Protein AF-0000000079074125 (afdb_homodimer)

Solvent-accessible surface area (backbone atoms only — not comparable to full-atom values): 29923 Å² total; per-residue (Å²): 111,72,29,44,55,48,45,53,51,34,54,36,55,72,48,50,62,62,60,33,20,60,100,73,51,50,55,67,55,48,52,34,23,36,64,72,72,50,84,55,41,43,71,54,48,54,53,36,32,51,52,62,57,39,48,68,46,57,49,39,56,76,64,57,66,71,73,75,65,59,64,63,52,50,41,48,51,26,52,76,65,66,34,60,67,59,25,49,50,52,21,50,54,34,40,54,51,17,72,72,64,70,38,70,68,38,45,51,56,20,41,33,26,32,25,50,37,22,73,76,69,73,48,74,83,67,51,69,67,55,41,51,48,51,47,53,54,58,72,62,53,69,55,80,38,72,53,53,38,51,49,47,41,42,24,45,83,63,42,53,68,69,55,49,54,51,50,42,52,53,52,52,54,53,54,71,73,44,75,84,81,46,56,47,62,51,51,48,49,52,49,23,41,52,44,38,41,54,48,24,46,74,77,37,51,68,60,25,50,57,50,49,60,57,55,71,70,55,86,69,58,68,73,39,37,40,59,49,36,49,51,51,51,49,52,52,48,42,50,23,71,75,67,74,49,70,60,63,59,53,52,48,42,40,51,30,31,44,70,47,71,34,55,67,59,23,49,53,52,51,53,52,50,52,54,52,70,74,98,112,74,28,44,54,49,44,51,52,34,54,36,55,70,49,51,61,62,60,33,20,59,97,75,51,50,56,65,56,49,53,34,24,35,65,73,70,49,84,56,40,43,71,54,48,54,54,36,31,53,52,64,58,37,48,66,46,57,49,37,57,75,65,57,64,72,71,75,64,61,64,63,50,51,42,49,51,26,51,77,64,65,33,60,67,58,25,50,51,52,20,50,53,33,41,53,50,16,72,71,65,70,37,70,67,38,45,51,55,20,42,32,26,33,25,50,39,22,72,76,68,74,48,76,82,66,51,69,67,55,42,52,47,51,47,52,55,58,71,61,52,68,54,81,38,73,55,54,37,51,48,47,42,43,25,46,84,63,42,54,68,70,57,48,54,51,49,41,51,52,51,52,53,53,54,72,71,42,76,85,80,44,56,48,62,49,54,48,49,52,49,24,42,50,46,38,40,52,47,22,47,74,77,37,48,69,61,23,51,58,51,48,61,57,55,71,69,54,84,70,56,70,75,39,37,40,59,48,38,50,52,52,50,50,51,52,48,45,51,22,71,76,65,73,49,68,59,63,60,53,51,48,41,38,51,30,31,44,69,49,70,34,55,68,60,23,49,53,51,51,52,52,49,52,55,52,68,74,98

Radius of gyration: 25.31 Å; Cα contacts (8 Å, |Δi|>4): 660; chains: 2; bounding box: 69×66×55 Å

InterPro domains:
  IPR001387 Cro/C1-type, helix-turn-helix domain [PF01381] (7-45)
  IPR001387 Cro/C1-type, helix-turn-helix domain [PS50943] (6-59)
  IPR001387 Cro/C1-type, helix-turn-helix domain [SM00530] (5-59)
  IPR001387 Cro/C1-type, helix-turn-helix domain [cd00093] (3-59)
  IPR010057 HTH-type transcriptional regulator Rgg, C-terminal domain [PF21259] (93-270)
  IPR010057 HTH-type transcriptional regulator Rgg, C-terminal domain [TIGR01716] (67-277)
  IPR010982 Lambda repressor-like, DNA-binding domain superfamily [G3DSA:1.10.260.40] (2-72)
  IPR010982 Lambda repressor-like, DNA-binding domain superfamily [SSF47413] (2-60)
  IPR053163 HTH-type transcriptional regulator Rgg-like [PTHR37038] (2-275)

Nearest PDB structures (foldseek):
  4yv9-assembly2_D  TM=8.152E-01  e=1.049E-08  Streptococcus dysgalactiae
  7zcv-assembly1_A  TM=7.639E-01  e=1.301E-08  Streptococcus pneumoniae
  5w4m-assembly1_A  TM=7.635E-01  e=4.171E-08  Streptococcus dysgalactiae
  6w1f-assembly1_B  TM=7.906E-01  e=1.337E-07  Streptococcus thermophilus LMG 18311
  2awi-assembly1_F  TM=7.418E-01  e=2.369E-05  Enterococcus faecalis

pLDDT: mean 92.46, std 6.69, range [59.12, 98.5]

Sequence (558 aa):
MYGKKFKEIRIKQNISLEQAAKDVVSISTLSRWENDKLDINFSQLNHLLANIHLTLREFARYCEINPSDTFSIKAAKAYNSDDINQLHALAQQQLDKYYSSRDRYDLFLTAIANNYYFDLTQKNIFSQEDINRLNYLFSHVEYWSEFYITVFANTVFLIKPEVQYQICNKILSQLYLQDFSSWDIFIDSIGSILNSLTSLIISNPSLAQKLLEKINKLPIPIQCSYMKIRRNFLDKLLHYRLNKDNENEILNIISSLKTLGLPQIAHNFSTLFTRIKDLMYGKKFKEIRIKQNISLEQAAKDVVSISTLSRWENDKLDINFSQLNHLLANIHLTLREFARYCEINPSDTFSIKAAKAYNSDDINQLHALAQQQLDKYYSSRDRYDLFLTAIANNYYFDLTQKNIFSQEDINRLNYLFSHVEYWSEFYITVFANTVFLIKPEVQYQICNKILSQLYLQDFSSWDIFIDSIGSILNSLTSLIISNPSLAQKLLEKINKLPIPIQCSYMKIRRNFLDKLLHYRLNKDNENEILNIISSLKTLGLPQIAHNFSTLFTRIKDL

Structure (mmCIF, N/CA/C/O backbone):
data_AF-0000000079074125-model_v1
#
loop_
_entity.id
_entity.type
_entity.pdbx_description
1 polymer 'Helix-turn-helix domain-containing protein'
#
loop_
_atom_site.group_PDB
_atom_site.id
_atom_site.type_symbol
_atom_site.label_atom_id
_atom_site.label_alt_id
_atom_site.label_comp_id
_atom_site.label_asym_id
_atom_site.label_entity_id
_atom_site.label_seq_id
_atom_site.pdbx_PDB_ins_code
_atom_site.Cartn_x
_atom_site.Cartn_y
_atom_site.Cartn_z
_atom_site.occupancy
_atom_site.B_iso_or_equiv
_atom_site.auth_seq_id
_atom_site.auth_comp_id
_atom_site.auth_asym_id
_atom_site.auth_atom_id
_atom_site.pdbx_PDB_model_num
ATOM 1 N N . MET A 1 1 ? 21.328 10.445 -12.875 1 79.06 1 MET A N 1
ATOM 2 C CA . MET A 1 1 ? 21.938 9.891 -11.672 1 79.06 1 MET A CA 1
ATOM 3 C C . MET A 1 1 ? 21.141 10.266 -10.43 1 79.06 1 MET A C 1
ATOM 5 O O . MET A 1 1 ? 20.328 11.195 -10.469 1 79.06 1 MET A O 1
ATOM 9 N N . TYR A 1 2 ? 21.172 9.578 -9.305 1 88.19 2 TYR A N 1
ATOM 10 C CA . TYR A 1 2 ? 20.391 9.703 -8.086 1 88.19 2 TYR A CA 1
ATOM 11 C C . TYR A 1 2 ? 20.562 11.086 -7.457 1 88.19 2 TYR A C 1
ATOM 13 O O . TYR A 1 2 ? 19.641 11.633 -6.867 1 88.19 2 TYR A O 1
ATOM 21 N N . GLY A 1 3 ? 21.734 11.648 -7.77 1 93.5 3 GLY A N 1
ATOM 22 C CA . GLY A 1 3 ? 21.984 12.977 -7.242 1 93.5 3 GLY A CA 1
ATOM 23 C C . GLY A 1 3 ? 21.125 14.055 -7.883 1 93.5 3 GLY A C 1
ATOM 24 O O . GLY A 1 3 ? 20.641 14.953 -7.195 1 93.5 3 GLY A O 1
ATOM 25 N N . LYS A 1 4 ? 20.984 13.953 -9.133 1 94.44 4 LYS A N 1
ATOM 26 C CA . LYS A 1 4 ? 20.141 14.906 -9.859 1 94.44 4 LYS A CA 1
ATOM 27 C C . LYS A 1 4 ? 18.688 14.828 -9.383 1 94.44 4 LYS A C 1
ATOM 29 O O . LYS A 1 4 ? 18.016 15.859 -9.266 1 94.44 4 LYS A O 1
ATOM 34 N N . LYS A 1 5 ? 18.266 13.641 -9.117 1 93.62 5 LYS A N 1
ATOM 35 C CA . LYS A 1 5 ? 16.906 13.438 -8.633 1 93.62 5 LYS A CA 1
ATOM 36 C C . LYS A 1 5 ? 16.734 14.016 -7.234 1 93.62 5 LYS A C 1
ATOM 38 O O . LYS A 1 5 ? 15.695 14.617 -6.938 1 93.62 5 LYS A O 1
ATOM 43 N N . PHE A 1 6 ? 17.719 13.844 -6.453 1 95.19 6 PHE A N 1
ATOM 44 C CA . PHE A 1 6 ? 17.719 14.43 -5.117 1 95.19 6 PHE A CA 1
ATOM 45 C C . PHE A 1 6 ? 17.609 15.945 -5.195 1 95.19 6 PHE A C 1
ATOM 47 O O . PHE A 1 6 ? 16.781 16.547 -4.5 1 95.19 6 PHE A O 1
ATOM 54 N N . LYS A 1 7 ? 18.406 16.5 -6.094 1 96.12 7 LYS A N 1
ATOM 55 C CA . LYS A 1 7 ? 18.422 17.938 -6.289 1 96.12 7 LYS A CA 1
ATOM 56 C C . LYS A 1 7 ? 17.031 18.438 -6.699 1 96.12 7 LYS A C 1
ATOM 58 O O . LYS A 1 7 ? 16.547 19.438 -6.164 1 96.12 7 LYS A O 1
ATOM 63 N N . GLU A 1 8 ? 16.453 17.734 -7.574 1 95 8 GLU A N 1
ATOM 64 C CA . GLU A 1 8 ? 15.125 18.109 -8.078 1 95 8 GLU A CA 1
ATOM 65 C C . GLU A 1 8 ? 14.109 18.188 -6.941 1 95 8 GLU A C 1
ATOM 67 O O . GLU A 1 8 ? 13.383 19.188 -6.824 1 95 8 GLU A O 1
ATOM 72 N N . ILE A 1 9 ? 14.07 17.203 -6.09 1 92.94 9 ILE A N 1
ATOM 73 C CA . ILE A 1 9 ? 13.102 17.141 -4.996 1 92.94 9 ILE A CA 1
ATOM 74 C C . ILE A 1 9 ? 13.422 18.234 -3.971 1 92.94 9 ILE A C 1
ATOM 76 O O . ILE A 1 9 ? 12.516 18.922 -3.482 1 92.94 9 ILE A O 1
ATOM 80 N N . ARG A 1 10 ? 14.727 18.312 -3.678 1 94.19 10 ARG A N 1
ATOM 81 C CA . ARG A 1 10 ? 15.148 19.328 -2.715 1 94.19 10 ARG A CA 1
ATOM 82 C C . ARG A 1 10 ? 14.664 20.719 -3.127 1 94.19 10 ARG A C 1
ATOM 84 O O . ARG A 1 10 ? 14.094 21.453 -2.316 1 94.19 10 ARG A O 1
ATOM 91 N N . ILE A 1 11 ? 14.836 21.016 -4.387 1 94.25 11 ILE A N 1
ATOM 92 C CA . ILE A 1 11 ? 14.477 22.328 -4.922 1 94.25 11 ILE A CA 1
ATOM 93 C C . ILE A 1 11 ? 12.961 22.484 -4.922 1 94.25 11 ILE A C 1
ATOM 95 O O . ILE A 1 11 ? 12.438 23.531 -4.547 1 94.25 11 ILE A O 1
ATOM 99 N N . LYS A 1 12 ? 12.266 21.469 -5.258 1 91.88 12 LYS A N 1
ATOM 100 C CA . LYS A 1 12 ? 10.805 21.5 -5.316 1 91.88 12 LYS A CA 1
ATOM 101 C C . LYS A 1 12 ? 10.203 21.656 -3.924 1 91.88 12 LYS A C 1
ATOM 103 O O . LYS A 1 12 ? 9.031 22.031 -3.787 1 91.88 12 LYS A O 1
ATOM 108 N N . GLN A 1 13 ? 10.992 21.375 -2.936 1 88.69 13 GLN A N 1
ATOM 109 C CA . GLN A 1 13 ? 10.531 21.516 -1.557 1 88.69 13 GLN A CA 1
ATOM 110 C C . GLN A 1 13 ? 11.102 22.781 -0.916 1 88.69 13 GLN A C 1
ATOM 112 O O . GLN A 1 13 ? 10.961 22.984 0.292 1 88.69 13 GLN A O 1
ATOM 117 N N . ASN A 1 14 ? 11.773 23.5 -1.655 1 88.5 14 ASN A N 1
ATOM 118 C CA . ASN A 1 14 ? 12.359 24.766 -1.234 1 88.5 14 ASN A CA 1
ATOM 119 C C . ASN A 1 14 ? 13.352 24.578 -0.086 1 88.5 14 ASN A C 1
ATOM 121 O O . ASN A 1 14 ? 13.344 25.344 0.878 1 88.5 14 ASN A O 1
ATOM 125 N N . ILE A 1 15 ? 14.117 23.641 -0.145 1 91.5 15 ILE A N 1
ATOM 126 C CA . ILE A 1 15 ? 15.148 23.344 0.849 1 91.5 15 ILE A CA 1
ATOM 127 C C . ILE A 1 15 ? 16.516 23.703 0.287 1 91.5 15 ILE A C 1
ATOM 129 O O . ILE A 1 15 ? 16.844 23.344 -0.846 1 91.5 15 ILE A O 1
ATOM 133 N N . SER A 1 16 ? 17.312 24.406 1.053 1 93.56 16 SER A N 1
ATOM 134 C CA . SER A 1 16 ? 18.625 24.828 0.598 1 93.56 16 SER A CA 1
ATOM 135 C C . SER A 1 16 ? 19.656 23.703 0.72 1 93.56 16 SER A C 1
ATOM 137 O O . SER A 1 16 ? 19.391 22.688 1.361 1 93.56 16 SER A O 1
ATOM 139 N N . LEU A 1 17 ? 20.766 23.953 0.06 1 96.5 17 LEU A N 1
ATOM 140 C CA . LEU A 1 17 ? 21.859 23 0.187 1 96.5 17 LEU A CA 1
ATOM 141 C C . LEU A 1 17 ? 22.328 22.891 1.636 1 96.5 17 LEU A C 1
ATOM 143 O O . LEU A 1 17 ? 22.656 21.797 2.109 1 96.5 17 LEU A O 1
ATOM 147 N N . GLU A 1 18 ? 22.312 24 2.273 1 95.75 18 GLU A N 1
ATOM 148 C CA . GLU A 1 18 ? 22.781 24.062 3.658 1 95.75 18 GLU A CA 1
ATOM 149 C C . GLU A 1 18 ? 21.875 23.234 4.574 1 95.75 18 GLU A C 1
ATOM 151 O O . GLU A 1 18 ? 22.375 22.438 5.375 1 95.75 18 GLU A O 1
ATOM 156 N N . GLN A 1 19 ? 20.641 23.406 4.383 1 92.69 19 GLN A N 1
ATOM 157 C CA . GLN A 1 19 ? 19.672 22.656 5.184 1 92.69 19 GLN A CA 1
ATOM 158 C C . GLN A 1 19 ? 19.766 21.172 4.906 1 92.69 19 GLN A C 1
ATOM 160 O O . GLN A 1 19 ? 19.719 20.359 5.832 1 92.69 19 GLN A O 1
ATOM 165 N N . ALA A 1 20 ? 19.906 20.812 3.676 1 95.38 20 ALA A N 1
ATOM 166 C CA . ALA A 1 20 ? 19.938 19.422 3.252 1 95.38 20 ALA A CA 1
ATOM 167 C C . ALA A 1 20 ? 21.203 18.719 3.734 1 95.38 20 ALA A C 1
ATOM 169 O O . ALA A 1 20 ? 21.156 17.547 4.105 1 95.38 20 ALA A O 1
ATOM 170 N N . ALA A 1 21 ? 22.281 19.422 3.771 1 96.94 21 ALA A N 1
ATOM 171 C CA . ALA A 1 21 ? 23.578 18.828 4.074 1 96.94 21 ALA A CA 1
ATOM 172 C C . ALA A 1 21 ? 23.844 18.812 5.578 1 96.94 21 ALA A C 1
ATOM 174 O O . ALA A 1 21 ? 24.766 18.156 6.043 1 96.94 21 ALA A O 1
ATOM 175 N N . LYS A 1 22 ? 23.062 19.422 6.332 1 94.75 22 LYS A N 1
ATOM 176 C CA . LYS A 1 22 ? 23.312 19.703 7.746 1 94.75 22 LYS A CA 1
ATOM 177 C C . LYS A 1 22 ? 23.641 18.422 8.508 1 94.75 22 LYS A C 1
ATOM 179 O O . LYS A 1 22 ? 22.875 17.453 8.477 1 94.75 22 LYS A O 1
ATOM 184 N N . ASP A 1 23 ? 24.812 18.406 9.18 1 95 23 ASP A N 1
ATOM 185 C CA . ASP A 1 23 ? 25.281 17.375 10.102 1 95 23 ASP A CA 1
ATOM 186 C C . ASP A 1 23 ? 25.5 16.047 9.375 1 95 23 ASP A C 1
ATOM 188 O O . ASP A 1 23 ? 25.5 14.977 10 1 95 23 ASP A O 1
ATOM 192 N N . VAL A 1 24 ? 25.625 16.016 8.023 1 95.62 24 VAL A N 1
ATOM 193 C CA . VAL A 1 24 ? 25.797 14.781 7.27 1 95.62 24 VAL A CA 1
ATOM 194 C C . VAL A 1 24 ? 27.016 14.898 6.371 1 95.62 24 VAL A C 1
ATOM 196 O O . VAL A 1 24 ? 27.953 14.094 6.477 1 95.62 24 VAL A O 1
ATOM 199 N N . VAL A 1 25 ? 27.062 15.789 5.527 1 96.38 25 VAL A N 1
ATOM 200 C CA . VAL A 1 25 ? 28.188 16.047 4.629 1 96.38 25 VAL A CA 1
ATOM 201 C C . VAL A 1 25 ? 28.391 17.562 4.492 1 96.38 25 VAL A C 1
ATOM 203 O O . VAL A 1 25 ? 27.594 18.344 4.98 1 96.38 25 VAL A O 1
ATOM 206 N N . SER A 1 26 ? 29.5 17.906 3.871 1 96.38 26 SER A N 1
ATOM 207 C CA . SER A 1 26 ? 29.719 19.312 3.566 1 96.38 26 SER A CA 1
ATOM 208 C C . SER A 1 26 ? 28.812 19.766 2.428 1 96.38 26 SER A C 1
ATOM 210 O O . SER A 1 26 ? 28.375 18.969 1.608 1 96.38 26 SER A O 1
ATOM 212 N N . ILE A 1 27 ? 28.547 21.094 2.445 1 97 27 ILE A N 1
ATOM 213 C CA . ILE A 1 27 ? 27.766 21.703 1.374 1 97 27 ILE A CA 1
ATOM 214 C C . ILE A 1 27 ? 28.406 21.391 0.025 1 97 27 ILE A C 1
ATOM 216 O O . ILE A 1 27 ? 27.719 21.062 -0.939 1 97 27 ILE A O 1
ATOM 220 N N . SER A 1 28 ? 29.688 21.406 -0.028 1 96.25 28 SER A N 1
ATOM 221 C CA . SER A 1 28 ? 30.438 21.125 -1.252 1 96.25 28 SER A CA 1
ATOM 222 C C . SER A 1 28 ? 30.219 19.688 -1.706 1 96.25 28 SER A C 1
ATOM 224 O O . SER A 1 28 ? 30 19.438 -2.893 1 96.25 28 SER A O 1
ATOM 226 N N . THR A 1 29 ? 30.297 18.812 -0.796 1 96.06 29 THR A N 1
ATOM 227 C CA . THR A 1 29 ? 30.109 17.391 -1.104 1 96.06 29 THR A CA 1
ATOM 228 C C . THR A 1 29 ? 28.719 17.141 -1.678 1 96.06 29 THR A C 1
ATOM 230 O O . THR A 1 29 ? 28.562 16.438 -2.68 1 96.06 29 THR A O 1
ATOM 233 N N . LEU A 1 30 ? 27.734 17.688 -1.031 1 97.12 30 LEU A N 1
ATOM 234 C CA . LEU A 1 30 ? 26.375 17.516 -1.51 1 97.12 30 LEU A CA 1
ATOM 235 C C . LEU A 1 30 ? 26.203 18.094 -2.91 1 97.12 30 LEU A C 1
ATOM 237 O O . LEU A 1 30 ? 25.594 17.469 -3.779 1 97.12 30 LEU A O 1
ATOM 241 N N . SER A 1 31 ? 26.75 19.297 -3.104 1 96.56 31 SER A N 1
ATOM 242 C CA . SER A 1 31 ? 26.672 19.938 -4.406 1 96.56 31 SER A CA 1
ATOM 243 C C . SER A 1 31 ? 27.297 19.078 -5.496 1 96.56 31 SER A C 1
ATOM 245 O O . SER A 1 31 ? 26.75 18.953 -6.59 1 96.56 31 SER A O 1
ATOM 247 N N . ARG A 1 32 ? 28.391 18.484 -5.18 1 95.75 32 ARG A N 1
ATOM 248 C CA . ARG A 1 32 ? 29.094 17.641 -6.137 1 95.75 32 ARG A CA 1
ATOM 249 C C . ARG A 1 32 ? 28.281 16.391 -6.461 1 95.75 32 ARG A C 1
ATOM 251 O O . ARG A 1 32 ? 28.234 15.945 -7.609 1 95.75 32 ARG A O 1
ATOM 258 N N . TRP A 1 33 ? 27.672 15.844 -5.488 1 95.69 33 TRP A N 1
ATOM 259 C CA . TRP A 1 33 ? 26.828 14.68 -5.723 1 95.69 33 TRP A CA 1
ATOM 260 C C . TRP A 1 33 ? 25.609 15.047 -6.578 1 95.69 33 TRP A C 1
ATOM 262 O O . TRP A 1 33 ? 25.297 14.352 -7.547 1 95.69 33 TRP A O 1
ATOM 272 N N . GLU A 1 34 ? 24.984 16.141 -6.25 1 96.31 34 GLU A N 1
ATOM 273 C CA . GLU A 1 34 ? 23.812 16.594 -6.984 1 96.31 34 GLU A CA 1
ATOM 274 C C . GLU A 1 34 ? 24.141 16.844 -8.453 1 96.31 34 GLU A C 1
ATOM 276 O O . GLU A 1 34 ? 23.25 16.859 -9.305 1 96.31 34 GLU A O 1
ATOM 281 N N . ASN A 1 35 ? 25.469 17.078 -8.688 1 94.94 35 ASN A N 1
ATOM 282 C CA . ASN A 1 35 ? 25.906 17.375 -10.047 1 94.94 35 ASN A CA 1
ATOM 283 C C . ASN A 1 35 ? 26.688 16.219 -10.664 1 94.94 35 ASN A C 1
ATOM 285 O O . ASN A 1 35 ? 27.469 16.422 -11.586 1 94.94 35 ASN A O 1
ATOM 289 N N . ASP A 1 36 ? 26.578 15.117 -10.148 1 89.69 36 ASP A N 1
ATOM 290 C CA . ASP A 1 36 ? 27.078 13.859 -10.688 1 89.69 36 ASP A CA 1
ATOM 291 C C . ASP A 1 36 ? 28.609 13.852 -10.734 1 89.69 36 ASP A C 1
ATOM 293 O O . ASP A 1 36 ? 29.203 13.289 -11.656 1 89.69 36 ASP A O 1
ATOM 297 N N . LYS A 1 37 ? 29.234 14.484 -9.75 1 93.12 37 LYS A N 1
ATOM 298 C CA . LYS A 1 37 ? 30.703 14.539 -9.742 1 93.12 37 LYS A CA 1
ATOM 299 C C . LYS A 1 37 ? 31.281 13.531 -8.758 1 93.12 37 LYS A C 1
ATOM 301 O O . LYS A 1 37 ? 32.469 13.188 -8.844 1 93.12 37 LYS A O 1
ATOM 306 N N . LEU A 1 38 ? 30.531 13.062 -7.844 1 89.88 38 LEU A N 1
ATOM 307 C CA . LEU A 1 38 ? 30.922 12.016 -6.91 1 89.88 38 LEU A CA 1
ATOM 308 C C . LEU A 1 38 ? 29.719 11.188 -6.477 1 89.88 38 LEU A C 1
ATOM 310 O O . LEU A 1 38 ? 28.578 11.555 -6.762 1 89.88 38 LEU A O 1
ATOM 314 N N . ASP A 1 39 ? 29.969 10.031 -5.875 1 89.44 39 ASP A N 1
ATOM 315 C CA . ASP A 1 39 ? 28.906 9.234 -5.277 1 89.44 39 ASP A CA 1
ATOM 316 C C . ASP A 1 39 ? 28.984 9.266 -3.752 1 89.44 39 ASP A C 1
ATOM 318 O O . ASP A 1 39 ? 30.047 9.547 -3.188 1 89.44 39 ASP A O 1
ATOM 322 N N . ILE A 1 40 ? 27.875 9.164 -3.184 1 90.94 40 ILE A N 1
ATOM 323 C CA . ILE A 1 40 ? 27.859 9.156 -1.725 1 90.94 40 ILE A CA 1
ATOM 324 C C . ILE A 1 40 ? 27.547 7.75 -1.216 1 90.94 40 ILE A C 1
ATOM 326 O O . ILE A 1 40 ? 27.031 6.91 -1.962 1 90.94 40 ILE A O 1
ATOM 330 N N . ASN A 1 41 ? 27.953 7.531 0.032 1 90.06 41 ASN A N 1
ATOM 331 C CA . ASN A 1 41 ? 27.656 6.219 0.606 1 90.06 41 ASN A CA 1
ATOM 332 C C . ASN A 1 41 ? 26.203 6.113 1.055 1 90.06 41 ASN A C 1
ATOM 334 O O . ASN A 1 41 ? 25.5 7.117 1.136 1 90.06 41 ASN A O 1
ATOM 338 N N . PHE A 1 42 ? 25.781 4.934 1.246 1 87.5 42 PHE A N 1
ATOM 339 C CA . PHE A 1 42 ? 24.391 4.645 1.542 1 87.5 42 PHE A CA 1
ATOM 340 C C . PHE A 1 42 ? 23.969 5.293 2.857 1 87.5 42 PHE A C 1
ATOM 342 O O . PHE A 1 42 ? 22.875 5.855 2.957 1 87.5 42 PHE A O 1
ATOM 349 N N . SER A 1 43 ? 24.766 5.238 3.822 1 87 43 SER A N 1
ATOM 350 C CA . SER A 1 43 ? 24.453 5.836 5.117 1 87 43 SER A CA 1
ATOM 351 C C . SER A 1 43 ? 24.25 7.344 5 1 87 43 SER A C 1
ATOM 353 O O . SER A 1 43 ? 23.328 7.902 5.59 1 87 43 SER A O 1
ATOM 355 N N . GLN A 1 44 ? 25.062 7.938 4.25 1 92.06 44 GLN A N 1
ATOM 356 C CA . GLN A 1 44 ? 24.953 9.375 4.012 1 92.06 44 GLN A CA 1
ATOM 357 C C . GLN A 1 44 ? 23.641 9.711 3.303 1 92.06 44 GLN A C 1
ATOM 359 O O . GLN A 1 44 ? 22.953 10.664 3.68 1 92.06 44 GLN A O 1
ATOM 364 N N . LEU A 1 45 ? 23.328 8.906 2.369 1 91.94 45 LEU A N 1
ATOM 365 C CA . LEU A 1 45 ? 22.109 9.148 1.604 1 91.94 45 LEU A CA 1
ATOM 366 C C . LEU A 1 45 ? 20.891 9.133 2.514 1 91.94 45 LEU A C 1
ATOM 368 O O . LEU A 1 45 ? 20.031 10.023 2.426 1 91.94 45 LEU A O 1
ATOM 372 N N . ASN A 1 46 ? 20.844 8.203 3.346 1 89.06 46 ASN A N 1
ATOM 373 C CA . ASN A 1 46 ? 19.703 8.062 4.25 1 89.06 46 ASN A CA 1
ATOM 374 C C . ASN A 1 46 ? 19.516 9.312 5.109 1 89.06 46 ASN A C 1
ATOM 376 O O . ASN A 1 46 ? 18.406 9.797 5.27 1 89.06 46 ASN A O 1
ATOM 380 N N . HIS A 1 47 ? 20.547 9.844 5.562 1 91.19 47 HIS A N 1
ATOM 381 C CA . HIS A 1 47 ? 20.484 11.031 6.418 1 91.19 47 HIS A CA 1
ATOM 382 C C . HIS A 1 47 ? 20.141 12.273 5.605 1 91.19 47 HIS A C 1
ATOM 384 O O . HIS A 1 47 ? 19.422 13.156 6.082 1 91.19 47 HIS A O 1
ATOM 390 N N . LEU A 1 48 ? 20.703 12.312 4.438 1 94.5 48 LEU A N 1
ATOM 391 C CA . LEU A 1 48 ? 20.375 13.438 3.562 1 94.5 48 LEU A CA 1
ATOM 392 C C . LEU A 1 48 ? 18.891 13.453 3.225 1 94.5 48 LEU A C 1
ATOM 394 O O . LEU A 1 48 ? 18.266 14.516 3.217 1 94.5 48 LEU A O 1
ATOM 398 N N . LEU A 1 49 ? 18.375 12.312 2.939 1 93.06 49 LEU A N 1
ATOM 399 C CA . LEU A 1 49 ? 16.953 12.195 2.627 1 93.06 49 LEU A CA 1
ATOM 400 C C . LEU A 1 49 ? 16.094 12.641 3.807 1 93.06 49 LEU A C 1
ATOM 402 O O . LEU A 1 49 ? 15.086 13.32 3.623 1 93.06 49 LEU A O 1
ATOM 406 N N . ALA A 1 50 ? 16.516 12.289 4.973 1 88.62 50 ALA A N 1
ATOM 407 C CA . ALA A 1 50 ? 15.797 12.711 6.18 1 88.62 50 ALA A CA 1
ATOM 408 C C . ALA A 1 50 ? 15.766 14.227 6.301 1 88.62 50 ALA A C 1
ATOM 410 O O . ALA A 1 50 ? 14.742 14.805 6.676 1 88.62 50 ALA A O 1
ATOM 411 N N . ASN A 1 51 ? 16.828 14.828 5.918 1 91.31 51 ASN A N 1
ATOM 412 C CA . ASN A 1 51 ? 16.938 16.281 6.031 1 91.31 51 ASN A CA 1
ATOM 413 C C . ASN A 1 51 ? 15.992 17 5.074 1 91.31 51 ASN A C 1
ATOM 415 O O . ASN A 1 51 ? 15.695 18.172 5.254 1 91.31 51 ASN A O 1
ATOM 419 N N . ILE A 1 52 ? 15.547 16.234 4.086 1 91.06 52 ILE A N 1
ATOM 420 C CA . ILE A 1 52 ? 14.641 16.891 3.146 1 91.06 52 ILE A CA 1
ATOM 421 C C . ILE A 1 52 ? 13.266 16.234 3.217 1 91.06 52 ILE A C 1
ATOM 423 O O . ILE A 1 52 ? 12.5 16.281 2.252 1 91.06 52 ILE A O 1
ATOM 427 N N . HIS A 1 53 ? 13 15.516 4.199 1 86.75 53 HIS A N 1
ATOM 428 C CA . HIS A 1 53 ? 11.695 14.938 4.512 1 86.75 53 HIS A CA 1
ATOM 429 C C . HIS A 1 53 ? 11.297 13.898 3.475 1 86.75 53 HIS A C 1
ATOM 431 O O . HIS A 1 53 ? 10.148 13.875 3.025 1 86.75 53 HIS A O 1
ATOM 437 N N . LEU A 1 54 ? 12.281 13.188 3.115 1 90 54 LEU A N 1
ATOM 438 C CA . LEU A 1 54 ? 12.062 12.094 2.18 1 90 54 LEU A CA 1
ATOM 439 C C . LEU A 1 54 ? 12.531 10.766 2.777 1 90 54 LEU A C 1
ATOM 441 O O . LEU A 1 54 ? 13.555 10.719 3.457 1 90 54 LEU A O 1
ATOM 445 N N . THR A 1 55 ? 11.773 9.742 2.533 1 85.31 55 THR A N 1
ATOM 446 C CA . THR A 1 55 ? 12.211 8.414 2.938 1 85.31 55 THR A CA 1
ATOM 447 C C . THR A 1 55 ? 12.969 7.727 1.807 1 85.31 55 THR A C 1
ATOM 449 O O . THR A 1 55 ? 12.828 8.094 0.64 1 85.31 55 THR A O 1
ATOM 452 N N . LEU A 1 56 ? 13.758 6.77 2.201 1 86.75 56 LEU A N 1
ATOM 453 C CA . LEU A 1 56 ? 14.461 5.977 1.198 1 86.75 56 LEU A CA 1
ATOM 454 C C . LEU A 1 56 ? 13.469 5.305 0.248 1 86.75 56 LEU A C 1
ATOM 456 O O . LEU A 1 56 ? 13.734 5.203 -0.953 1 86.75 56 LEU A O 1
ATOM 460 N N . ARG A 1 57 ? 12.359 4.934 0.729 1 82.94 57 ARG A N 1
ATOM 461 C CA . ARG A 1 57 ? 11.336 4.297 -0.09 1 82.94 57 ARG A CA 1
ATOM 462 C C . ARG A 1 57 ? 10.797 5.266 -1.136 1 82.94 57 ARG A C 1
ATOM 464 O O . ARG A 1 57 ? 10.656 4.91 -2.309 1 82.94 57 ARG A O 1
ATOM 471 N N . GLU A 1 58 ? 10.5 6.379 -0.717 1 85.56 58 GLU A N 1
ATOM 472 C CA . GLU A 1 58 ? 9.977 7.41 -1.609 1 85.56 58 GLU A CA 1
ATOM 473 C C . GLU A 1 58 ? 11 7.801 -2.666 1 85.56 58 GLU A C 1
ATOM 475 O O . GLU A 1 58 ? 10.656 8.008 -3.83 1 85.56 58 GLU A O 1
ATOM 480 N N . PHE A 1 59 ? 12.211 7.855 -2.213 1 88.94 59 PHE A N 1
ATOM 481 C CA . PHE A 1 59 ? 13.281 8.234 -3.133 1 88.94 59 PHE A CA 1
ATOM 482 C C . PHE A 1 59 ? 13.484 7.152 -4.191 1 88.94 59 PHE A C 1
ATOM 484 O O . PHE A 1 59 ? 13.672 7.461 -5.371 1 88.94 59 PHE A O 1
ATOM 491 N N . ALA A 1 60 ? 13.461 5.922 -3.766 1 85.31 60 ALA A N 1
ATOM 492 C CA . ALA A 1 60 ? 13.594 4.805 -4.699 1 85.31 60 ALA A CA 1
ATOM 493 C C . ALA A 1 60 ? 12.5 4.836 -5.762 1 85.31 60 ALA A C 1
ATOM 495 O O . ALA A 1 60 ? 12.758 4.559 -6.934 1 85.31 60 ALA A O 1
ATOM 496 N N . ARG A 1 61 ? 11.391 5.168 -5.387 1 82.38 61 ARG A N 1
ATOM 497 C CA . ARG A 1 61 ? 10.273 5.27 -6.316 1 82.38 61 ARG A CA 1
ATOM 498 C C . ARG A 1 61 ? 10.477 6.414 -7.301 1 82.38 61 ARG A C 1
ATOM 500 O O . ARG A 1 61 ? 10.25 6.254 -8.5 1 82.38 61 ARG A O 1
ATOM 507 N N . TYR A 1 62 ? 10.828 7.535 -6.711 1 84.19 62 TYR A N 1
ATOM 508 C CA . TYR A 1 62 ? 11.039 8.711 -7.543 1 84.19 62 TYR A CA 1
ATOM 509 C C . TYR A 1 62 ? 12.109 8.445 -8.602 1 84.19 62 TYR A C 1
ATOM 511 O O . TYR A 1 62 ? 12.008 8.93 -9.727 1 84.19 62 TYR A O 1
ATOM 519 N N . CYS A 1 63 ? 13.062 7.578 -8.234 1 85.44 63 CYS A N 1
ATOM 520 C CA . CYS A 1 63 ? 14.172 7.258 -9.125 1 85.44 63 CYS A CA 1
ATOM 521 C C . CYS A 1 63 ? 13.805 6.098 -10.047 1 85.44 63 CYS A C 1
ATOM 523 O O . CYS A 1 63 ? 14.602 5.711 -10.906 1 85.44 63 CYS A O 1
ATOM 525 N N . GLU A 1 64 ? 12.648 5.535 -9.898 1 78.12 64 GLU A N 1
ATOM 526 C CA . GLU A 1 64 ? 12.195 4.41 -10.711 1 78.12 64 GLU A CA 1
ATOM 527 C C . GLU A 1 64 ? 13.211 3.27 -10.688 1 78.12 64 GLU A C 1
ATOM 529 O O . GLU A 1 64 ? 13.555 2.723 -11.742 1 78.12 64 GLU A O 1
ATOM 534 N N . ILE A 1 65 ? 13.867 3.031 -9.594 1 72.44 65 ILE A N 1
ATOM 535 C CA . ILE A 1 65 ? 14.93 2.037 -9.484 1 72.44 65 ILE A CA 1
ATOM 536 C C . ILE A 1 65 ? 14.352 0.64 -9.695 1 72.44 65 ILE A C 1
ATOM 538 O O . ILE A 1 65 ? 15.023 -0.238 -10.25 1 72.44 65 ILE A O 1
ATOM 542 N N . ASN A 1 66 ? 13.117 0.257 -9.219 1 65.69 66 ASN A N 1
ATOM 543 C CA . ASN A 1 66 ? 12.664 -1.121 -9.391 1 65.69 66 ASN A CA 1
ATOM 544 C C . ASN A 1 66 ? 11.938 -1.312 -10.719 1 65.69 66 ASN A C 1
ATOM 546 O O . ASN A 1 66 ? 11.016 -0.56 -11.039 1 65.69 66 ASN A O 1
ATOM 550 N N . PRO A 1 67 ? 12.695 -2.135 -11.578 1 59.28 67 PRO A N 1
ATOM 551 C CA . PRO A 1 67 ? 12.148 -2.377 -12.914 1 59.28 67 PRO A CA 1
ATOM 552 C C . PRO A 1 67 ? 10.734 -2.953 -12.875 1 59.28 67 PRO A C 1
ATOM 554 O O . PRO A 1 67 ? 10.359 -3.617 -11.906 1 59.28 67 PRO A O 1
ATOM 557 N N . SER A 1 68 ? 9.984 -2.375 -13.758 1 60.12 68 SER A N 1
ATOM 558 C CA . SER A 1 68 ? 8.664 -2.924 -14.023 1 60.12 68 SER A CA 1
ATOM 559 C C . SER A 1 68 ? 8.742 -4.391 -14.43 1 60.12 68 SER A C 1
ATOM 561 O O . SER A 1 68 ? 9.688 -4.801 -15.109 1 60.12 68 SER A O 1
ATOM 563 N N . ASP A 1 69 ? 8.18 -5.262 -13.602 1 72.75 69 ASP A N 1
ATOM 564 C CA . ASP A 1 69 ? 8.023 -6.645 -14.031 1 72.75 69 ASP A CA 1
ATOM 565 C C . ASP A 1 69 ? 7.125 -6.738 -15.266 1 72.75 69 ASP A C 1
ATOM 567 O O . ASP A 1 69 ? 5.957 -7.113 -15.164 1 72.75 69 ASP A O 1
ATOM 571 N N . THR A 1 70 ? 7.773 -6.453 -16.5 1 77 70 THR A N 1
ATOM 572 C CA . THR A 1 70 ? 7.023 -6.316 -17.75 1 77 70 THR A CA 1
ATOM 573 C C . THR A 1 70 ? 6.379 -7.641 -18.125 1 77 70 THR A C 1
ATOM 575 O O . THR A 1 70 ? 5.246 -7.668 -18.625 1 77 70 THR A O 1
ATOM 578 N N . PHE A 1 71 ? 7.016 -8.711 -17.875 1 86.81 71 PHE A N 1
ATOM 579 C CA . PHE A 1 71 ? 6.488 -10 -18.297 1 86.81 71 PHE A CA 1
ATOM 580 C C . PHE A 1 71 ? 5.23 -10.359 -17.5 1 86.81 71 PHE A C 1
ATOM 582 O O . PHE A 1 71 ? 4.211 -10.727 -18.078 1 86.81 71 PHE A O 1
ATOM 589 N N . SER A 1 72 ? 5.328 -10.219 -16.188 1 86.94 72 SER A N 1
ATOM 590 C CA . SER A 1 72 ? 4.184 -10.578 -15.359 1 86.94 72 SER A CA 1
ATOM 591 C C . SER A 1 72 ? 2.971 -9.719 -15.68 1 86.94 72 SER A C 1
ATOM 593 O O . SER A 1 72 ? 1.836 -10.195 -15.656 1 86.94 72 SER A O 1
ATOM 595 N N . ILE A 1 73 ? 3.322 -8.562 -16.016 1 85 73 ILE A N 1
ATOM 596 C CA . ILE A 1 73 ? 2.254 -7.633 -16.375 1 85 73 ILE A CA 1
ATOM 597 C C . ILE A 1 73 ? 1.594 -8.086 -17.672 1 85 73 ILE A C 1
ATOM 599 O O . ILE A 1 73 ? 0.365 -8.109 -17.781 1 85 73 ILE A O 1
ATOM 603 N N . LYS A 1 74 ? 2.35 -8.516 -18.641 1 89.81 74 LYS A N 1
ATOM 604 C CA . LYS A 1 74 ? 1.842 -9 -19.922 1 89.81 74 LYS A CA 1
ATOM 605 C C . LYS A 1 74 ? 1.027 -10.281 -19.734 1 89.81 74 LYS A C 1
ATOM 607 O O . LYS A 1 74 ? -0.042 -10.43 -20.344 1 89.81 74 LYS A O 1
ATOM 612 N N . ALA A 1 75 ? 1.538 -11.094 -18.969 1 93.06 75 ALA A N 1
ATOM 613 C CA . ALA A 1 75 ? 0.848 -12.352 -18.719 1 93.06 75 ALA A CA 1
ATOM 614 C C . ALA A 1 75 ? -0.497 -12.117 -18.031 1 93.06 75 ALA A C 1
ATOM 616 O O . ALA A 1 75 ? -1.507 -12.711 -18.422 1 93.06 75 ALA A O 1
ATOM 617 N N . ALA A 1 76 ? -0.519 -11.227 -17.094 1 89.5 76 ALA A N 1
ATOM 618 C CA . ALA A 1 76 ? -1.752 -10.898 -16.391 1 89.5 76 ALA A CA 1
ATOM 619 C C . ALA A 1 76 ? -2.779 -10.273 -17.328 1 89.5 76 ALA A C 1
ATOM 621 O O . ALA A 1 76 ? -3.971 -10.594 -17.25 1 89.5 76 ALA A O 1
ATOM 622 N N . LYS A 1 77 ? -2.293 -9.422 -18.188 1 90 77 LYS A N 1
ATOM 623 C CA . LYS A 1 77 ? -3.176 -8.789 -19.156 1 90 77 LYS A CA 1
ATOM 624 C C . LYS A 1 77 ? -3.814 -9.82 -20.078 1 90 77 LYS A C 1
ATOM 626 O O . LYS A 1 77 ? -5.016 -9.766 -20.359 1 90 77 LYS A O 1
ATOM 631 N N . ALA A 1 78 ? -3.049 -10.68 -20.562 1 94.06 78 ALA A N 1
ATOM 632 C CA . ALA A 1 78 ? -3.557 -11.75 -21.422 1 94.06 78 ALA A CA 1
ATOM 633 C C . ALA A 1 78 ? -4.582 -12.609 -20.688 1 94.06 78 ALA A C 1
ATOM 635 O O . ALA A 1 78 ? -5.609 -12.984 -21.25 1 94.06 78 ALA A O 1
ATOM 636 N N . TYR A 1 79 ? -4.301 -12.883 -19.422 1 92 79 TYR A N 1
ATOM 637 C CA . TYR A 1 79 ? -5.199 -13.672 -18.594 1 92 79 TYR A CA 1
ATOM 638 C C . TYR A 1 79 ? -6.535 -12.961 -18.406 1 92 79 TYR A C 1
ATOM 640 O O . TYR A 1 79 ? -7.598 -13.562 -18.594 1 92 79 TYR A O 1
ATOM 648 N N . ASN A 1 80 ? -6.449 -11.688 -18.078 1 86.88 80 ASN A N 1
ATOM 649 C CA . ASN A 1 80 ? -7.645 -10.898 -17.781 1 86.88 80 ASN A CA 1
ATOM 650 C C . ASN A 1 80 ? -8.508 -10.711 -19.031 1 86.88 80 ASN A C 1
ATOM 652 O O . ASN A 1 80 ? -9.719 -10.5 -18.922 1 86.88 80 ASN A O 1
ATOM 656 N N . SER A 1 81 ? -7.91 -10.859 -20.188 1 91.62 81 SER A N 1
ATOM 657 C CA . SER A 1 81 ? -8.648 -10.703 -21.438 1 91.62 81 SER A CA 1
ATOM 658 C C . SER A 1 81 ? -9.047 -12.055 -22.016 1 91.62 81 SER A C 1
ATOM 660 O O . SER A 1 81 ? -9.523 -12.133 -23.156 1 91.62 81 SER A O 1
ATOM 662 N N . ASP A 1 82 ? -8.719 -13.055 -21.328 1 91.88 82 ASP A N 1
ATOM 663 C CA . ASP A 1 82 ? -9 -14.422 -21.75 1 91.88 82 ASP A CA 1
ATOM 664 C C . ASP A 1 82 ? -8.32 -14.734 -23.078 1 91.88 82 ASP A C 1
ATOM 666 O O . ASP A 1 82 ? -8.898 -15.398 -23.938 1 91.88 82 ASP A O 1
ATOM 670 N N . ASP A 1 83 ? -7.242 -14.141 -23.266 1 95.25 83 ASP A N 1
ATOM 671 C CA . ASP A 1 83 ? -6.473 -14.375 -24.484 1 95.25 83 ASP A CA 1
ATOM 672 C C . ASP A 1 83 ? -5.586 -15.609 -24.344 1 95.25 83 ASP A C 1
ATOM 674 O O . ASP A 1 83 ? -4.367 -15.492 -24.203 1 95.25 83 ASP A O 1
ATOM 678 N N . ILE A 1 84 ? -6.148 -16.734 -24.562 1 95.5 84 ILE A N 1
ATOM 679 C CA . ILE A 1 84 ? -5.516 -18.031 -24.344 1 95.5 84 ILE A CA 1
ATOM 680 C C . ILE A 1 84 ? -4.316 -18.188 -25.266 1 95.5 84 ILE A C 1
ATOM 682 O O . ILE A 1 84 ? -3.27 -18.703 -24.875 1 95.5 84 ILE A O 1
ATOM 686 N N . ASN A 1 85 ? -4.48 -17.766 -26.5 1 96.12 85 ASN A N 1
ATOM 687 C CA . ASN A 1 85 ? -3.406 -17.891 -27.484 1 96.12 85 ASN A CA 1
ATOM 688 C C . ASN A 1 85 ? -2.172 -17.094 -27.078 1 96.12 85 ASN A C 1
ATOM 690 O O . ASN A 1 85 ? -1.053 -17.609 -27.109 1 96.12 85 ASN A O 1
ATOM 694 N N . GLN A 1 86 ? -2.432 -15.922 -26.688 1 96.5 86 GLN A N 1
ATOM 695 C CA . GLN A 1 86 ? -1.313 -15.102 -26.234 1 96.5 86 GLN A CA 1
ATOM 696 C C . GLN A 1 86 ? -0.668 -15.688 -24.984 1 96.5 86 GLN A C 1
ATOM 698 O O . GLN A 1 86 ? 0.557 -15.68 -24.844 1 96.5 86 GLN A O 1
ATOM 703 N N . LEU A 1 87 ? -1.451 -16.094 -24.109 1 95.31 87 LEU A N 1
ATOM 704 C CA . LEU A 1 87 ? -0.948 -16.688 -22.875 1 95.31 87 LEU A CA 1
ATOM 705 C C . LEU A 1 87 ? -0.108 -17.922 -23.156 1 95.31 87 LEU A C 1
ATOM 707 O O . LEU A 1 87 ? 0.956 -18.109 -22.562 1 95.31 87 LEU A O 1
ATOM 711 N N . HIS A 1 88 ? -0.565 -18.75 -24.094 1 96.19 88 HIS A N 1
ATOM 712 C CA . HIS A 1 88 ? 0.183 -19.938 -24.5 1 96.19 88 HIS A CA 1
ATOM 713 C C . HIS A 1 88 ? 1.53 -19.547 -25.094 1 96.19 88 HIS A C 1
ATOM 715 O O . HIS A 1 88 ? 2.553 -20.172 -24.781 1 96.19 88 HIS A O 1
ATOM 721 N N . ALA A 1 89 ? 1.491 -18.562 -25.938 1 96.62 89 ALA A N 1
ATOM 722 C CA . ALA A 1 89 ? 2.713 -18.094 -26.594 1 96.62 89 ALA A CA 1
ATOM 723 C C . ALA A 1 89 ? 3.719 -17.594 -25.562 1 96.62 89 ALA A C 1
ATOM 725 O O . ALA A 1 89 ? 4.91 -17.906 -25.641 1 96.62 89 ALA A O 1
ATOM 726 N N . LEU A 1 90 ? 3.246 -16.797 -24.594 1 95.94 90 LEU A N 1
ATOM 727 C CA . LEU A 1 90 ? 4.102 -16.281 -23.531 1 95.94 90 LEU A CA 1
ATOM 728 C C . LEU A 1 90 ? 4.695 -17.406 -22.703 1 95.94 90 LEU A C 1
ATOM 730 O O . LEU A 1 90 ? 5.895 -17.406 -22.406 1 95.94 90 LEU A O 1
ATOM 734 N N . ALA A 1 91 ? 3.895 -18.344 -22.375 1 95.44 91 ALA A N 1
ATOM 735 C CA . ALA A 1 91 ? 4.336 -19.484 -21.562 1 95.44 91 ALA A CA 1
ATOM 736 C C . ALA A 1 91 ? 5.406 -20.297 -22.281 1 95.44 91 ALA A C 1
ATOM 738 O O . ALA A 1 91 ? 6.43 -20.641 -21.688 1 95.44 91 ALA A O 1
ATOM 739 N N . GLN A 1 92 ? 5.199 -20.531 -23.531 1 95.94 92 GLN A N 1
ATOM 740 C CA . GLN A 1 92 ? 6.137 -21.312 -24.328 1 95.94 92 GLN A CA 1
ATOM 741 C C . GLN A 1 92 ? 7.457 -20.578 -24.516 1 95.94 92 GLN A C 1
ATOM 743 O O . GLN A 1 92 ? 8.531 -21.172 -24.406 1 95.94 92 GLN A O 1
ATOM 748 N N . GLN A 1 93 ? 7.336 -19.344 -24.828 1 96.06 93 GLN A N 1
ATOM 749 C CA . GLN A 1 93 ? 8.531 -18.531 -25 1 96.06 93 GLN A CA 1
ATOM 750 C C . GLN A 1 93 ? 9.383 -18.516 -23.734 1 96.06 93 GLN A C 1
ATOM 752 O O . GLN A 1 93 ? 10.602 -18.688 -23.797 1 96.06 93 GLN A O 1
ATOM 757 N N . GLN A 1 94 ? 8.719 -18.312 -22.641 1 95.12 94 GLN A N 1
ATOM 758 C CA . GLN A 1 94 ? 9.445 -18.266 -21.375 1 95.12 94 GLN A CA 1
ATOM 759 C C . GLN A 1 94 ? 9.992 -19.641 -21 1 95.12 94 GLN A C 1
ATOM 761 O O . GLN A 1 94 ? 11.07 -19.734 -20.406 1 95.12 94 GLN A O 1
ATOM 766 N N . LEU A 1 95 ? 9.297 -20.641 -21.328 1 95.62 95 LEU A N 1
ATOM 767 C CA . LEU A 1 95 ? 9.766 -22 -21.078 1 95.62 95 LEU A CA 1
ATOM 768 C C . LEU A 1 95 ? 11.047 -22.281 -21.859 1 95.62 95 LEU A C 1
ATOM 770 O O . LEU A 1 95 ? 11.992 -22.859 -21.312 1 95.62 95 LEU A O 1
ATOM 774 N N . ASP A 1 96 ? 11.055 -21.891 -23.094 1 96.56 96 ASP A N 1
ATOM 775 C CA . ASP A 1 96 ? 12.258 -22.047 -23.906 1 96.56 96 ASP A CA 1
ATOM 776 C C . ASP A 1 96 ? 13.438 -21.297 -23.297 1 96.56 96 ASP A C 1
ATOM 778 O O . ASP A 1 96 ? 14.562 -21.828 -23.281 1 96.56 96 ASP A O 1
ATOM 782 N N . LYS A 1 97 ? 13.164 -20.141 -22.875 1 95.81 97 LYS A N 1
ATOM 783 C CA . LYS A 1 97 ? 14.203 -19.359 -22.219 1 95.81 97 LYS A CA 1
ATOM 784 C C . LYS A 1 97 ? 14.727 -20.062 -20.969 1 95.81 97 LYS A C 1
ATOM 786 O O . LYS A 1 97 ? 15.938 -20.125 -20.734 1 95.81 97 LYS A O 1
ATOM 791 N N . TYR A 1 98 ? 13.852 -20.625 -20.188 1 95.38 98 TYR A N 1
ATOM 792 C CA . TYR A 1 98 ? 14.219 -21.344 -18.969 1 95.38 98 TYR A CA 1
ATOM 793 C C . TYR A 1 98 ? 15.062 -22.578 -19.312 1 95.38 98 TYR A C 1
ATOM 795 O O . TYR A 1 98 ? 16.078 -22.828 -18.656 1 95.38 98 TYR A O 1
ATOM 803 N N . TYR A 1 99 ? 14.703 -23.297 -20.281 1 95.75 99 TYR A N 1
ATOM 804 C CA . TYR A 1 99 ? 15.422 -24.516 -20.641 1 95.75 99 TYR A CA 1
ATOM 805 C C . TYR A 1 99 ? 16.812 -24.188 -21.172 1 95.75 99 TYR A C 1
ATOM 807 O O . TYR A 1 99 ? 17.75 -24.984 -21.031 1 95.75 99 TYR A O 1
ATOM 815 N N . SER A 1 100 ? 16.922 -23.031 -21.75 1 95.88 100 SER A N 1
ATOM 816 C CA . SER A 1 100 ? 18.219 -22.594 -22.234 1 95.88 100 SER A CA 1
ATOM 817 C C . SER A 1 100 ? 19.094 -22.078 -21.094 1 95.88 100 SER A C 1
ATOM 819 O O . SER A 1 100 ? 20.266 -22.422 -20.984 1 95.88 100 SER A O 1
ATOM 821 N N . SER A 1 101 ? 18.5 -21.328 -20.141 1 92.94 101 SER A N 1
ATOM 822 C CA . SER A 1 101 ? 19.266 -20.656 -19.109 1 92.94 101 SER A CA 1
ATOM 823 C C . SER A 1 101 ? 19.438 -21.531 -17.875 1 92.94 101 SER A C 1
ATOM 825 O O . SER A 1 101 ? 20.406 -21.391 -17.141 1 92.94 101 SER A O 1
ATOM 827 N N . ARG A 1 102 ? 18.422 -22.328 -17.672 1 90.69 102 ARG A N 1
ATOM 828 C CA . ARG A 1 102 ? 18.297 -23.125 -16.469 1 90.69 102 ARG A CA 1
ATOM 829 C C . ARG A 1 102 ? 18.391 -22.266 -15.211 1 90.69 102 ARG A C 1
ATOM 831 O O . ARG A 1 102 ? 18.891 -22.719 -14.18 1 90.69 102 ARG A O 1
ATOM 838 N N . ASP A 1 103 ? 17.906 -21 -15.328 1 89.75 103 ASP A N 1
ATOM 839 C CA . ASP A 1 103 ? 17.953 -20.016 -14.25 1 89.75 103 ASP A CA 1
ATOM 840 C C . ASP A 1 103 ? 16.641 -20.031 -13.453 1 89.75 103 ASP A C 1
ATOM 842 O O . ASP A 1 103 ? 15.562 -20.219 -14.016 1 89.75 103 ASP A O 1
ATOM 846 N N . ARG A 1 104 ? 16.812 -19.859 -12.141 1 89.5 104 ARG A N 1
ATOM 847 C CA . ARG A 1 104 ? 15.672 -19.906 -11.242 1 89.5 104 ARG A CA 1
ATOM 848 C C . ARG A 1 104 ? 14.664 -18.812 -11.578 1 89.5 104 ARG A C 1
ATOM 850 O O . ARG A 1 104 ? 13.453 -19 -11.461 1 89.5 104 ARG A O 1
ATOM 857 N N . TYR A 1 105 ? 15.172 -17.625 -11.938 1 88 105 TYR A N 1
ATOM 858 C CA . TYR A 1 105 ? 14.32 -16.5 -12.281 1 88 105 TYR A CA 1
ATOM 859 C C . TYR A 1 105 ? 13.453 -16.828 -13.492 1 88 105 TYR A C 1
ATOM 861 O O . TYR A 1 105 ? 12.242 -16.578 -13.484 1 88 105 TYR A O 1
ATOM 869 N N . ASP A 1 106 ? 14.031 -17.438 -14.422 1 91.56 106 ASP A N 1
ATOM 870 C CA . ASP A 1 106 ? 13.289 -17.828 -15.625 1 91.56 106 ASP A CA 1
ATOM 871 C C . ASP A 1 106 ? 12.266 -18.906 -15.32 1 91.56 106 ASP A C 1
ATOM 873 O O . ASP A 1 106 ? 11.188 -18.938 -15.922 1 91.56 106 ASP A O 1
ATOM 877 N N . LEU A 1 107 ? 12.625 -19.766 -14.422 1 94.5 107 LEU A N 1
ATOM 878 C CA . LEU A 1 107 ? 11.664 -20.766 -13.977 1 94.5 107 LEU A CA 1
ATOM 879 C C . LEU A 1 107 ? 10.43 -20.109 -13.367 1 94.5 107 LEU A C 1
ATOM 881 O O . LEU A 1 107 ? 9.297 -20.484 -13.695 1 94.5 107 LEU A O 1
ATOM 885 N N . PHE A 1 108 ? 10.602 -19.156 -12.516 1 93.81 108 PHE A N 1
ATOM 886 C CA . PHE A 1 108 ? 9.5 -18.484 -11.852 1 93.81 108 PHE A CA 1
ATOM 887 C C . PHE A 1 108 ? 8.609 -17.766 -12.859 1 93.81 108 PHE A C 1
ATOM 889 O O . PHE A 1 108 ? 7.383 -17.844 -12.781 1 93.81 108 PHE A O 1
ATOM 896 N N . LEU A 1 109 ? 9.242 -17.094 -13.781 1 92.88 109 LEU A N 1
ATOM 897 C CA . LEU A 1 109 ? 8.469 -16.406 -14.805 1 92.88 109 LEU A CA 1
ATOM 898 C C . LEU A 1 109 ? 7.668 -17.391 -15.641 1 92.88 109 LEU A C 1
ATOM 900 O O . LEU A 1 109 ? 6.516 -17.125 -16 1 92.88 109 LEU A O 1
ATOM 904 N N . THR A 1 110 ? 8.258 -18.469 -15.93 1 94.56 110 THR A N 1
ATOM 905 C CA . THR A 1 110 ? 7.574 -19.531 -16.672 1 94.56 110 THR A CA 1
ATOM 906 C C . THR A 1 110 ? 6.371 -20.047 -15.883 1 94.56 110 THR A C 1
ATOM 908 O O . THR A 1 110 ? 5.293 -20.25 -16.453 1 94.56 110 THR A O 1
ATOM 911 N N . ALA A 1 111 ? 6.594 -20.234 -14.641 1 96.19 111 ALA A N 1
ATOM 912 C CA . ALA A 1 111 ? 5.531 -20.734 -13.773 1 96.19 111 ALA A CA 1
ATOM 913 C C . ALA A 1 111 ? 4.34 -19.781 -13.75 1 96.19 111 ALA A C 1
ATOM 915 O O . ALA A 1 111 ? 3.186 -20.219 -13.734 1 96.19 111 ALA A O 1
ATOM 916 N N . ILE A 1 112 ? 4.59 -18.5 -13.766 1 95.31 112 ILE A N 1
ATOM 917 C CA . ILE A 1 112 ? 3.527 -17.5 -13.742 1 95.31 112 ILE A CA 1
ATOM 918 C C . ILE A 1 112 ? 2.662 -17.641 -14.992 1 95.31 112 ILE A C 1
ATOM 920 O O . ILE A 1 112 ? 1.439 -17.781 -14.891 1 95.31 112 ILE A O 1
ATOM 924 N N . ALA A 1 113 ? 3.309 -17.641 -16.125 1 94.69 113 ALA A N 1
ATOM 925 C CA . ALA A 1 113 ? 2.561 -17.75 -17.375 1 94.69 113 ALA A CA 1
ATOM 926 C C . ALA A 1 113 ? 1.809 -19.078 -17.453 1 94.69 113 ALA A C 1
ATOM 928 O O . ALA A 1 113 ? 0.659 -19.109 -17.891 1 94.69 113 ALA A O 1
ATOM 929 N N . ASN A 1 114 ? 2.418 -20.109 -17.016 1 95.06 114 ASN A N 1
ATOM 930 C CA . ASN A 1 114 ? 1.796 -21.438 -17.062 1 95.06 114 ASN A CA 1
ATOM 931 C C . ASN A 1 114 ? 0.621 -21.531 -16.094 1 95.06 114 ASN A C 1
ATOM 933 O O . ASN A 1 114 ? -0.368 -22.203 -16.359 1 95.06 114 ASN A O 1
ATOM 937 N N . ASN A 1 115 ? 0.81 -20.891 -14.945 1 95.56 115 ASN A N 1
ATOM 938 C CA . ASN A 1 115 ? -0.287 -20.891 -13.984 1 95.56 115 ASN A CA 1
ATOM 939 C C . ASN A 1 115 ? -1.545 -20.25 -14.57 1 95.56 115 ASN A C 1
ATOM 941 O O . ASN A 1 115 ? -2.641 -20.797 -14.445 1 95.56 115 ASN A O 1
ATOM 945 N N . TYR A 1 116 ? -1.368 -19.094 -15.188 1 93.88 116 TYR A N 1
ATOM 946 C CA . TYR A 1 116 ? -2.496 -18.422 -15.82 1 93.88 116 TYR A CA 1
ATOM 947 C C . TYR A 1 116 ? -3.107 -19.297 -16.906 1 93.88 116 TYR A C 1
ATOM 949 O O . TYR A 1 116 ? -4.332 -19.438 -16.984 1 93.88 116 TYR A O 1
ATOM 957 N N . TYR A 1 117 ? -2.275 -19.906 -17.719 1 94.62 117 TYR A N 1
ATOM 958 C CA . TYR A 1 117 ? -2.721 -20.797 -18.797 1 94.62 117 TYR A CA 1
ATOM 959 C C . TYR A 1 117 ? -3.471 -22 -18.234 1 94.62 117 TYR A C 1
ATOM 961 O O . TYR A 1 117 ? -4.539 -22.359 -18.734 1 94.62 117 TYR A O 1
ATOM 969 N N . PHE A 1 118 ? -2.963 -22.562 -17.203 1 93 118 PHE A N 1
ATOM 970 C CA . PHE A 1 118 ? -3.564 -23.719 -16.562 1 93 118 PHE A CA 1
ATOM 971 C C . PHE A 1 118 ? -4.922 -23.359 -15.969 1 93 118 PHE A C 1
ATOM 973 O O . PHE A 1 118 ? -5.871 -24.141 -16.078 1 93 118 PHE A O 1
ATOM 980 N N . ASP A 1 119 ? -4.949 -22.219 -15.352 1 88.62 119 ASP A N 1
ATOM 981 C CA . ASP A 1 119 ? -6.195 -21.797 -14.711 1 88.62 119 ASP A CA 1
ATOM 982 C C . ASP A 1 119 ? -7.32 -21.672 -15.734 1 88.62 119 ASP A C 1
ATOM 984 O O . ASP A 1 119 ? -8.461 -22.047 -15.469 1 88.62 119 ASP A O 1
ATOM 988 N N . LEU A 1 120 ? -6.973 -21.203 -16.938 1 89.62 120 LEU A N 1
ATOM 989 C CA . LEU A 1 120 ? -7.977 -20.953 -17.969 1 89.62 120 LEU A CA 1
ATOM 990 C C . LEU A 1 120 ? -8.305 -22.234 -18.734 1 89.62 120 LEU A C 1
ATOM 992 O O . LEU A 1 120 ? -9.445 -22.422 -19.156 1 89.62 120 LEU A O 1
ATOM 996 N N . THR A 1 121 ? -7.293 -23.172 -18.891 1 93.31 121 THR A N 1
ATOM 997 C CA . THR A 1 121 ? -7.469 -24.234 -19.875 1 93.31 121 THR A CA 1
ATOM 998 C C . THR A 1 121 ? -7.453 -25.609 -19.188 1 93.31 121 THR A C 1
ATOM 1000 O O . THR A 1 121 ? -7.848 -26.609 -19.797 1 93.31 121 THR A O 1
ATOM 1003 N N . GLN A 1 122 ? -6.855 -25.656 -17.969 1 89.69 122 GLN A N 1
ATOM 1004 C CA . GLN A 1 122 ? -6.637 -26.875 -17.219 1 89.69 122 GLN A CA 1
ATOM 1005 C C . GLN A 1 122 ? -5.582 -27.75 -17.891 1 89.69 122 GLN A C 1
ATOM 1007 O O . GLN A 1 122 ? -5.531 -28.969 -17.656 1 89.69 122 GLN A O 1
ATOM 1012 N N . LYS A 1 123 ? -4.824 -27.078 -18.766 1 92.5 123 LYS A N 1
ATOM 1013 C CA . LYS A 1 123 ? -3.691 -27.75 -19.391 1 92.5 123 LYS A CA 1
ATOM 1014 C C . LYS A 1 123 ? -2.367 -27.219 -18.859 1 92.5 123 LYS A C 1
ATOM 1016 O O . LYS A 1 123 ? -2.189 -26 -18.734 1 92.5 123 LYS A O 1
ATOM 1021 N N . ASN A 1 124 ? -1.538 -28.141 -18.547 1 89.31 124 ASN A N 1
ATOM 1022 C CA . ASN A 1 124 ? -0.236 -27.766 -18 1 89.31 124 ASN A CA 1
ATOM 1023 C C . ASN A 1 124 ? 0.869 -27.922 -19.047 1 89.31 124 ASN A C 1
ATOM 1025 O O . ASN A 1 124 ? 1.05 -29 -19.625 1 89.31 124 ASN A O 1
ATOM 1029 N N . ILE A 1 125 ? 1.53 -26.891 -19.281 1 90.94 125 ILE A N 1
ATOM 1030 C CA . ILE A 1 125 ? 2.648 -26.938 -20.219 1 90.94 125 ILE A CA 1
ATOM 1031 C C . ILE A 1 125 ? 3.947 -27.203 -19.453 1 90.94 125 ILE A C 1
ATOM 1033 O O . ILE A 1 125 ? 4.961 -27.578 -20.047 1 90.94 125 ILE A O 1
ATOM 1037 N N . PHE A 1 126 ? 3.957 -26.953 -18.172 1 90.12 126 PHE A N 1
ATOM 1038 C CA . PHE A 1 126 ? 5.09 -27.203 -17.297 1 90.12 126 PHE A CA 1
ATOM 1039 C C . PHE A 1 126 ? 5.246 -28.688 -17.016 1 90.12 126 PHE A C 1
ATOM 1041 O O . PHE A 1 126 ? 4.266 -29.375 -16.719 1 90.12 126 PHE A O 1
ATOM 1048 N N . SER A 1 127 ? 6.484 -29.297 -17.188 1 91.44 127 SER A N 1
ATOM 1049 C CA . SER A 1 127 ? 6.703 -30.703 -16.859 1 91.44 127 SER A CA 1
ATOM 1050 C C . SER A 1 127 ? 6.535 -30.953 -15.367 1 91.44 127 SER A C 1
ATOM 1052 O O . SER A 1 127 ? 6.641 -30.031 -14.555 1 91.44 127 SER A O 1
ATOM 1054 N N . GLN A 1 128 ? 6.289 -32.188 -15.031 1 94.12 128 GLN A N 1
ATOM 1055 C CA . GLN A 1 128 ? 6.164 -32.531 -13.625 1 94.12 128 GLN A CA 1
ATOM 1056 C C . GLN A 1 128 ? 7.477 -32.312 -12.875 1 94.12 128 GLN A C 1
ATOM 1058 O O . GLN A 1 128 ? 7.473 -31.922 -11.711 1 94.12 128 GLN A O 1
ATOM 1063 N N . GLU A 1 129 ? 8.484 -32.5 -13.555 1 94.94 129 GLU A N 1
ATOM 1064 C CA . GLU A 1 129 ? 9.797 -32.281 -12.969 1 94.94 129 GLU A CA 1
ATOM 1065 C C . GLU A 1 129 ? 9.984 -30.797 -12.625 1 94.94 129 GLU A C 1
ATOM 1067 O O . GLU A 1 129 ? 10.5 -30.453 -11.555 1 94.94 129 GLU A O 1
ATOM 1072 N N . ASP A 1 130 ? 9.555 -29.984 -13.492 1 94.62 130 ASP A N 1
ATOM 1073 C CA . ASP A 1 130 ? 9.68 -28.547 -13.281 1 94.62 130 ASP A CA 1
ATOM 1074 C C . ASP A 1 130 ? 8.758 -28.078 -12.148 1 94.62 130 ASP A C 1
ATOM 1076 O O . ASP A 1 130 ? 9.133 -27.219 -11.352 1 94.62 130 ASP A O 1
ATOM 1080 N N . ILE A 1 131 ? 7.602 -28.672 -12.078 1 94.94 131 ILE A N 1
ATOM 1081 C CA . ILE A 1 131 ? 6.664 -28.359 -11 1 94.94 131 ILE A CA 1
ATOM 1082 C C . ILE A 1 131 ? 7.262 -28.781 -9.656 1 94.94 131 ILE A C 1
ATOM 1084 O O . ILE A 1 131 ? 7.195 -28.047 -8.68 1 94.94 131 ILE A O 1
ATOM 1088 N N . ASN A 1 132 ? 7.824 -29.953 -9.664 1 96 132 ASN A N 1
ATOM 1089 C CA . ASN A 1 132 ? 8.484 -30.422 -8.445 1 96 132 ASN A CA 1
ATOM 1090 C C . ASN A 1 132 ? 9.617 -29.484 -8.031 1 96 132 ASN A C 1
ATOM 1092 O O . ASN A 1 132 ? 9.805 -29.234 -6.84 1 96 132 ASN A O 1
ATOM 1096 N N . ARG A 1 133 ? 10.289 -29.047 -9 1 95.5 133 ARG A N 1
ATOM 1097 C CA . ARG A 1 133 ? 11.375 -28.109 -8.734 1 95.5 133 ARG A CA 1
ATOM 1098 C C . ARG A 1 133 ? 10.844 -26.797 -8.148 1 95.5 133 ARG A C 1
ATOM 1100 O O . ARG A 1 133 ? 11.414 -26.266 -7.195 1 95.5 133 ARG A O 1
ATOM 1107 N N . LEU A 1 134 ? 9.82 -26.312 -8.727 1 95.56 134 LEU A N 1
ATOM 1108 C CA . LEU A 1 134 ? 9.172 -25.109 -8.227 1 95.56 134 LEU A CA 1
ATOM 1109 C C . LEU A 1 134 ? 8.758 -25.281 -6.766 1 95.56 134 LEU A C 1
ATOM 1111 O O . LEU A 1 134 ? 9.07 -24.438 -5.926 1 95.56 134 LEU A O 1
ATOM 1115 N N . ASN A 1 135 ? 8.117 -26.406 -6.457 1 96.38 135 ASN A N 1
ATOM 1116 C CA . ASN A 1 135 ? 7.684 -26.688 -5.098 1 96.38 135 ASN A CA 1
ATOM 1117 C C . ASN A 1 135 ? 8.867 -26.781 -4.137 1 96.38 135 ASN A C 1
ATOM 1119 O O . ASN A 1 135 ? 8.797 -26.266 -3.016 1 96.38 135 ASN A O 1
ATOM 1123 N N . TYR A 1 136 ? 9.844 -27.375 -4.637 1 95.19 136 TYR A N 1
ATOM 1124 C CA . TYR A 1 136 ? 11.055 -27.516 -3.838 1 95.19 136 TYR A CA 1
ATOM 1125 C C . TYR A 1 136 ? 11.641 -26.141 -3.514 1 95.19 136 TYR A C 1
ATOM 1127 O O . TYR A 1 136 ? 11.977 -25.859 -2.361 1 95.19 136 TYR A O 1
ATOM 1135 N N . LEU A 1 137 ? 11.758 -25.312 -4.531 1 92.62 137 LEU A N 1
ATOM 1136 C CA . LEU A 1 137 ? 12.336 -23.984 -4.359 1 92.62 137 LEU A CA 1
ATOM 1137 C C . LEU A 1 137 ? 11.523 -23.156 -3.363 1 92.62 137 LEU A C 1
ATOM 1139 O O . LEU A 1 137 ? 12.086 -22.547 -2.459 1 92.62 137 LEU A O 1
ATOM 1143 N N . PHE A 1 138 ? 10.258 -23.156 -3.48 1 94.06 138 PHE A N 1
ATOM 1144 C CA . PHE A 1 138 ? 9.391 -22.406 -2.58 1 94.06 138 PHE A CA 1
ATOM 1145 C C . PHE A 1 138 ? 9.531 -22.906 -1.147 1 94.06 138 PHE A C 1
ATOM 1147 O O . PHE A 1 138 ? 9.57 -22.109 -0.208 1 94.06 138 PHE A O 1
ATOM 1154 N N . SER A 1 139 ? 9.641 -24.219 -0.961 1 93.19 139 SER A N 1
ATOM 1155 C CA . SER A 1 139 ? 9.711 -24.812 0.369 1 93.19 139 SER A CA 1
ATOM 1156 C C . SER A 1 139 ? 10.977 -24.375 1.102 1 93.19 139 SER A C 1
ATOM 1158 O O . SER A 1 139 ? 11.047 -24.453 2.33 1 93.19 139 SER A O 1
ATOM 1160 N N . HIS A 1 140 ? 11.93 -23.844 0.368 1 91.56 140 HIS A N 1
ATOM 1161 C CA . HIS A 1 140 ? 13.211 -23.516 0.986 1 91.56 140 HIS A CA 1
ATOM 1162 C C . HIS A 1 140 ? 13.406 -22.016 1.09 1 91.56 140 HIS A C 1
ATOM 1164 O O . HIS A 1 140 ? 14.477 -21.547 1.491 1 91.56 140 HIS A O 1
ATOM 1170 N N . VAL A 1 141 ? 12.406 -21.312 0.708 1 90.94 141 VAL A N 1
ATOM 1171 C CA . VAL A 1 141 ? 12.445 -19.875 0.934 1 90.94 141 VAL A CA 1
ATOM 1172 C C . VAL A 1 141 ? 12.148 -19.578 2.4 1 90.94 141 VAL A C 1
ATOM 1174 O O . VAL A 1 141 ? 11.133 -20.016 2.941 1 90.94 141 VAL A O 1
ATOM 1177 N N . GLU A 1 142 ? 13.016 -18.797 2.965 1 91.12 142 GLU A N 1
ATOM 1178 C CA . GLU A 1 142 ? 12.828 -18.5 4.383 1 91.12 142 GLU A CA 1
ATOM 1179 C C . GLU A 1 142 ? 12.453 -17.031 4.594 1 91.12 142 GLU A C 1
ATOM 1181 O O . GLU A 1 142 ? 11.93 -16.672 5.648 1 91.12 142 GLU A O 1
ATOM 1186 N N . TYR A 1 143 ? 12.828 -16.266 3.654 1 90.81 143 TYR A N 1
ATOM 1187 C CA . TYR A 1 143 ? 12.398 -14.867 3.656 1 90.81 143 TYR A CA 1
ATOM 1188 C C . TYR A 1 143 ? 11.555 -14.555 2.424 1 90.81 143 TYR A C 1
ATOM 1190 O O . TYR A 1 143 ? 12.055 -14.594 1.297 1 90.81 143 TYR A O 1
ATOM 1198 N N . TRP A 1 144 ? 10.375 -14.25 2.748 1 91.69 144 TRP A N 1
ATOM 1199 C CA . TRP A 1 144 ? 9.438 -14.023 1.653 1 91.69 144 TRP A CA 1
ATOM 1200 C C . TRP A 1 144 ? 9.406 -12.547 1.261 1 91.69 144 TRP A C 1
ATOM 1202 O O . TRP A 1 144 ? 8.57 -11.789 1.752 1 91.69 144 TRP A O 1
ATOM 1212 N N . SER A 1 145 ? 10.305 -12.281 0.342 1 89.31 145 SER A N 1
ATOM 1213 C CA . SER A 1 145 ? 10.398 -10.93 -0.21 1 89.31 145 SER A CA 1
ATOM 1214 C C . SER A 1 145 ? 9.227 -10.625 -1.136 1 89.31 145 SER A C 1
ATOM 1216 O O . SER A 1 145 ? 8.422 -11.516 -1.443 1 89.31 145 SER A O 1
ATOM 1218 N N . GLU A 1 146 ? 9.141 -9.406 -1.559 1 88.62 146 GLU A N 1
ATOM 1219 C CA . GLU A 1 146 ? 8.102 -9.008 -2.504 1 88.62 146 GLU A CA 1
ATOM 1220 C C . GLU A 1 146 ? 8.148 -9.867 -3.764 1 88.62 146 GLU A C 1
ATOM 1222 O O . GLU A 1 146 ? 7.102 -10.211 -4.32 1 88.62 146 GLU A O 1
ATOM 1227 N N . PHE A 1 147 ? 9.297 -10.211 -4.176 1 89.5 147 PHE A N 1
ATOM 1228 C CA . PHE A 1 147 ? 9.453 -11.055 -5.355 1 89.5 147 PHE A CA 1
ATOM 1229 C C . PHE A 1 147 ? 8.805 -12.414 -5.148 1 89.5 147 PHE A C 1
ATOM 1231 O O . PHE A 1 147 ? 7.949 -12.828 -5.934 1 89.5 147 PHE A O 1
ATOM 1238 N N . TYR A 1 148 ? 9.141 -13.062 -4.137 1 92.62 148 TYR A N 1
ATOM 1239 C CA . TYR A 1 148 ? 8.641 -14.414 -3.893 1 92.62 148 TYR A CA 1
ATOM 1240 C C . TYR A 1 148 ? 7.141 -14.398 -3.619 1 92.62 148 TYR A C 1
ATOM 1242 O O . TYR A 1 148 ? 6.418 -15.297 -4.047 1 92.62 148 TYR A O 1
ATOM 1250 N N . ILE A 1 149 ? 6.719 -13.398 -2.93 1 93.56 149 ILE A N 1
ATOM 1251 C CA . ILE A 1 149 ? 5.293 -13.273 -2.641 1 93.56 149 ILE A CA 1
ATOM 1252 C C . ILE A 1 149 ? 4.516 -13.125 -3.945 1 93.56 149 ILE A C 1
ATOM 1254 O O . ILE A 1 149 ? 3.484 -13.773 -4.141 1 93.56 149 ILE A O 1
ATOM 1258 N N . THR A 1 150 ? 5.047 -12.289 -4.801 1 91.75 150 THR A N 1
ATOM 1259 C CA . THR A 1 150 ? 4.395 -12.055 -6.082 1 91.75 150 THR A CA 1
ATOM 1260 C C . THR A 1 150 ? 4.379 -13.32 -6.926 1 91.75 150 THR A C 1
ATOM 1262 O O . THR A 1 150 ? 3.354 -13.672 -7.512 1 91.75 150 THR A O 1
ATOM 1265 N N . VAL A 1 151 ? 5.488 -13.953 -6.992 1 93.81 151 VAL A N 1
ATOM 1266 C CA . VAL A 1 151 ? 5.551 -15.195 -7.758 1 93.81 151 VAL A CA 1
ATOM 1267 C C . VAL A 1 151 ? 4.562 -16.203 -7.176 1 93.81 151 VAL A C 1
ATOM 1269 O O . VAL A 1 151 ? 3.795 -16.828 -7.914 1 93.81 151 VAL A O 1
ATOM 1272 N N . PHE A 1 152 ? 4.598 -16.359 -5.914 1 96.56 152 PHE A N 1
ATOM 1273 C CA . PHE A 1 152 ? 3.701 -17.297 -5.246 1 96.56 152 PHE A CA 1
ATOM 1274 C C . PHE A 1 152 ? 2.246 -16.969 -5.551 1 96.56 152 PHE A C 1
ATOM 1276 O O . PHE A 1 152 ? 1.474 -17.859 -5.938 1 96.56 152 PHE A O 1
ATOM 1283 N N . ALA A 1 153 ? 1.923 -15.734 -5.434 1 94.75 153 ALA A N 1
ATOM 1284 C CA . ALA A 1 153 ? 0.552 -15.289 -5.664 1 94.75 153 ALA A CA 1
ATOM 1285 C C . ALA A 1 153 ? 0.076 -15.672 -7.062 1 94.75 153 ALA A C 1
ATOM 1287 O O . ALA A 1 153 ? -1.113 -15.922 -7.273 1 94.75 153 ALA A O 1
ATOM 1288 N N . ASN A 1 154 ? 1.034 -15.75 -7.918 1 93.94 154 ASN A N 1
ATOM 1289 C CA . ASN A 1 154 ? 0.672 -15.93 -9.32 1 93.94 154 ASN A CA 1
ATOM 1290 C C . ASN A 1 154 ? 0.972 -17.344 -9.797 1 93.94 154 ASN A C 1
ATOM 1292 O O . ASN A 1 154 ? 1 -17.609 -11 1 93.94 154 ASN A O 1
ATOM 1296 N N . THR A 1 155 ? 1.219 -18.25 -8.867 1 96.19 155 THR A N 1
ATOM 1297 C CA . THR A 1 155 ? 1.512 -19.625 -9.289 1 96.19 155 THR A CA 1
ATOM 1298 C C . THR A 1 155 ? 0.753 -20.625 -8.43 1 96.19 155 THR A C 1
ATOM 1300 O O . THR A 1 155 ? 1.075 -21.812 -8.422 1 96.19 155 THR A O 1
ATOM 1303 N N . VAL A 1 156 ? -0.162 -20.234 -7.695 1 95.94 156 VAL A N 1
ATOM 1304 C CA . VAL A 1 156 ? -0.792 -21 -6.633 1 95.94 156 VAL A CA 1
ATOM 1305 C C . VAL A 1 156 ? -1.389 -22.281 -7.215 1 95.94 156 VAL A C 1
ATOM 1307 O O . VAL A 1 156 ? -1.399 -23.328 -6.555 1 95.94 156 VAL A O 1
ATOM 1310 N N . PHE A 1 157 ? -1.846 -22.328 -8.445 1 93.25 157 PHE A N 1
ATOM 1311 C CA . PHE A 1 157 ? -2.541 -23.484 -9 1 93.25 157 PHE A CA 1
ATOM 1312 C C . PHE A 1 157 ? -1.548 -24.562 -9.43 1 93.25 157 PHE A C 1
ATOM 1314 O O . PHE A 1 157 ? -1.937 -25.688 -9.703 1 93.25 157 PHE A O 1
ATOM 1321 N N . LEU A 1 158 ? -0.299 -24.219 -9.445 1 94.38 158 LEU A N 1
ATOM 1322 C CA . LEU A 1 158 ? 0.735 -25.172 -9.82 1 94.38 158 LEU A CA 1
ATOM 1323 C C . LEU A 1 158 ? 1.388 -25.781 -8.586 1 94.38 158 LEU A C 1
ATOM 1325 O O . LEU A 1 158 ? 2.146 -26.75 -8.695 1 94.38 158 LEU A O 1
ATOM 1329 N N . ILE A 1 159 ? 1.136 -25.219 -7.504 1 96.31 159 ILE A N 1
ATOM 1330 C CA . ILE A 1 159 ? 1.798 -25.625 -6.266 1 96.31 159 ILE A CA 1
ATOM 1331 C C . ILE A 1 159 ? 0.94 -26.641 -5.535 1 96.31 159 ILE A C 1
ATOM 1333 O O . ILE A 1 159 ? -0.283 -26.516 -5.461 1 96.31 159 ILE A O 1
ATOM 1337 N N . LYS A 1 160 ? 1.589 -27.703 -4.949 1 95.81 160 LYS A N 1
ATOM 1338 C CA . LYS A 1 160 ? 0.881 -28.734 -4.199 1 95.81 160 LYS A CA 1
ATOM 1339 C C . LYS A 1 160 ? 0.172 -28.141 -2.984 1 95.81 160 LYS A C 1
ATOM 1341 O O . LYS A 1 160 ? 0.706 -27.25 -2.318 1 95.81 160 LYS A O 1
ATOM 1346 N N . PRO A 1 161 ? -1.021 -28.656 -2.662 1 97.06 161 PRO A N 1
ATOM 1347 C CA . PRO A 1 161 ? -1.815 -28.094 -1.563 1 97.06 161 PRO A CA 1
ATOM 1348 C C . PRO A 1 161 ? -1.035 -28.016 -0.253 1 97.06 161 PRO A C 1
ATOM 1350 O O . PRO A 1 161 ? -1.081 -27 0.436 1 97.06 161 PRO A O 1
ATOM 1353 N N . GLU A 1 162 ? -0.281 -29.016 0.078 1 96.88 162 GLU A N 1
ATOM 1354 C CA . GLU A 1 162 ? 0.467 -29.031 1.332 1 96.88 162 GLU A CA 1
ATOM 1355 C C . GLU A 1 162 ? 1.557 -27.953 1.337 1 96.88 162 GLU A C 1
ATOM 1357 O O . GLU A 1 162 ? 1.824 -27.344 2.371 1 96.88 162 GLU A O 1
ATOM 1362 N N . VAL A 1 163 ? 2.123 -27.844 0.173 1 97.38 163 VAL A N 1
ATOM 1363 C CA . VAL A 1 163 ? 3.168 -26.828 0.039 1 97.38 163 VAL A CA 1
ATOM 1364 C C . VAL A 1 163 ? 2.553 -25.438 0.125 1 97.38 163 VAL A C 1
ATOM 1366 O O . VAL A 1 163 ? 3.111 -24.547 0.768 1 97.38 163 VAL A O 1
ATOM 1369 N N . GLN A 1 164 ? 1.38 -25.219 -0.487 1 97.56 164 GLN A N 1
ATOM 1370 C CA . GLN A 1 164 ? 0.66 -23.953 -0.376 1 97.56 164 GLN A CA 1
ATOM 1371 C C . GLN A 1 164 ? 0.426 -23.578 1.085 1 97.56 164 GLN A C 1
ATOM 1373 O O . GLN A 1 164 ? 0.714 -22.453 1.497 1 97.56 164 GLN A O 1
ATOM 1378 N N . TYR A 1 165 ? -0.068 -24.578 1.789 1 97.94 165 TYR A N 1
ATOM 1379 C CA . TYR A 1 165 ? -0.378 -24.344 3.197 1 97.94 165 TYR A CA 1
ATOM 1380 C C . TYR A 1 165 ? 0.872 -23.953 3.977 1 97.94 165 TYR A C 1
ATOM 1382 O O . TYR A 1 165 ? 0.841 -23.016 4.781 1 97.94 165 TYR A O 1
ATOM 1390 N N . GLN A 1 166 ? 1.934 -24.625 3.689 1 97.12 166 GLN A N 1
ATOM 1391 C CA . GLN A 1 166 ? 3.195 -24.344 4.367 1 97.12 166 GLN A CA 1
ATOM 1392 C C . GLN A 1 166 ? 3.691 -22.938 4.051 1 97.12 166 GLN A C 1
ATOM 1394 O O . GLN A 1 166 ? 4.125 -22.203 4.945 1 97.12 166 GLN A O 1
ATOM 1399 N N . ILE A 1 167 ? 3.621 -22.609 2.842 1 97.31 167 ILE A N 1
ATOM 1400 C CA . ILE A 1 167 ? 4.082 -21.297 2.393 1 97.31 167 ILE A CA 1
ATOM 1401 C C . ILE A 1 167 ? 3.24 -20.203 3.039 1 97.31 167 ILE A C 1
ATOM 1403 O O . ILE A 1 167 ? 3.777 -19.219 3.566 1 97.31 167 ILE A O 1
ATOM 1407 N N . CYS A 1 168 ? 1.932 -20.391 3.045 1 97.94 168 CYS A N 1
ATOM 1408 C CA . CYS A 1 168 ? 1.038 -19.406 3.658 1 97.94 168 CYS A CA 1
ATOM 1409 C C . CYS A 1 168 ? 1.378 -19.203 5.129 1 97.94 168 CYS A C 1
ATOM 1411 O O . CYS A 1 168 ? 1.38 -18.078 5.621 1 97.94 168 CYS A O 1
ATOM 1413 N N . ASN A 1 169 ? 1.731 -20.281 5.793 1 96.69 169 ASN A N 1
ATOM 1414 C CA . ASN A 1 169 ? 2.105 -20.188 7.199 1 96.69 169 ASN A CA 1
ATOM 1415 C C . ASN A 1 169 ? 3.383 -19.359 7.383 1 96.69 169 ASN A C 1
ATOM 1417 O O . ASN A 1 169 ? 3.492 -18.578 8.32 1 96.69 169 ASN A O 1
ATOM 1421 N N . LYS A 1 170 ? 4.301 -19.578 6.492 1 95.31 170 LYS A N 1
ATOM 1422 C CA . LYS A 1 170 ? 5.547 -18.812 6.555 1 95.31 170 LYS A CA 1
ATOM 1423 C C . LYS A 1 170 ? 5.305 -17.328 6.316 1 95.31 170 LYS A C 1
ATOM 1425 O O . LYS A 1 170 ? 5.832 -16.484 7.039 1 95.31 170 LYS A O 1
ATOM 1430 N N . ILE A 1 171 ? 4.488 -17.031 5.352 1 95.19 171 ILE A N 1
ATOM 1431 C CA . ILE A 1 171 ? 4.176 -15.641 5.02 1 95.19 171 ILE A CA 1
ATOM 1432 C C . ILE A 1 171 ? 3.428 -14.984 6.184 1 95.19 171 ILE A C 1
ATOM 1434 O O . ILE A 1 171 ? 3.729 -13.852 6.566 1 95.19 171 ILE A O 1
ATOM 1438 N N . LEU A 1 172 ? 2.453 -15.727 6.75 1 94.75 172 LEU A N 1
ATOM 1439 C CA . LEU A 1 172 ? 1.686 -15.227 7.883 1 94.75 172 LEU A CA 1
ATOM 1440 C C . LEU A 1 172 ? 2.6 -14.922 9.07 1 94.75 172 LEU A C 1
ATOM 1442 O O . LEU A 1 172 ? 2.465 -13.883 9.711 1 94.75 172 LEU A O 1
ATOM 1446 N N . SER A 1 173 ? 3.527 -15.789 9.328 1 92.75 173 SER A N 1
ATOM 1447 C CA . SER A 1 173 ? 4.469 -15.602 10.422 1 92.75 173 SER A CA 1
ATOM 1448 C C . SER A 1 173 ? 5.324 -14.359 10.219 1 92.75 173 SER A C 1
ATOM 1450 O O . SER A 1 173 ? 5.578 -13.609 11.164 1 92.75 173 SER A O 1
ATOM 1452 N N . GLN A 1 174 ? 5.719 -14.211 9.016 1 89.5 174 GLN A N 1
ATOM 1453 C CA . GLN A 1 174 ? 6.516 -13.031 8.68 1 89.5 174 GLN A CA 1
ATOM 1454 C C . GLN A 1 174 ? 5.703 -11.758 8.844 1 89.5 174 GLN A C 1
ATOM 1456 O O . GLN A 1 174 ? 6.227 -10.734 9.289 1 89.5 174 GLN A O 1
ATOM 1461 N N . LEU A 1 175 ? 4.438 -11.805 8.492 1 87.31 175 LEU A N 1
ATOM 1462 C CA . LEU A 1 175 ? 3.541 -10.664 8.594 1 87.31 175 LEU A CA 1
ATOM 1463 C C . LEU A 1 175 ? 3.318 -10.273 10.047 1 87.31 175 LEU A C 1
ATOM 1465 O O . LEU A 1 175 ? 3.232 -9.086 10.375 1 87.31 175 LEU A O 1
ATOM 1469 N N . TYR A 1 176 ? 3.215 -11.188 10.922 1 83.06 176 TYR A N 1
ATOM 1470 C CA . TYR A 1 176 ? 2.971 -10.938 12.336 1 83.06 176 TYR A CA 1
ATOM 1471 C C . TYR A 1 176 ? 4.176 -10.273 12.992 1 83.06 176 TYR A C 1
ATOM 1473 O O . TYR A 1 176 ? 4.031 -9.555 13.984 1 83.06 176 TYR A O 1
ATOM 1481 N N . LEU A 1 177 ? 5.352 -10.453 12.383 1 74.81 177 LEU A N 1
ATOM 1482 C CA . LEU A 1 177 ? 6.582 -9.938 12.969 1 74.81 177 LEU A CA 1
ATOM 1483 C C . LEU A 1 177 ? 6.848 -8.508 12.484 1 74.81 177 LEU A C 1
ATOM 1485 O O . LEU A 1 177 ? 7.695 -7.809 13.047 1 74.81 177 LEU A O 1
ATOM 1489 N N . GLN A 1 178 ? 6.141 -8.211 11.516 1 69.94 178 GLN A N 1
ATOM 1490 C CA . GLN A 1 178 ? 6.43 -6.914 10.922 1 69.94 178 GLN A CA 1
ATOM 1491 C C . GLN A 1 178 ? 5.418 -5.863 11.367 1 69.94 178 GLN A C 1
ATOM 1493 O O . GLN A 1 178 ? 4.293 -6.195 11.734 1 69.94 178 GLN A O 1
ATOM 1498 N N . ASP A 1 179 ? 5.953 -4.688 11.531 1 61.25 179 ASP A N 1
ATOM 1499 C CA . ASP A 1 179 ? 5.047 -3.566 11.75 1 61.25 179 ASP A CA 1
ATOM 1500 C C . ASP A 1 179 ? 4.305 -3.197 10.461 1 61.25 179 ASP A C 1
ATOM 1502 O O . ASP A 1 179 ? 4.867 -3.291 9.367 1 61.25 179 ASP A O 1
ATOM 1506 N N . PHE A 1 180 ? 3.088 -3.299 10.461 1 60.25 180 PHE A N 1
ATOM 1507 C CA . PHE A 1 180 ? 2.219 -2.996 9.328 1 60.25 180 PHE A CA 1
ATOM 1508 C C . PHE A 1 180 ? 2.432 -1.566 8.852 1 60.25 180 PHE A C 1
ATOM 1510 O O . PHE A 1 180 ? 1.468 -0.84 8.602 1 60.25 180 PHE A O 1
ATOM 1517 N N . SER A 1 181 ? 3.701 -1.286 8.688 1 60.59 181 SER A N 1
ATOM 1518 C CA . SER A 1 181 ? 3.947 0.113 8.352 1 60.59 181 SER A CA 1
ATOM 1519 C C . SER A 1 181 ? 3.85 0.345 6.852 1 60.59 181 SER A C 1
ATOM 1521 O O . SER A 1 181 ? 3.895 1.488 6.391 1 60.59 181 SER A O 1
ATOM 1523 N N . SER A 1 182 ? 3.701 -0.721 6.078 1 72.94 182 SER A N 1
ATOM 1524 C CA . SER A 1 182 ? 3.562 -0.546 4.633 1 72.94 182 SER A CA 1
ATOM 1525 C C . SER A 1 182 ? 2.354 -1.307 4.102 1 72.94 182 SER A C 1
ATOM 1527 O O . SER A 1 182 ? 2.248 -2.521 4.277 1 72.94 182 SER A O 1
ATOM 1529 N N . TRP A 1 183 ? 1.557 -0.623 3.432 1 79.75 183 TRP A N 1
ATOM 1530 C CA . TRP A 1 183 ? 0.362 -1.23 2.855 1 79.75 183 TRP A CA 1
ATOM 1531 C C . TRP A 1 183 ? 0.729 -2.184 1.722 1 79.75 183 TRP A C 1
ATOM 1533 O O . TRP A 1 183 ? 0.058 -3.197 1.513 1 79.75 183 TRP A O 1
ATOM 1543 N N . ASP A 1 184 ? 1.823 -1.957 1.12 1 82.44 184 ASP A N 1
ATOM 1544 C CA . ASP A 1 184 ? 2.197 -2.75 -0.047 1 82.44 184 ASP A CA 1
ATOM 1545 C C . ASP A 1 184 ? 2.441 -4.207 0.335 1 82.44 184 ASP A C 1
ATOM 1547 O O . ASP A 1 184 ? 1.84 -5.117 -0.244 1 82.44 184 ASP A O 1
ATOM 1551 N N . ILE A 1 185 ? 3.279 -4.344 1.275 1 83.12 185 ILE A N 1
ATOM 1552 C CA . ILE A 1 185 ? 3.648 -5.707 1.645 1 83.12 185 ILE A CA 1
ATOM 1553 C C . ILE A 1 185 ? 2.451 -6.41 2.279 1 83.12 185 ILE A C 1
ATOM 1555 O O . ILE A 1 185 ? 2.248 -7.609 2.074 1 83.12 185 ILE A O 1
ATOM 1559 N N . PHE A 1 186 ? 1.737 -5.672 3.002 1 89.19 186 PHE A N 1
ATOM 1560 C CA . PHE A 1 186 ? 0.571 -6.258 3.65 1 89.19 186 PHE A CA 1
ATOM 1561 C C . PHE A 1 186 ? -0.434 -6.75 2.615 1 89.19 186 PHE A C 1
ATOM 1563 O O . PHE A 1 186 ? -0.852 -7.91 2.648 1 89.19 186 PHE A O 1
ATOM 1570 N N . ILE A 1 187 ? -0.74 -5.902 1.687 1 91.25 187 ILE A N 1
ATOM 1571 C CA . ILE A 1 187 ? -1.739 -6.199 0.666 1 91.25 187 ILE A CA 1
ATOM 1572 C C . ILE A 1 187 ? -1.257 -7.359 -0.207 1 91.25 187 ILE A C 1
ATOM 1574 O O . ILE A 1 187 ? -2.016 -8.289 -0.487 1 91.25 187 ILE A O 1
ATOM 1578 N N . ASP A 1 188 ? -0.036 -7.355 -0.547 1 90.5 188 ASP A N 1
ATOM 1579 C CA . ASP A 1 188 ? 0.498 -8.414 -1.4 1 90.5 188 ASP A CA 1
ATOM 1580 C C . ASP A 1 188 ? 0.543 -9.75 -0.659 1 90.5 188 ASP A C 1
ATOM 1582 O O . ASP A 1 188 ? 0.222 -10.797 -1.229 1 90.5 188 ASP A O 1
ATOM 1586 N N . SER A 1 189 ? 0.959 -9.688 0.611 1 93.56 189 SER A N 1
ATOM 1587 C CA . SER A 1 189 ? 1.053 -10.906 1.408 1 93.56 189 SER A CA 1
ATOM 1588 C C . SER A 1 189 ? -0.323 -11.523 1.639 1 93.56 189 SER A C 1
ATOM 1590 O O . SER A 1 189 ? -0.543 -12.695 1.328 1 93.56 189 SER A O 1
ATOM 1592 N N . ILE A 1 190 ? -1.212 -10.734 2.115 1 95.25 190 ILE A N 1
ATOM 1593 C CA . ILE A 1 190 ? -2.545 -11.258 2.389 1 95.25 190 ILE A CA 1
ATOM 1594 C C . ILE A 1 190 ? -3.227 -11.648 1.079 1 95.25 190 ILE A C 1
ATOM 1596 O O . ILE A 1 190 ? -3.947 -12.641 1.02 1 95.25 190 ILE A O 1
ATOM 1600 N N . GLY A 1 191 ? -2.988 -10.812 0.031 1 95.44 191 GLY A N 1
ATOM 1601 C CA . GLY A 1 191 ? -3.51 -11.172 -1.279 1 95.44 191 GLY A CA 1
ATOM 1602 C C . GLY A 1 191 ? -3.045 -12.531 -1.756 1 95.44 191 GLY A C 1
ATOM 1603 O O . GLY A 1 191 ? -3.842 -13.32 -2.268 1 95.44 191 GLY A O 1
ATOM 1604 N N . SER A 1 192 ? -1.788 -12.836 -1.585 1 96.56 192 SER A N 1
ATOM 1605 C CA . SER A 1 192 ? -1.249 -14.125 -2.008 1 96.56 192 SER A CA 1
ATOM 1606 C C . SER A 1 192 ? -1.835 -15.266 -1.185 1 96.56 192 SER A C 1
ATOM 1608 O O . SER A 1 192 ? -2.125 -16.344 -1.719 1 96.56 192 SER A O 1
ATOM 1610 N N . ILE A 1 193 ? -2.018 -15.039 0.071 1 97.94 193 ILE A N 1
ATOM 1611 C CA . ILE A 1 193 ? -2.596 -16.047 0.96 1 97.94 193 ILE A CA 1
ATOM 1612 C C . ILE A 1 193 ? -4.043 -16.328 0.555 1 97.94 193 ILE A C 1
ATOM 1614 O O . ILE A 1 193 ? -4.469 -17.484 0.502 1 97.94 193 ILE A O 1
ATOM 1618 N N . LEU A 1 194 ? -4.727 -15.289 0.253 1 97.88 194 LEU A N 1
ATOM 1619 C CA . LEU A 1 194 ? -6.125 -15.453 -0.133 1 97.88 194 LEU A CA 1
ATOM 1620 C C . LEU A 1 194 ? -6.238 -16.125 -1.493 1 97.88 194 LEU A C 1
ATOM 1622 O O . LEU A 1 194 ? -7.18 -16.891 -1.737 1 97.88 194 LEU A O 1
ATOM 1626 N N . ASN A 1 195 ? -5.297 -15.867 -2.395 1 96.44 195 ASN A N 1
ATOM 1627 C CA . ASN A 1 195 ? -5.238 -16.625 -3.637 1 96.44 195 ASN A CA 1
ATOM 1628 C C . ASN A 1 195 ? -5.059 -18.125 -3.373 1 96.44 195 ASN A C 1
ATOM 1630 O O . ASN A 1 195 ? -5.734 -18.953 -3.984 1 96.44 195 ASN A O 1
ATOM 1634 N N . SER A 1 196 ? -4.156 -18.359 -2.48 1 97.94 196 SER A N 1
ATOM 1635 C CA . SER A 1 196 ? -3.934 -19.766 -2.115 1 97.94 196 SER A CA 1
ATOM 1636 C C . SER A 1 196 ? -5.184 -20.375 -1.492 1 97.94 196 SER A C 1
ATOM 1638 O O . SER A 1 196 ? -5.543 -21.516 -1.802 1 97.94 196 SER A O 1
ATOM 1640 N N . LEU A 1 197 ? -5.82 -19.656 -0.613 1 98.44 197 LEU A N 1
ATOM 1641 C CA . LEU A 1 197 ? -7.059 -20.141 -0 1 98.44 197 LEU A CA 1
ATOM 1642 C C . LEU A 1 197 ? -8.094 -20.484 -1.063 1 98.44 197 LEU A C 1
ATOM 1644 O O . LEU A 1 197 ? -8.766 -21.516 -0.97 1 98.44 197 LEU A O 1
ATOM 1648 N N . THR A 1 198 ? -8.18 -19.641 -2.061 1 97.38 198 THR A N 1
ATOM 1649 C CA . THR A 1 198 ? -9.102 -19.891 -3.166 1 97.38 198 THR A CA 1
ATOM 1650 C C . THR A 1 198 ? -8.766 -21.203 -3.857 1 97.38 198 THR A C 1
ATOM 1652 O O . THR A 1 198 ? -9.648 -22.031 -4.09 1 97.38 198 THR A O 1
ATOM 1655 N N . SER A 1 199 ? -7.531 -21.359 -4.152 1 96.31 199 SER A N 1
ATOM 1656 C CA . SER A 1 199 ? -7.074 -22.594 -4.77 1 96.31 199 SER A CA 1
ATOM 1657 C C . SER A 1 199 ? -7.383 -23.797 -3.883 1 96.31 199 SER A C 1
ATOM 1659 O O . SER A 1 199 ? -7.855 -24.828 -4.367 1 96.31 199 SER A O 1
ATOM 1661 N N . LEU A 1 200 ? -7.191 -23.672 -2.582 1 97.94 200 LEU A N 1
ATOM 1662 C CA . LEU A 1 200 ? -7.375 -24.766 -1.639 1 97.94 200 LEU A CA 1
ATOM 1663 C C . LEU A 1 200 ? -8.852 -25.094 -1.464 1 97.94 200 LEU A C 1
ATOM 1665 O O . LEU A 1 200 ? -9.219 -26.25 -1.266 1 97.94 200 LEU A O 1
ATOM 1669 N N . ILE A 1 201 ? -9.703 -24.062 -1.485 1 97.94 201 ILE A N 1
ATOM 1670 C CA . ILE A 1 201 ? -11.141 -24.297 -1.399 1 97.94 201 ILE A CA 1
ATOM 1671 C C . ILE A 1 201 ? -11.57 -25.234 -2.525 1 97.94 201 ILE A C 1
ATOM 1673 O O . ILE A 1 201 ? -12.422 -26.109 -2.322 1 97.94 201 ILE A O 1
ATOM 1677 N N . ILE A 1 202 ? -10.938 -25.094 -3.666 1 94.62 202 ILE A N 1
ATOM 1678 C CA . ILE A 1 202 ? -11.273 -25.891 -4.84 1 94.62 202 ILE A CA 1
ATOM 1679 C C . ILE A 1 202 ? -10.648 -27.281 -4.723 1 94.62 202 ILE A C 1
ATOM 1681 O O . ILE A 1 202 ? -11.328 -28.297 -4.895 1 94.62 202 ILE A O 1
ATOM 1685 N N . SER A 1 203 ? -9.383 -27.406 -4.289 1 94.5 203 SER A N 1
ATOM 1686 C CA . SER A 1 203 ? -8.609 -28.625 -4.449 1 94.5 203 SER A CA 1
ATOM 1687 C C . SER A 1 203 ? -8.562 -29.422 -3.15 1 94.5 203 SER A C 1
ATOM 1689 O O . SER A 1 203 ? -8.438 -30.656 -3.17 1 94.5 203 SER A O 1
ATOM 1691 N N . ASN A 1 204 ? -8.602 -28.766 -2.02 1 97 204 ASN A N 1
ATOM 1692 C CA . ASN A 1 204 ? -8.453 -29.391 -0.713 1 97 204 ASN A CA 1
ATOM 1693 C C . ASN A 1 204 ? -9.164 -28.594 0.38 1 97 204 ASN A C 1
ATOM 1695 O O . ASN A 1 204 ? -8.516 -27.953 1.206 1 97 204 ASN A O 1
ATOM 1699 N N . PRO A 1 205 ? -10.492 -28.734 0.516 1 97 205 PRO A N 1
ATOM 1700 C CA . PRO A 1 205 ? -11.281 -27.906 1.433 1 97 205 PRO A CA 1
ATOM 1701 C C . PRO A 1 205 ? -10.875 -28.094 2.893 1 97 205 PRO A C 1
ATOM 1703 O O . PRO A 1 205 ? -11.016 -27.172 3.695 1 97 205 PRO A O 1
ATOM 1706 N N . SER A 1 206 ? -10.367 -29.219 3.256 1 96.94 206 SER A N 1
ATOM 1707 C CA . 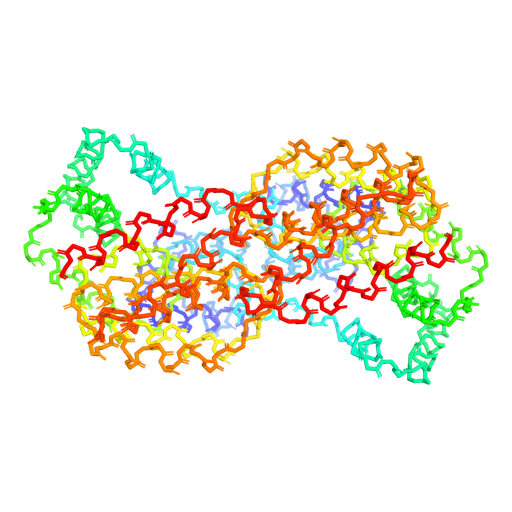SER A 1 206 ? -9.914 -29.453 4.625 1 96.94 206 SER A CA 1
ATOM 1708 C C . SER A 1 206 ? -8.727 -28.562 4.977 1 96.94 206 SER A C 1
ATOM 1710 O O . SER A 1 206 ? -8.711 -27.938 6.035 1 96.94 206 SER A O 1
ATOM 1712 N N . LEU A 1 207 ? -7.758 -28.531 4.09 1 97.81 207 LEU A N 1
ATOM 1713 C CA . LEU A 1 207 ? -6.605 -27.656 4.289 1 97.81 207 LEU A CA 1
ATOM 1714 C C . LEU A 1 207 ? -7.02 -26.188 4.234 1 97.81 207 LEU A C 1
ATOM 1716 O O . LEU A 1 207 ? -6.469 -25.359 4.957 1 97.81 207 LEU A O 1
ATOM 1720 N N . ALA A 1 208 ? -8.008 -25.938 3.375 1 98.5 208 ALA A N 1
ATOM 1721 C CA . ALA A 1 208 ? -8.555 -24.578 3.299 1 98.5 208 ALA A CA 1
ATOM 1722 C C . ALA A 1 208 ? -9.125 -24.141 4.645 1 98.5 208 ALA A C 1
ATOM 1724 O O . ALA A 1 208 ? -8.922 -23 5.07 1 98.5 208 ALA A O 1
ATOM 1725 N N . GLN A 1 209 ? -9.805 -25.031 5.289 1 98.38 209 GLN A N 1
ATOM 1726 C CA . GLN A 1 209 ? -10.406 -24.734 6.586 1 98.38 209 GLN A CA 1
ATOM 1727 C C . GLN A 1 209 ? -9.344 -24.406 7.621 1 98.38 209 GLN A C 1
ATOM 1729 O O . GLN A 1 209 ? -9.492 -23.438 8.391 1 98.38 209 GLN A O 1
ATOM 1734 N N . LYS A 1 210 ? -8.305 -25.172 7.613 1 98.31 210 LYS A N 1
ATOM 1735 C CA . LYS A 1 210 ? -7.203 -24.938 8.539 1 98.31 210 LYS A CA 1
ATOM 1736 C C . LYS A 1 210 ? -6.559 -23.578 8.289 1 98.31 210 LYS A C 1
ATOM 1738 O O . LYS A 1 210 ? -6.27 -22.828 9.234 1 98.31 210 LYS A O 1
ATOM 1743 N N . LEU A 1 211 ? -6.328 -23.281 7.031 1 98.38 211 LEU A N 1
ATOM 1744 C CA . LEU A 1 211 ? -5.723 -22 6.664 1 98.38 211 LEU A CA 1
ATOM 1745 C C . LEU A 1 211 ? -6.633 -20.844 7.043 1 98.38 211 LEU A C 1
ATOM 1747 O O . LEU A 1 211 ? -6.164 -19.828 7.578 1 98.38 211 LEU A O 1
ATOM 1751 N N . LEU A 1 212 ? -7.922 -20.984 6.758 1 98.19 212 LEU A N 1
ATOM 1752 C CA . LEU A 1 212 ? -8.898 -19.938 7.047 1 98.19 212 LEU A CA 1
ATOM 1753 C C . LEU A 1 212 ? -8.93 -19.625 8.539 1 98.19 212 LEU A C 1
ATOM 1755 O O . LEU A 1 212 ? -9.055 -18.469 8.93 1 98.19 212 LEU A O 1
ATOM 1759 N N . GLU A 1 213 ? -8.812 -20.594 9.375 1 97.62 213 GLU A N 1
ATOM 1760 C CA . GLU A 1 213 ? -8.789 -20.406 10.82 1 97.62 213 GLU A CA 1
ATOM 1761 C C . GLU A 1 213 ? -7.629 -19.5 11.242 1 97.62 213 GLU A C 1
ATOM 1763 O O . GLU A 1 213 ? -7.777 -18.672 12.133 1 97.62 213 GLU A O 1
ATOM 1768 N N . LYS A 1 214 ? -6.555 -19.656 10.594 1 96.94 214 LYS A N 1
ATOM 1769 C CA . LYS A 1 214 ? -5.375 -18.859 10.906 1 96.94 214 LYS A CA 1
ATOM 1770 C C . LYS A 1 214 ? -5.531 -17.422 10.398 1 96.94 214 LYS A C 1
ATOM 1772 O O . LYS A 1 214 ? -5.234 -16.469 11.117 1 96.94 214 LYS A O 1
ATOM 1777 N N . ILE A 1 215 ? -6.043 -17.344 9.211 1 96.44 215 ILE A N 1
ATOM 1778 C CA . ILE A 1 215 ? -6.125 -16.016 8.594 1 96.44 215 ILE A CA 1
ATOM 1779 C C . ILE A 1 215 ? -7.211 -15.195 9.281 1 96.44 215 ILE A C 1
ATOM 1781 O O . ILE A 1 215 ? -7.133 -13.961 9.328 1 96.44 215 ILE A O 1
ATOM 1785 N N . ASN A 1 216 ? -8.195 -15.797 9.859 1 95.56 216 ASN A N 1
ATOM 1786 C CA . ASN A 1 216 ? -9.281 -15.102 10.539 1 95.56 216 ASN A CA 1
ATOM 1787 C C . ASN A 1 216 ? -8.797 -14.406 11.812 1 95.56 216 ASN A C 1
ATOM 1789 O O . ASN A 1 216 ? -9.445 -13.484 12.297 1 95.56 216 ASN A O 1
ATOM 1793 N N . LYS A 1 217 ? -7.648 -14.75 12.297 1 93.31 217 LYS A N 1
ATOM 1794 C CA . LYS A 1 217 ? -7.09 -14.141 13.5 1 93.31 217 LYS A CA 1
ATOM 1795 C C . LYS A 1 217 ? -6.293 -12.883 13.164 1 93.31 217 LYS A C 1
ATOM 1797 O O . LYS A 1 217 ? -5.949 -12.109 14.055 1 93.31 217 LYS A O 1
ATOM 1802 N N . LEU A 1 218 ? -6.047 -12.758 11.938 1 91.88 218 LEU A N 1
ATOM 1803 C CA . LEU A 1 218 ? -5.242 -11.617 11.516 1 91.88 218 LEU A CA 1
ATOM 1804 C C . LEU A 1 218 ? -6.094 -10.352 11.414 1 91.88 218 LEU A C 1
ATOM 1806 O O . LEU A 1 218 ? -7.055 -10.312 10.648 1 91.88 218 LEU A O 1
ATOM 1810 N N . PRO A 1 219 ? -5.766 -9.305 12.172 1 89.44 219 PRO A N 1
ATOM 1811 C CA . PRO A 1 219 ? -6.469 -8.031 11.977 1 89.44 219 PRO A CA 1
ATOM 1812 C C . PRO A 1 219 ? -6.145 -7.379 10.633 1 89.44 219 PRO A C 1
ATOM 1814 O O . PRO A 1 219 ? -4.98 -7.352 10.227 1 89.44 219 PRO A O 1
ATOM 1817 N N . ILE A 1 220 ? -7.16 -6.93 9.922 1 90.5 220 ILE A N 1
ATOM 1818 C CA . ILE A 1 220 ? -6.98 -6.254 8.641 1 90.5 220 ILE A CA 1
ATOM 1819 C C . ILE A 1 220 ? -7.352 -4.781 8.781 1 90.5 220 ILE A C 1
ATOM 1821 O O . ILE A 1 220 ? -8.484 -4.449 9.133 1 90.5 220 ILE A O 1
ATOM 1825 N N . PRO A 1 221 ? -6.418 -3.895 8.469 1 86.81 221 PRO A N 1
ATOM 1826 C CA . PRO A 1 221 ? -6.695 -2.461 8.586 1 86.81 221 PRO A CA 1
ATOM 1827 C C . PRO A 1 221 ? -7.781 -1.99 7.617 1 86.81 221 PRO A C 1
ATOM 1829 O O . PRO A 1 221 ? -8 -2.621 6.582 1 86.81 221 PRO A O 1
ATOM 1832 N N . ILE A 1 222 ? -8.359 -0.873 7.906 1 89.69 222 ILE A N 1
ATOM 1833 C CA . ILE A 1 222 ? -9.469 -0.317 7.145 1 89.69 222 ILE A CA 1
ATOM 1834 C C . ILE A 1 222 ? -9.023 -0.002 5.723 1 89.69 222 ILE A C 1
ATOM 1836 O O . ILE A 1 222 ? -9.789 -0.166 4.77 1 89.69 222 ILE A O 1
ATOM 1840 N N . GLN A 1 223 ? -7.805 0.398 5.57 1 87.81 223 GLN A N 1
ATOM 1841 C CA . GLN A 1 223 ? -7.258 0.756 4.266 1 87.81 223 GLN A CA 1
ATOM 1842 C C . GLN A 1 223 ? -7.191 -0.459 3.346 1 87.81 223 GLN A C 1
ATOM 1844 O O . GLN A 1 223 ? -7.125 -0.315 2.123 1 87.81 223 GLN A O 1
ATOM 1849 N N . CYS A 1 224 ? -7.289 -1.666 3.996 1 91.06 224 CYS A N 1
ATOM 1850 C CA . CYS A 1 224 ? -7.207 -2.916 3.25 1 91.06 224 CYS A CA 1
ATOM 1851 C C . CYS A 1 224 ? -8.547 -3.645 3.258 1 91.06 224 CYS A C 1
ATOM 1853 O O . CYS A 1 224 ? -8.586 -4.875 3.309 1 91.06 224 CYS A O 1
ATOM 1855 N N . SER A 1 225 ? -9.602 -2.941 3.197 1 93.38 225 SER A N 1
ATOM 1856 C CA . SER A 1 225 ? -10.938 -3.49 3.361 1 93.38 225 SER A CA 1
ATOM 1857 C C . SER A 1 225 ? -11.25 -4.523 2.283 1 93.38 225 SER A C 1
ATOM 1859 O O . SER A 1 225 ? -12.016 -5.461 2.516 1 93.38 225 SER A O 1
ATOM 1861 N N . TYR A 1 226 ? -10.688 -4.387 1.09 1 95.38 226 TYR A N 1
ATOM 1862 C CA . TYR A 1 226 ? -10.914 -5.387 0.054 1 95.38 226 TYR A CA 1
ATOM 1863 C C . TYR A 1 226 ? -10.484 -6.77 0.532 1 95.38 226 TYR A C 1
ATOM 1865 O O . TYR A 1 226 ? -11.164 -7.762 0.27 1 95.38 226 TYR A O 1
ATOM 1873 N N . MET A 1 227 ? -9.367 -6.773 1.192 1 95.19 227 MET A N 1
ATOM 1874 C CA . MET A 1 227 ? -8.867 -8.055 1.688 1 95.19 227 MET A CA 1
ATOM 1875 C C . MET A 1 227 ? -9.82 -8.641 2.725 1 95.19 227 MET A C 1
ATOM 1877 O O . MET A 1 227 ? -10.023 -9.859 2.766 1 95.19 227 MET A O 1
ATOM 1881 N N . LYS A 1 228 ? -10.352 -7.785 3.555 1 95.81 228 LYS A N 1
ATOM 1882 C CA . LYS A 1 228 ? -11.32 -8.242 4.551 1 95.81 228 LYS A CA 1
ATOM 1883 C C . LYS A 1 228 ? -12.586 -8.781 3.881 1 95.81 228 LYS A C 1
ATOM 1885 O O . LYS A 1 228 ? -13.086 -9.844 4.258 1 95.81 228 LYS A O 1
ATOM 1890 N N . ILE A 1 229 ? -13.07 -8.062 2.898 1 97.44 229 ILE A N 1
ATOM 1891 C CA . ILE A 1 229 ? -14.25 -8.477 2.146 1 97.44 229 ILE A CA 1
ATOM 1892 C C . ILE A 1 229 ? -13.992 -9.828 1.493 1 97.44 229 ILE A C 1
ATOM 1894 O O . ILE A 1 229 ? -14.828 -10.734 1.575 1 97.44 229 ILE A O 1
ATOM 1898 N N . ARG A 1 230 ? -12.836 -9.977 0.867 1 97.75 230 ARG A N 1
ATOM 1899 C CA . ARG A 1 230 ? -12.477 -11.219 0.193 1 97.75 230 ARG A CA 1
ATOM 1900 C C . ARG A 1 230 ? -12.391 -12.375 1.185 1 97.75 230 ARG A C 1
ATOM 1902 O O . ARG A 1 230 ? -12.883 -13.477 0.915 1 97.75 230 ARG A O 1
ATOM 1909 N N . ARG A 1 231 ? -11.742 -12.078 2.324 1 97.81 231 ARG A N 1
ATOM 1910 C CA . ARG A 1 231 ? -11.641 -13.102 3.363 1 97.81 231 ARG A CA 1
ATOM 1911 C C . ARG A 1 231 ? -13.023 -13.57 3.801 1 97.81 231 ARG A C 1
ATOM 1913 O O . ARG A 1 231 ? -13.266 -14.773 3.906 1 97.81 231 ARG A O 1
ATOM 1920 N N . ASN A 1 232 ? -13.93 -12.633 4.031 1 97.06 232 ASN A N 1
ATOM 1921 C CA . ASN A 1 232 ? -15.289 -12.953 4.445 1 97.06 232 ASN A CA 1
ATOM 1922 C C . ASN A 1 232 ? -16.031 -13.75 3.375 1 97.06 232 ASN A C 1
ATOM 1924 O O . ASN A 1 232 ? -16.75 -14.695 3.686 1 97.06 232 ASN A O 1
ATOM 1928 N N . PHE A 1 233 ? -15.898 -13.352 2.137 1 98.12 233 PHE A N 1
ATOM 1929 C CA . PHE A 1 233 ? -16.531 -14.047 1.02 1 98.12 233 PHE A CA 1
ATOM 1930 C C . PHE A 1 233 ? -16.016 -15.484 0.922 1 98.12 233 PHE A C 1
ATOM 1932 O O . PHE A 1 233 ? -16.812 -16.422 0.785 1 98.12 233 PHE A O 1
ATOM 1939 N N . LEU A 1 234 ? -14.703 -15.633 1.04 1 98.38 234 LEU A N 1
ATOM 1940 C CA . LEU A 1 234 ? -14.102 -16.953 0.917 1 98.38 234 LEU A CA 1
ATOM 1941 C C . LEU A 1 234 ? -14.531 -17.859 2.074 1 98.38 234 LEU A C 1
ATOM 1943 O O . LEU A 1 234 ? -14.688 -19.062 1.898 1 98.38 234 LEU A O 1
ATOM 1947 N N . ASP A 1 235 ? -14.711 -17.219 3.225 1 98.06 235 ASP A N 1
ATOM 1948 C CA . ASP A 1 235 ? -15.25 -17.953 4.367 1 98.06 235 ASP A CA 1
ATOM 1949 C C . ASP A 1 235 ? -16.625 -18.531 4.043 1 98.06 235 ASP A C 1
ATOM 1951 O O . ASP A 1 235 ? -16.859 -19.719 4.266 1 98.06 235 ASP A O 1
ATOM 1955 N N . LYS A 1 236 ? -17.516 -17.75 3.479 1 97.94 236 LYS A N 1
ATOM 1956 C CA . LYS A 1 236 ? -18.844 -18.219 3.092 1 97.94 236 LYS A CA 1
ATOM 1957 C C . LYS A 1 236 ? -18.766 -19.25 1.971 1 97.94 236 LYS A C 1
ATOM 1959 O O . LYS A 1 236 ? -19.531 -20.219 1.956 1 97.94 236 LYS A O 1
ATOM 1964 N N . LEU A 1 237 ? -17.844 -19.047 1.083 1 98.06 237 LEU A N 1
ATOM 1965 C CA . LEU A 1 237 ? -17.672 -19.953 -0.039 1 98.06 237 LEU A CA 1
ATOM 1966 C C . LEU A 1 237 ? -17.234 -21.328 0.445 1 98.06 237 LEU A C 1
ATOM 1968 O O . LEU A 1 237 ? -17.734 -22.359 -0.035 1 98.06 237 LEU A O 1
ATOM 1972 N N . LEU A 1 238 ? -16.25 -21.344 1.342 1 98.31 238 LEU A N 1
ATOM 1973 C CA . LEU A 1 238 ? -15.773 -22.609 1.895 1 98.31 238 LEU A CA 1
ATOM 1974 C C . LEU A 1 238 ? -16.891 -23.328 2.623 1 98.31 238 LEU A C 1
ATOM 1976 O O . LEU A 1 238 ? -17.047 -24.547 2.479 1 98.31 238 LEU A O 1
ATOM 1980 N N . HIS A 1 239 ? -17.656 -22.594 3.426 1 97.69 239 HIS A N 1
ATOM 1981 C CA . HIS A 1 239 ? -18.812 -23.188 4.102 1 97.69 239 HIS A CA 1
ATOM 1982 C C . HIS A 1 239 ? -19.766 -23.828 3.105 1 97.69 239 HIS A C 1
ATOM 1984 O O . HIS A 1 239 ? -20.25 -24.938 3.316 1 97.69 239 HIS A O 1
ATOM 1990 N N . TYR A 1 240 ? -20.031 -23.109 2.064 1 97.81 240 TYR A N 1
ATOM 1991 C CA . TYR A 1 240 ? -20.922 -23.656 1.034 1 97.81 240 TYR A CA 1
ATOM 1992 C C . TYR A 1 240 ? -20.328 -24.906 0.407 1 97.81 240 TYR A C 1
ATOM 1994 O O . TYR A 1 240 ? -21.047 -25.875 0.169 1 97.81 240 TYR A O 1
ATOM 2002 N N . ARG A 1 241 ? -19.047 -24.844 0.093 1 97.25 241 ARG A N 1
ATOM 2003 C CA . ARG A 1 241 ? -18.375 -25.984 -0.511 1 97.25 241 ARG A CA 1
ATOM 2004 C C . ARG A 1 241 ? -18.5 -27.234 0.365 1 97.25 241 ARG A C 1
ATOM 2006 O O . ARG A 1 241 ? -18.688 -28.344 -0.144 1 97.25 241 ARG A O 1
ATOM 2013 N N . LEU A 1 242 ? -18.453 -27.031 1.628 1 96.44 242 LEU A N 1
ATOM 2014 C CA . LEU A 1 242 ? -18.438 -28.141 2.576 1 96.44 242 LEU A CA 1
ATOM 2015 C C . LEU A 1 242 ? -19.859 -28.594 2.889 1 96.44 242 LEU A C 1
ATOM 2017 O O . LEU A 1 242 ? -20.109 -29.781 3.094 1 96.44 242 LEU A O 1
ATOM 2021 N N . ASN A 1 243 ? -20.891 -27.672 2.904 1 95.94 243 ASN A N 1
ATOM 2022 C CA . ASN A 1 243 ? -22.203 -27.984 3.443 1 95.94 243 ASN A CA 1
ATOM 2023 C C . ASN A 1 243 ? -23.297 -27.844 2.387 1 95.94 243 ASN A C 1
ATOM 2025 O O . ASN A 1 243 ? -24.422 -28.328 2.57 1 95.94 243 ASN A O 1
ATOM 2029 N N . LYS A 1 244 ? -23.078 -27.188 1.309 1 95.62 244 LYS A N 1
ATOM 2030 C CA . LYS A 1 244 ? -24.016 -26.922 0.214 1 95.62 244 LYS A CA 1
ATOM 2031 C C . LYS A 1 244 ? -25.25 -26.156 0.711 1 95.62 244 LYS A C 1
ATOM 2033 O O . LYS A 1 244 ? -26.375 -26.5 0.347 1 95.62 244 LYS A O 1
ATOM 2038 N N . ASP A 1 245 ? -25 -25.156 1.555 1 93.94 245 ASP A N 1
ATOM 2039 C CA . ASP A 1 245 ? -26.078 -24.328 2.08 1 93.94 245 ASP A CA 1
ATOM 2040 C C . ASP A 1 245 ? -25.641 -22.875 2.225 1 93.94 245 ASP A C 1
ATOM 2042 O O . ASP A 1 245 ? -24.547 -22.5 1.79 1 93.94 245 ASP A O 1
ATOM 2046 N N . ASN A 1 246 ? -26.594 -22 2.568 1 93.31 246 ASN A N 1
ATOM 2047 C CA . ASN A 1 246 ? -26.344 -20.594 2.848 1 93.31 246 ASN A CA 1
ATOM 2048 C C . ASN A 1 246 ? -25.953 -19.828 1.583 1 93.31 246 ASN A C 1
ATOM 2050 O O . ASN A 1 246 ? -25.109 -18.922 1.63 1 93.31 246 ASN A O 1
ATOM 2054 N N . GLU A 1 247 ? -26.5 -20.281 0.539 1 96.38 247 GLU A N 1
ATOM 2055 C CA . GLU A 1 247 ? -26.266 -19.609 -0.738 1 96.38 247 GLU A CA 1
ATOM 2056 C C . GLU A 1 247 ? -26.672 -18.141 -0.668 1 96.38 247 GLU A C 1
ATOM 2058 O O . GLU A 1 247 ? -26.016 -17.281 -1.287 1 96.38 247 GLU A O 1
ATOM 2063 N N . ASN A 1 248 ? -27.719 -17.844 0.12 1 96.62 248 ASN A N 1
ATOM 2064 C CA . ASN A 1 248 ? -28.25 -16.5 0.226 1 96.62 248 ASN A CA 1
ATOM 2065 C C . ASN A 1 248 ? -27.203 -15.531 0.801 1 96.62 248 ASN A C 1
ATOM 2067 O O . ASN A 1 248 ? -27.172 -14.359 0.434 1 96.62 248 ASN A O 1
ATOM 2071 N N . GLU A 1 249 ? -26.469 -16 1.693 1 96.44 249 GLU A N 1
ATOM 2072 C CA . GLU A 1 249 ? -25.422 -15.164 2.277 1 96.44 249 GLU A CA 1
ATOM 2073 C C . GLU A 1 249 ? -24.406 -14.734 1.225 1 96.44 249 GLU A C 1
ATOM 2075 O O . GLU A 1 249 ? -23.969 -13.586 1.209 1 96.44 249 GLU A O 1
ATOM 2080 N N . ILE A 1 250 ? -24.062 -15.672 0.39 1 97.81 250 ILE A N 1
ATOM 2081 C CA . ILE A 1 250 ? -23.094 -15.414 -0.678 1 97.81 250 ILE A CA 1
ATOM 2082 C C . ILE A 1 250 ? -23.688 -14.406 -1.662 1 97.81 250 ILE A C 1
ATOM 2084 O O . ILE A 1 250 ? -23.031 -13.43 -2.033 1 97.81 250 ILE A O 1
ATOM 2088 N N . LEU A 1 251 ? -24.922 -14.594 -2.014 1 97.75 251 LEU A N 1
ATOM 2089 C CA . LEU A 1 251 ? -25.578 -13.719 -2.965 1 97.75 251 LEU A CA 1
ATOM 2090 C C . LEU A 1 251 ? -25.781 -12.32 -2.377 1 97.75 251 LEU A C 1
ATOM 2092 O O . LEU A 1 251 ? -25.703 -11.32 -3.098 1 97.75 251 LEU A O 1
ATOM 2096 N N . ASN A 1 252 ? -26 -12.25 -1.088 1 97.5 252 ASN A N 1
ATOM 2097 C CA . ASN A 1 252 ? -26.141 -10.969 -0.411 1 97.5 252 ASN A CA 1
ATOM 2098 C C . ASN A 1 252 ? -24.828 -10.18 -0.441 1 97.5 252 ASN A C 1
ATOM 2100 O O . ASN A 1 252 ? -24.844 -8.961 -0.606 1 97.5 252 ASN A O 1
ATOM 2104 N N . ILE A 1 253 ? -23.734 -10.898 -0.259 1 98.06 253 ILE A N 1
ATOM 2105 C CA . ILE A 1 253 ? -22.422 -10.258 -0.34 1 98.06 253 ILE A CA 1
ATOM 2106 C C . ILE A 1 253 ? -22.219 -9.68 -1.739 1 98.06 253 ILE A C 1
ATOM 2108 O O . ILE A 1 253 ? -21.844 -8.516 -1.888 1 98.06 253 ILE A O 1
ATOM 2112 N N . ILE A 1 254 ? -22.5 -10.453 -2.729 1 98.19 254 ILE A N 1
ATOM 2113 C CA . ILE A 1 254 ? -22.312 -10.062 -4.121 1 98.19 254 ILE A CA 1
ATOM 2114 C C . ILE A 1 254 ? -23.188 -8.859 -4.445 1 98.19 254 ILE A C 1
ATOM 2116 O O . ILE A 1 254 ? -22.734 -7.891 -5.059 1 98.19 254 ILE A O 1
ATOM 2120 N N . SER A 1 255 ? -24.438 -8.859 -3.965 1 97.5 255 SER A N 1
ATOM 2121 C CA . SER A 1 255 ? -25.359 -7.758 -4.188 1 97.5 255 SER A CA 1
ATOM 2122 C C . SER A 1 255 ? -24.906 -6.488 -3.48 1 97.5 255 SER A C 1
ATOM 2124 O O . SER A 1 255 ? -25.016 -5.391 -4.023 1 97.5 255 SER A O 1
ATOM 2126 N N . SER A 1 256 ? -24.422 -6.66 -2.297 1 97.81 256 SER A N 1
ATOM 2127 C CA . SER A 1 256 ? -23.938 -5.523 -1.515 1 97.81 256 SER A CA 1
ATOM 2128 C C . SER A 1 256 ? -22.75 -4.852 -2.189 1 97.81 256 SER A C 1
ATOM 2130 O O . SER A 1 256 ? -22.594 -3.629 -2.117 1 97.81 256 SER A O 1
ATOM 2132 N N . LEU A 1 257 ? -21.875 -5.656 -2.797 1 98 257 LEU A N 1
ATOM 2133 C CA . LEU A 1 257 ? -20.734 -5.102 -3.533 1 98 257 LEU A CA 1
ATOM 2134 C C . LEU A 1 257 ? -21.219 -4.188 -4.656 1 98 257 LEU A C 1
ATOM 2136 O O . LEU A 1 257 ? -20.656 -3.113 -4.871 1 98 257 LEU A O 1
ATOM 2140 N N . LYS A 1 258 ? -22.266 -4.586 -5.328 1 96.38 258 LYS A N 1
ATOM 2141 C CA . LYS A 1 258 ? -22.844 -3.764 -6.391 1 96.38 258 LYS A CA 1
ATOM 2142 C C . LYS A 1 258 ? -23.375 -2.447 -5.836 1 96.38 258 LYS A C 1
ATOM 2144 O O . LYS A 1 258 ? -23.156 -1.384 -6.418 1 96.38 258 LYS A O 1
ATOM 2149 N N . THR A 1 259 ? -24.0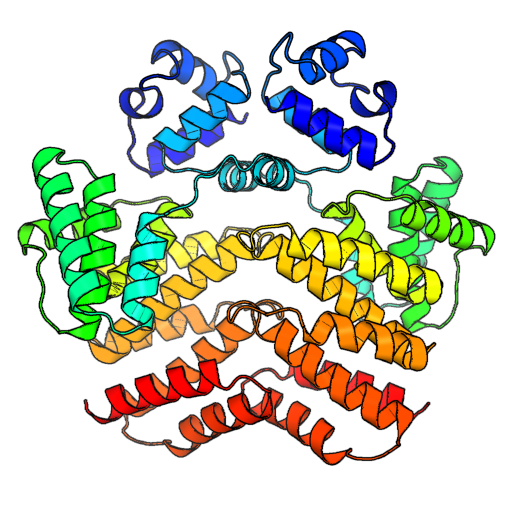31 -2.564 -4.715 1 95.12 259 THR A N 1
ATOM 2150 C CA . THR A 1 259 ? -24.594 -1.384 -4.062 1 95.12 259 THR A CA 1
ATOM 2151 C C . THR A 1 259 ? -23.484 -0.393 -3.701 1 95.12 259 THR A C 1
ATOM 2153 O O . THR A 1 259 ? -23.688 0.821 -3.77 1 95.12 259 THR A O 1
ATOM 2156 N N . LEU A 1 260 ? -22.312 -0.854 -3.373 1 96 260 LEU A N 1
ATOM 2157 C CA . LEU A 1 260 ? -21.219 -0.019 -2.92 1 96 260 LEU A CA 1
ATOM 2158 C C . LEU A 1 260 ? -20.422 0.52 -4.105 1 96 260 LEU A C 1
ATOM 2160 O O . LEU A 1 260 ? -19.406 1.212 -3.92 1 96 260 LEU A O 1
ATOM 2164 N N . GLY A 1 261 ? -20.828 0.161 -5.312 1 94 261 GLY A N 1
ATOM 2165 C CA . GLY A 1 261 ? -20.156 0.649 -6.504 1 94 261 GLY A CA 1
ATOM 2166 C C . GLY A 1 261 ? -18.922 -0.156 -6.863 1 94 261 GLY A C 1
ATOM 2167 O O . GLY A 1 261 ? -17.922 0.399 -7.336 1 94 261 GLY A O 1
ATOM 2168 N N . LEU A 1 262 ? -18.953 -1.428 -6.547 1 96.06 262 LEU A N 1
ATOM 2169 C CA . LEU A 1 262 ? -17.828 -2.314 -6.84 1 96.06 262 LEU A CA 1
ATOM 2170 C C . LEU A 1 262 ? -18.25 -3.441 -7.77 1 96.06 262 LEU A C 1
ATOM 2172 O O . LEU A 1 262 ? -18.109 -4.621 -7.434 1 96.06 262 LEU A O 1
ATOM 2176 N N . PRO A 1 263 ? -18.703 -3.176 -9 1 94.5 263 PRO A N 1
ATOM 2177 C CA . PRO A 1 263 ? -19.266 -4.195 -9.883 1 94.5 263 PRO A CA 1
ATOM 2178 C C . PRO A 1 263 ? -18.219 -5.207 -10.359 1 94.5 263 PRO A C 1
ATOM 2180 O O . PRO A 1 263 ? -18.547 -6.379 -10.578 1 94.5 263 PRO A O 1
ATOM 2183 N N . GLN A 1 264 ? -17.031 -4.805 -10.523 1 93.12 264 GLN A N 1
ATOM 2184 C CA . GLN A 1 264 ? -15.992 -5.723 -10.984 1 93.12 264 GLN A CA 1
ATOM 2185 C C . GLN A 1 264 ? -15.719 -6.809 -9.945 1 93.12 264 GLN A C 1
ATOM 2187 O O . GLN A 1 264 ? -15.578 -7.984 -10.289 1 93.12 264 GLN A O 1
ATOM 2192 N N . ILE A 1 265 ? -15.633 -6.414 -8.734 1 96.25 265 ILE A N 1
ATOM 2193 C CA . ILE A 1 265 ? -15.43 -7.375 -7.652 1 96.25 265 ILE A CA 1
ATOM 2194 C C . ILE A 1 265 ? -16.625 -8.32 -7.57 1 96.25 265 ILE A C 1
ATOM 2196 O O . ILE A 1 265 ? -16.453 -9.539 -7.418 1 96.25 265 ILE A O 1
ATOM 2200 N N . ALA A 1 266 ? -17.828 -7.727 -7.68 1 97.31 266 ALA A N 1
ATOM 2201 C CA . ALA A 1 266 ? -19.047 -8.531 -7.672 1 97.31 266 ALA A CA 1
ATOM 2202 C C . ALA A 1 266 ? -19.016 -9.586 -8.773 1 97.31 266 ALA A C 1
ATOM 2204 O O . ALA A 1 266 ? -19.375 -10.75 -8.539 1 97.31 266 ALA A O 1
ATOM 2205 N N . HIS A 1 267 ? -18.594 -9.195 -9.898 1 95.69 267 HIS A N 1
ATOM 2206 C CA . HIS A 1 267 ? -18.5 -10.117 -11.023 1 95.69 267 HIS A CA 1
ATOM 2207 C C . HIS A 1 267 ? -17.5 -11.234 -10.742 1 95.69 267 HIS A C 1
ATOM 2209 O O . HIS A 1 267 ? -17.797 -12.406 -10.969 1 95.69 267 HIS A O 1
ATOM 2215 N N . ASN A 1 268 ? -16.328 -10.883 -10.227 1 93.25 268 ASN A N 1
ATOM 2216 C CA . ASN A 1 268 ? -15.312 -11.875 -9.883 1 93.25 268 ASN A CA 1
ATOM 2217 C C . ASN A 1 268 ? -15.82 -12.875 -8.859 1 93.25 268 ASN A C 1
ATOM 2219 O O . ASN A 1 268 ? -15.602 -14.086 -9 1 93.25 268 ASN A O 1
ATOM 2223 N N . PHE A 1 269 ? -16.484 -12.344 -7.844 1 97.5 269 PHE A N 1
ATOM 2224 C CA . PHE A 1 269 ? -17.031 -13.203 -6.801 1 97.5 269 PHE A CA 1
ATOM 2225 C C . PHE A 1 269 ? -18.094 -14.141 -7.363 1 97.5 269 PHE A C 1
ATOM 2227 O O . PHE A 1 269 ? -18.125 -15.328 -7.039 1 97.5 269 PHE A O 1
ATOM 2234 N N . SER A 1 270 ? -18.953 -13.602 -8.227 1 97.56 270 SER A N 1
ATOM 2235 C CA . SER A 1 270 ? -20 -14.406 -8.844 1 97.56 270 SER A CA 1
ATOM 2236 C C . SER A 1 270 ? -19.422 -15.531 -9.688 1 97.56 270 SER A C 1
ATOM 2238 O O . SER A 1 270 ? -19.891 -16.672 -9.641 1 97.56 270 SER A O 1
ATOM 2240 N N . THR A 1 271 ? -18.406 -15.227 -10.398 1 94.38 271 THR A N 1
ATOM 2241 C CA . THR A 1 271 ? -17.75 -16.219 -11.242 1 94.38 271 THR A CA 1
ATOM 2242 C C . THR A 1 271 ? -17.141 -17.328 -10.391 1 94.38 271 THR A C 1
ATOM 2244 O O . THR A 1 271 ? -17.297 -18.5 -10.703 1 94.38 271 THR A O 1
ATOM 2247 N N . LEU A 1 272 ? -16.453 -16.969 -9.367 1 95.12 272 LEU A N 1
ATOM 2248 C CA . LEU A 1 272 ? -15.859 -17.953 -8.477 1 95.12 272 LEU A CA 1
ATOM 2249 C C . LEU A 1 272 ? -16.938 -18.812 -7.816 1 95.12 272 LEU A C 1
ATOM 2251 O O . LEU A 1 272 ? -16.766 -20.031 -7.684 1 95.12 272 LEU A O 1
ATOM 2255 N N . PHE A 1 273 ? -18.016 -18.203 -7.375 1 97.75 273 PHE A N 1
ATOM 2256 C CA . PHE A 1 273 ? -19.109 -18.938 -6.758 1 97.75 273 PHE A CA 1
ATOM 2257 C C . PHE A 1 273 ? -19.688 -19.969 -7.723 1 97.75 273 PHE A C 1
ATOM 2259 O O . PHE A 1 273 ? -19.938 -21.109 -7.34 1 97.75 273 PHE A O 1
ATOM 2266 N N . THR A 1 274 ? -19.828 -19.562 -8.969 1 96.31 274 THR A N 1
ATOM 2267 C CA . THR A 1 274 ? -20.328 -20.484 -9.992 1 96.31 274 THR A CA 1
ATOM 2268 C C . THR A 1 274 ? -19.391 -21.688 -10.148 1 96.31 274 THR A C 1
ATOM 2270 O O . THR A 1 274 ? -19.859 -22.828 -10.25 1 96.31 274 THR A O 1
ATOM 2273 N N . ARG A 1 275 ? -18.172 -21.422 -10.062 1 93.56 275 ARG A N 1
ATOM 2274 C CA . ARG A 1 275 ? -17.172 -22.469 -10.164 1 93.56 275 ARG A CA 1
ATOM 2275 C C . ARG A 1 275 ? -17.297 -23.453 -9.008 1 93.56 275 ARG A C 1
ATOM 2277 O O . ARG A 1 275 ? -17.219 -24.672 -9.203 1 93.56 275 ARG A O 1
ATOM 2284 N N . ILE A 1 276 ? -17.5 -22.938 -7.852 1 95.75 276 ILE A N 1
ATOM 2285 C CA . ILE A 1 276 ? -17.594 -23.781 -6.66 1 95.75 276 ILE A CA 1
ATOM 2286 C C . ILE A 1 276 ? -18.906 -24.562 -6.691 1 95.75 276 ILE A C 1
ATOM 2288 O O . ILE A 1 276 ? -18.938 -25.734 -6.277 1 95.75 276 ILE A O 1
ATOM 2292 N N . LYS A 1 277 ? -19.969 -23.953 -7.211 1 95.25 277 LYS A N 1
ATOM 2293 C CA . LYS A 1 277 ? -21.266 -24.641 -7.34 1 95.25 277 LYS A CA 1
ATOM 2294 C C . LYS A 1 277 ? -21.156 -25.859 -8.25 1 95.25 277 LYS A C 1
ATOM 2296 O O . LYS A 1 277 ? -21.828 -26.875 -8.031 1 95.25 277 LYS A O 1
ATOM 2301 N N . ASP A 1 278 ? -20.25 -25.75 -9.195 1 91.81 278 ASP A N 1
ATOM 2302 C CA . ASP A 1 278 ? -20.109 -26.812 -10.195 1 91.81 278 ASP A CA 1
ATOM 2303 C C . ASP A 1 278 ? -19.234 -27.953 -9.656 1 91.81 278 ASP A C 1
ATOM 2305 O O . ASP A 1 278 ? -19.078 -28.969 -10.32 1 91.81 278 ASP A O 1
ATOM 2309 N N . LEU A 1 279 ? -18.703 -27.766 -8.523 1 89.56 279 LEU A N 1
ATOM 2310 C CA . LEU A 1 279 ? -17.891 -28.797 -7.906 1 89.56 279 LEU A CA 1
ATOM 2311 C C . LEU A 1 279 ? -18.75 -29.734 -7.062 1 89.56 279 LEU A C 1
ATOM 2313 O O . LEU A 1 279 ? -19.703 -29.297 -6.422 1 89.56 279 LEU A O 1
ATOM 2317 N N . MET B 1 1 ? 24.328 -2.537 11.281 1 79.31 1 MET B N 1
ATOM 2318 C CA . MET B 1 1 ? 24.656 -1.825 10.055 1 79.31 1 MET B CA 1
ATOM 2319 C C . MET B 1 1 ? 23.953 -2.455 8.852 1 79.31 1 MET B C 1
ATOM 2321 O O . MET B 1 1 ? 23.516 -3.605 8.922 1 79.31 1 MET B O 1
ATOM 2325 N N . TYR B 1 2 ? 23.703 -1.816 7.738 1 88.19 2 TYR B N 1
ATOM 2326 C CA . TYR B 1 2 ? 22.922 -2.215 6.566 1 88.19 2 TYR B CA 1
ATOM 2327 C C . TYR B 1 2 ? 23.531 -3.459 5.918 1 88.19 2 TYR B C 1
ATOM 2329 O O . TYR B 1 2 ? 22.797 -4.293 5.371 1 88.19 2 TYR B O 1
ATOM 2337 N N . GLY B 1 3 ? 24.828 -3.602 6.16 1 93.44 3 GLY B N 1
ATOM 2338 C CA . GLY B 1 3 ? 25.484 -4.773 5.605 1 93.44 3 GLY B CA 1
ATOM 2339 C C . GLY B 1 3 ? 25.062 -6.066 6.281 1 93.44 3 GLY B C 1
ATOM 2340 O O . GLY B 1 3 ? 24.859 -7.082 5.617 1 93.44 3 GLY B O 1
ATOM 2341 N N . LYS B 1 4 ? 24.984 -6.016 7.543 1 94.44 4 LYS B N 1
ATOM 2342 C CA . LYS B 1 4 ? 24.547 -7.184 8.305 1 94.44 4 LYS B CA 1
ATOM 2343 C C . LYS B 1 4 ? 23.141 -7.602 7.922 1 94.44 4 LYS B C 1
ATOM 2345 O O . LYS B 1 4 ? 22.828 -8.797 7.832 1 94.44 4 LYS B O 1
ATOM 2350 N N . LYS B 1 5 ? 22.328 -6.625 7.688 1 93.69 5 LYS B N 1
ATOM 2351 C CA . LYS B 1 5 ? 20.938 -6.895 7.293 1 93.69 5 LYS B CA 1
ATOM 2352 C C . LYS B 1 5 ? 20.875 -7.512 5.902 1 93.69 5 LYS B C 1
ATOM 2354 O O . LYS B 1 5 ? 20.094 -8.43 5.66 1 93.69 5 LYS B O 1
ATOM 2359 N N . PHE B 1 6 ? 21.703 -7.027 5.066 1 95.19 6 PHE B N 1
ATOM 2360 C CA . PHE B 1 6 ? 21.812 -7.598 3.729 1 95.19 6 PHE B CA 1
ATOM 2361 C C . PHE B 1 6 ? 22.219 -9.062 3.799 1 95.19 6 PHE B C 1
ATOM 2363 O O . PHE B 1 6 ? 21.625 -9.914 3.146 1 95.19 6 PHE B O 1
ATOM 2370 N N . LYS B 1 7 ? 23.219 -9.297 4.629 1 96.12 7 LYS B N 1
ATOM 2371 C CA . LYS B 1 7 ? 23.719 -10.656 4.812 1 96.12 7 LYS B CA 1
ATOM 2372 C C . LYS B 1 7 ? 22.625 -11.586 5.301 1 96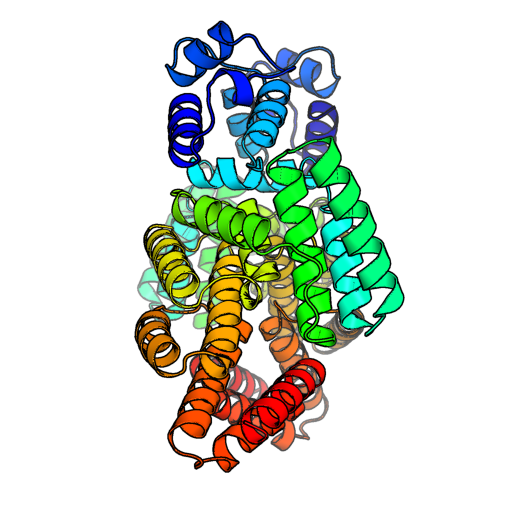.12 7 LYS B C 1
ATOM 2374 O O . LYS B 1 7 ? 22.469 -12.695 4.781 1 96.12 7 LYS B O 1
ATOM 2379 N N . GLU B 1 8 ? 21.891 -11.109 6.223 1 95 8 GLU B N 1
ATOM 2380 C CA . GLU B 1 8 ? 20.797 -11.898 6.801 1 95 8 GLU B CA 1
ATOM 2381 C C . GLU B 1 8 ? 19.797 -12.328 5.73 1 95 8 GLU B C 1
ATOM 2383 O O . GLU B 1 8 ? 19.438 -13.508 5.652 1 95 8 GLU B O 1
ATOM 2388 N N . ILE B 1 9 ? 19.375 -11.422 4.898 1 93 9 ILE B N 1
ATOM 2389 C CA . ILE B 1 9 ? 18.391 -11.703 3.867 1 93 9 ILE B CA 1
ATOM 2390 C C . ILE B 1 9 ? 18.984 -12.633 2.812 1 93 9 ILE B C 1
ATOM 2392 O O . ILE B 1 9 ? 18.328 -13.586 2.375 1 93 9 ILE B O 1
ATOM 2396 N N . ARG B 1 10 ? 20.219 -12.281 2.436 1 94.19 10 ARG B N 1
ATOM 2397 C CA . ARG B 1 10 ? 20.891 -13.094 1.436 1 94.19 10 ARG B CA 1
ATOM 2398 C C . ARG B 1 10 ? 20.938 -14.562 1.861 1 94.19 10 ARG B C 1
ATOM 2400 O O . ARG B 1 10 ? 20.594 -15.453 1.08 1 94.19 10 ARG B O 1
ATOM 2407 N N . ILE B 1 11 ? 21.281 -14.773 3.107 1 94.25 11 ILE B N 1
ATOM 2408 C CA . ILE B 1 11 ? 21.406 -16.125 3.648 1 94.25 11 ILE B CA 1
ATOM 2409 C C . ILE B 1 11 ? 20.031 -16.781 3.738 1 94.25 11 ILE B C 1
ATOM 2411 O O . ILE B 1 11 ? 19.875 -17.953 3.383 1 94.25 11 ILE B O 1
ATOM 2415 N N . LYS B 1 12 ? 19.062 -16.047 4.133 1 91.88 12 LYS B N 1
ATOM 2416 C CA . LYS B 1 12 ? 17.703 -16.578 4.281 1 91.88 12 LYS B CA 1
ATOM 2417 C C . LYS B 1 12 ? 17.109 -16.938 2.926 1 91.88 12 LYS B C 1
ATOM 2419 O O . LYS B 1 12 ? 16.125 -17.688 2.855 1 91.88 12 LYS B O 1
ATOM 2424 N N . GLN B 1 13 ? 17.688 -16.406 1.885 1 88.69 13 GLN B N 1
ATOM 2425 C CA . GLN B 1 13 ? 17.219 -16.703 0.537 1 88.69 13 GLN B CA 1
ATOM 2426 C C . GLN B 1 13 ? 18.125 -17.719 -0.152 1 88.69 13 GLN B C 1
ATOM 2428 O O . GLN B 1 13 ? 17.984 -17.984 -1.349 1 88.69 13 GLN B O 1
ATOM 2433 N N . ASN B 1 14 ? 19.062 -18.156 0.539 1 88.5 14 ASN B N 1
ATOM 2434 C CA . ASN B 1 14 ? 20 -19.156 0.068 1 88.5 14 ASN B CA 1
ATOM 2435 C C . ASN B 1 14 ? 20.797 -18.656 -1.136 1 88.5 14 ASN B C 1
ATOM 2437 O O . ASN B 1 14 ? 21 -19.391 -2.105 1 88.5 14 ASN B O 1
ATOM 2441 N N . ILE B 1 15 ? 21.203 -17.516 -1.113 1 91.44 15 ILE B N 1
ATOM 2442 C CA . ILE B 1 15 ? 22.016 -16.906 -2.166 1 91.44 15 ILE B CA 1
ATOM 2443 C C . ILE B 1 15 ? 23.453 -16.781 -1.697 1 91.44 15 ILE B C 1
ATOM 2445 O O . ILE B 1 15 ? 23.719 -16.328 -0.582 1 91.44 15 ILE B O 1
ATOM 2449 N N . SER B 1 16 ? 24.391 -17.172 -2.518 1 93.56 16 SER B N 1
ATOM 2450 C CA . SER B 1 16 ? 25.797 -17.141 -2.15 1 93.56 16 SER B CA 1
ATOM 2451 C C . SER B 1 16 ? 26.375 -15.742 -2.324 1 93.56 16 SER B C 1
ATOM 2453 O O . SER B 1 16 ? 25.75 -14.875 -2.939 1 93.56 16 SER B O 1
ATOM 2455 N N . LEU B 1 17 ? 27.547 -15.586 -1.743 1 96.5 17 LEU B N 1
ATOM 2456 C CA . LEU B 1 17 ? 28.25 -14.328 -1.927 1 96.5 17 LEU B CA 1
ATOM 2457 C C . LEU B 1 17 ? 28.562 -14.094 -3.4 1 96.5 17 LEU B C 1
ATOM 2459 O O . LEU B 1 17 ? 28.484 -12.961 -3.881 1 96.5 17 LEU B O 1
ATOM 2463 N N . GLU B 1 18 ? 28.891 -15.148 -4.047 1 95.75 18 GLU B N 1
ATOM 2464 C CA . GLU B 1 18 ? 29.25 -15.07 -5.457 1 95.75 18 GLU B CA 1
ATOM 2465 C C . GLU B 1 18 ? 28.078 -14.594 -6.305 1 95.75 18 GLU B C 1
ATOM 2467 O O . GLU B 1 18 ? 28.219 -13.688 -7.125 1 95.75 18 GLU B O 1
ATOM 2472 N N . GLN B 1 19 ? 26.984 -15.164 -6.047 1 92.75 19 GLN B N 1
ATOM 2473 C CA . GLN B 1 19 ? 25.781 -14.797 -6.781 1 92.75 19 GLN B CA 1
ATOM 2474 C C . GLN B 1 19 ? 25.375 -13.352 -6.484 1 92.75 19 GLN B C 1
ATOM 2476 O O . GLN B 1 19 ? 25.016 -12.609 -7.395 1 92.75 19 GLN B O 1
ATOM 2481 N N . ALA B 1 20 ? 25.484 -12.969 -5.262 1 95.44 20 ALA B N 1
ATOM 2482 C CA . ALA B 1 20 ? 25.062 -11.641 -4.824 1 95.44 20 ALA B CA 1
ATOM 2483 C C . ALA B 1 20 ? 25.984 -10.562 -5.375 1 95.44 20 ALA B C 1
ATOM 2485 O O . ALA B 1 20 ? 25.531 -9.469 -5.727 1 95.44 20 ALA B O 1
ATOM 2486 N N . ALA B 1 21 ? 27.234 -10.852 -5.492 1 96.88 21 ALA B N 1
ATOM 2487 C CA . ALA B 1 21 ? 28.25 -9.867 -5.867 1 96.88 21 ALA B CA 1
ATOM 2488 C C . ALA B 1 21 ? 28.375 -9.773 -7.383 1 96.88 21 ALA B C 1
ATOM 2490 O O . ALA B 1 21 ? 29 -8.844 -7.898 1 96.88 21 ALA B O 1
ATOM 2491 N N . LYS B 1 22 ? 27.812 -10.609 -8.094 1 94.88 22 LYS B N 1
ATOM 2492 C CA . LYS B 1 22 ? 28.047 -10.805 -9.516 1 94.88 22 LYS B CA 1
ATOM 2493 C C . LYS B 1 22 ? 27.875 -9.5 -10.289 1 94.88 22 LYS B C 1
ATOM 2495 O O . LYS B 1 22 ? 26.844 -8.844 -10.188 1 94.88 22 LYS B O 1
ATOM 2500 N N . ASP B 1 23 ? 28.938 -9.102 -11.039 1 94.94 23 ASP B N 1
ATOM 2501 C CA . ASP B 1 23 ? 28.969 -7.98 -11.977 1 94.94 23 ASP B CA 1
ATOM 2502 C C . ASP B 1 23 ? 28.781 -6.652 -11.25 1 94.94 23 ASP B C 1
ATOM 2504 O O . ASP B 1 23 ? 28.375 -5.656 -11.859 1 94.94 23 ASP B O 1
ATOM 2508 N N . VAL B 1 24 ? 28.953 -6.562 -9.906 1 95.62 24 VAL B N 1
ATOM 2509 C CA . VAL B 1 24 ? 28.766 -5.332 -9.148 1 95.62 24 VAL B CA 1
ATOM 2510 C C . VAL B 1 24 ? 30.016 -5.02 -8.328 1 95.62 24 VAL B C 1
ATOM 2512 O O . VAL B 1 24 ? 30.609 -3.953 -8.484 1 95.62 24 VAL B O 1
ATOM 2515 N N . VAL B 1 25 ? 30.406 -5.844 -7.504 1 96.38 25 VAL B N 1
ATOM 2516 C CA . VAL B 1 25 ? 31.594 -5.711 -6.68 1 96.38 25 VAL B CA 1
ATOM 2517 C C . VAL B 1 25 ? 32.312 -7.059 -6.578 1 96.38 25 VAL B C 1
ATOM 2519 O O . VAL B 1 25 ? 31.781 -8.086 -7.02 1 96.38 25 VAL B O 1
ATOM 2522 N N . SER B 1 26 ? 33.5 -6.996 -6.035 1 96.31 26 SER B N 1
ATOM 2523 C CA . SER B 1 26 ? 34.188 -8.25 -5.762 1 96.31 26 SER B CA 1
ATOM 2524 C C . SER B 1 26 ? 33.562 -8.977 -4.57 1 96.31 26 SER B C 1
ATOM 2526 O O . SER B 1 26 ? 32.938 -8.352 -3.715 1 96.31 26 SER B O 1
ATOM 2528 N N . ILE B 1 27 ? 33.75 -10.32 -4.57 1 97.06 27 ILE B N 1
ATOM 2529 C CA . ILE B 1 27 ? 33.281 -11.141 -3.457 1 97.06 27 ILE B CA 1
ATOM 2530 C C . ILE B 1 27 ? 33.875 -10.617 -2.15 1 97.06 27 ILE B C 1
ATOM 2532 O O . ILE B 1 27 ? 33.188 -10.523 -1.14 1 97.06 27 ILE B O 1
ATOM 2536 N N . SER B 1 28 ? 35.094 -10.195 -2.176 1 96.25 28 SER B N 1
ATOM 2537 C CA . SER B 1 28 ? 35.781 -9.672 -1 1 96.25 28 SER B CA 1
ATOM 2538 C C . SER B 1 28 ? 35.125 -8.375 -0.516 1 96.25 28 SER B C 1
ATOM 2540 O O . SER B 1 28 ? 34.906 -8.195 0.684 1 96.25 28 SER B O 1
ATOM 2542 N N . THR B 1 29 ? 34.812 -7.527 -1.422 1 96.06 29 THR B N 1
ATOM 2543 C CA . THR B 1 29 ? 34.188 -6.254 -1.087 1 96.06 29 THR B CA 1
ATOM 2544 C C . THR B 1 29 ? 32.844 -6.48 -0.422 1 96.06 29 THR B C 1
ATOM 2546 O O . THR B 1 29 ? 32.531 -5.855 0.595 1 96.06 29 THR B O 1
ATOM 2549 N N . LEU B 1 30 ? 32.062 -7.336 -1.011 1 97.12 30 LEU B N 1
ATOM 2550 C CA . LEU B 1 30 ? 30.766 -7.625 -0.446 1 97.12 30 LEU B CA 1
ATOM 2551 C C . LEU B 1 30 ? 30.891 -8.219 0.955 1 97.12 30 LEU B C 1
ATOM 2553 O O . LEU B 1 30 ? 30.156 -7.824 1.867 1 97.12 30 LEU B O 1
ATOM 2557 N N . SER B 1 31 ? 31.812 -9.156 1.101 1 96.5 31 SER B N 1
ATOM 2558 C CA . SER B 1 31 ? 32.031 -9.789 2.4 1 96.5 31 SER B CA 1
ATOM 2559 C C .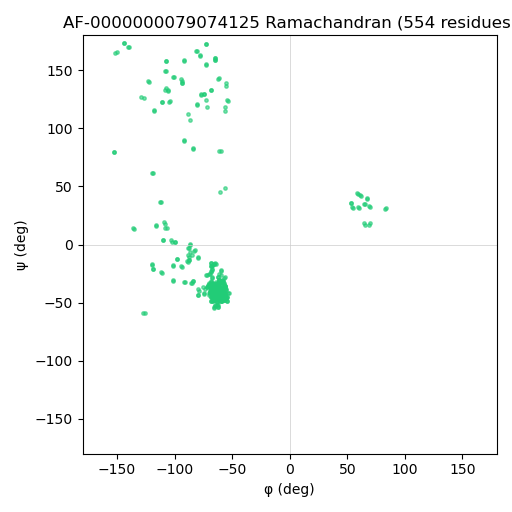 SER B 1 31 ? 32.406 -8.758 3.459 1 96.5 31 SER B C 1
ATOM 2561 O O . SER B 1 31 ? 31.906 -8.805 4.586 1 96.5 31 SER B O 1
ATOM 2563 N N . ARG B 1 32 ? 33.219 -7.824 3.078 1 95.62 32 ARG B N 1
ATOM 2564 C CA . ARG B 1 32 ? 33.656 -6.781 4.004 1 95.62 32 ARG B CA 1
ATOM 2565 C C . ARG B 1 32 ? 32.469 -5.875 4.391 1 95.62 32 ARG B C 1
ATOM 2567 O O . ARG B 1 32 ? 32.375 -5.461 5.547 1 95.62 32 ARG B O 1
ATOM 2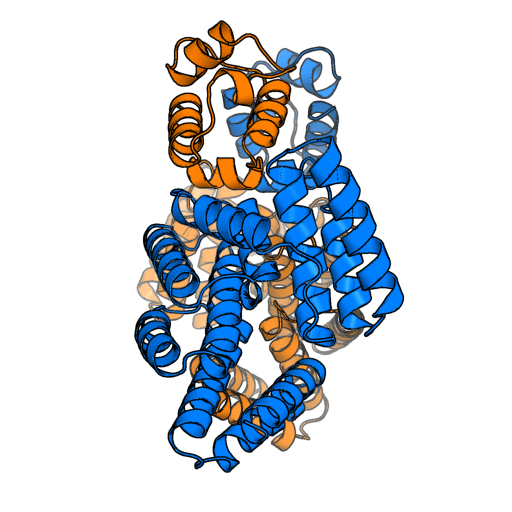574 N N . TRP B 1 33 ? 31.672 -5.578 3.465 1 95.62 33 TRP B N 1
ATOM 2575 C CA . TRP B 1 33 ? 30.5 -4.766 3.762 1 95.62 33 TRP B CA 1
ATOM 2576 C C . TRP B 1 33 ? 29.531 -5.508 4.684 1 95.62 33 TRP B C 1
ATOM 2578 O O . TRP B 1 33 ? 29.062 -4.953 5.68 1 95.62 33 TRP B O 1
ATOM 2588 N N . GLU B 1 34 ? 29.281 -6.75 4.383 1 96.25 34 GLU B N 1
ATOM 2589 C CA . GLU B 1 34 ? 28.375 -7.57 5.184 1 96.25 34 GLU B CA 1
ATOM 2590 C C . GLU B 1 34 ? 28.859 -7.684 6.625 1 96.25 34 GLU B C 1
ATOM 2592 O O . GLU B 1 34 ? 28.078 -7.977 7.527 1 96.25 34 GLU B O 1
ATOM 2597 N N . ASN B 1 35 ? 30.203 -7.445 6.773 1 94.94 35 ASN B N 1
ATOM 2598 C CA . ASN B 1 35 ? 30.781 -7.574 8.102 1 94.94 35 ASN B CA 1
ATOM 2599 C C . ASN B 1 35 ? 31.172 -6.215 8.68 1 94.94 35 ASN B C 1
ATOM 2601 O O . ASN B 1 35 ? 32.031 -6.129 9.555 1 94.94 35 ASN B O 1
ATOM 2605 N N . ASP B 1 36 ? 30.656 -5.219 8.188 1 89.38 36 ASP B N 1
ATOM 2606 C CA . ASP B 1 36 ? 30.75 -3.855 8.703 1 89.38 36 ASP B CA 1
ATOM 2607 C C . ASP B 1 36 ? 32.188 -3.34 8.664 1 89.38 36 ASP B C 1
ATOM 2609 O O . ASP B 1 36 ? 32.594 -2.592 9.547 1 89.38 36 ASP B O 1
ATOM 2613 N N . LYS B 1 37 ? 32.938 -3.752 7.633 1 92.88 37 LYS B N 1
ATOM 2614 C CA . LYS B 1 37 ? 34.344 -3.318 7.539 1 92.88 37 LYS B CA 1
ATOM 2615 C C . LYS B 1 37 ? 34.5 -2.184 6.531 1 92.88 37 LYS B C 1
ATOM 2617 O O . LYS B 1 37 ? 35.5 -1.465 6.547 1 92.88 37 LYS B O 1
ATOM 2622 N N . LEU B 1 38 ? 33.562 -1.98 5.676 1 89.69 38 LEU B N 1
ATOM 2623 C CA . LEU B 1 38 ? 33.531 -0.869 4.73 1 89.69 38 LEU B CA 1
ATOM 2624 C C . LEU B 1 38 ? 32.094 -0.498 4.379 1 89.69 38 LEU B C 1
ATOM 2626 O O . LEU B 1 38 ? 31.156 -1.223 4.723 1 89.69 38 LEU B O 1
ATOM 2630 N N . ASP B 1 39 ? 31.906 0.681 3.783 1 89.25 39 ASP B N 1
ATOM 2631 C CA . ASP B 1 39 ? 30.609 1.074 3.254 1 89.25 39 ASP B CA 1
ATOM 2632 C C . ASP B 1 39 ? 30.594 1.052 1.728 1 89.25 39 ASP B C 1
ATOM 2634 O O . ASP B 1 39 ? 31.656 1.133 1.1 1 89.25 39 ASP B O 1
ATOM 2638 N N . ILE B 1 40 ? 29.484 0.774 1.235 1 90.75 40 ILE B N 1
ATOM 2639 C CA . ILE B 1 40 ? 29.375 0.758 -0.22 1 90.75 40 ILE B CA 1
ATOM 2640 C C . ILE B 1 40 ? 28.578 1.97 -0.696 1 90.75 40 ILE B C 1
ATOM 2642 O O . ILE B 1 40 ? 27.859 2.592 0.086 1 90.75 40 ILE B O 1
ATOM 2646 N N . ASN B 1 41 ? 28.812 2.297 -1.961 1 90.12 41 ASN B N 1
ATOM 2647 C CA . ASN B 1 41 ? 28.062 3.426 -2.508 1 90.12 41 ASN B CA 1
ATOM 2648 C C . ASN B 1 41 ? 26.641 3.033 -2.855 1 90.12 41 ASN B C 1
ATOM 2650 O O . ASN B 1 41 ? 26.312 1.846 -2.9 1 90.12 41 ASN B O 1
ATOM 2654 N N . PHE B 1 42 ? 25.828 4.004 -2.994 1 87.56 42 PHE B N 1
ATOM 2655 C CA . PHE B 1 42 ? 24.406 3.795 -3.195 1 87.56 42 PHE B CA 1
ATOM 2656 C C . PHE B 1 42 ? 24.141 3.037 -4.492 1 87.56 42 PHE B C 1
ATOM 2658 O O . PHE B 1 42 ? 23.297 2.139 -4.535 1 87.56 42 PHE B O 1
ATOM 2665 N N . SER B 1 43 ? 24.812 3.352 -5.504 1 86.88 43 SER B N 1
ATOM 2666 C CA . SER B 1 43 ? 24.641 2.68 -6.785 1 86.88 43 SER B CA 1
ATOM 2667 C C . SER B 1 43 ? 24.969 1.193 -6.68 1 86.88 43 SER B C 1
ATOM 2669 O O . SER B 1 43 ? 24.234 0.354 -7.219 1 86.88 43 SER B O 1
ATOM 2671 N N . GLN B 1 44 ? 25.953 0.903 -5.988 1 92 44 GLN B N 1
ATOM 2672 C CA . GLN B 1 44 ? 26.344 -0.485 -5.77 1 92 44 GLN B CA 1
ATOM 2673 C C . GLN B 1 44 ? 25.281 -1.241 -4.988 1 92 44 GLN B C 1
ATOM 2675 O O . GLN B 1 44 ? 24.938 -2.371 -5.332 1 92 44 GLN B O 1
ATOM 2680 N N . LEU B 1 45 ? 24.781 -0.583 -4.02 1 91.88 45 LEU B N 1
ATOM 2681 C CA . LEU B 1 45 ? 23.766 -1.212 -3.184 1 91.88 45 LEU B CA 1
ATOM 2682 C C . LEU B 1 45 ? 22.562 -1.619 -4.016 1 91.88 45 LEU B C 1
ATOM 2684 O O . LEU B 1 45 ? 22.062 -2.74 -3.889 1 91.88 45 LEU B O 1
ATOM 2688 N N . ASN B 1 46 ? 22.141 -0.756 -4.824 1 89 46 ASN B N 1
ATOM 2689 C CA . ASN B 1 46 ? 20.969 -1.016 -5.652 1 89 46 ASN B CA 1
ATOM 2690 C C . ASN B 1 46 ? 21.156 -2.258 -6.52 1 89 46 ASN B C 1
ATOM 2692 O O . ASN B 1 46 ? 20.266 -3.09 -6.621 1 89 46 ASN B O 1
ATOM 2696 N N . HIS B 1 47 ? 22.297 -2.42 -7.047 1 91 47 HIS B N 1
ATOM 2697 C CA . HIS B 1 47 ? 22.562 -3.561 -7.91 1 91 47 HIS B CA 1
ATOM 2698 C C . HIS B 1 47 ? 22.719 -4.844 -7.098 1 91 47 HIS B C 1
ATOM 2700 O O . HIS B 1 47 ? 22.312 -5.918 -7.547 1 91 47 HIS B O 1
ATOM 2706 N N . LEU B 1 48 ? 23.312 -4.688 -5.973 1 94.5 48 LEU B N 1
ATOM 2707 C CA . LEU B 1 48 ? 23.438 -5.848 -5.098 1 94.5 48 LEU B CA 1
ATOM 2708 C C . LEU B 1 48 ? 22.078 -6.359 -4.668 1 94.5 48 LEU B C 1
ATOM 2710 O O . LEU B 1 48 ? 21.844 -7.57 -4.641 1 94.5 48 LEU B O 1
ATOM 2714 N N . LEU B 1 49 ? 21.234 -5.461 -4.332 1 93.12 49 LEU B N 1
ATOM 2715 C CA . LEU B 1 49 ? 19.875 -5.816 -3.93 1 93.12 49 LEU B CA 1
ATOM 2716 C C . LEU B 1 49 ? 19.141 -6.531 -5.062 1 93.12 49 LEU B C 1
ATOM 2718 O O . LEU B 1 49 ? 18.438 -7.512 -4.824 1 93.12 49 LEU B O 1
ATOM 2722 N N . ALA B 1 50 ? 19.344 -6.078 -6.25 1 88.62 50 ALA B N 1
ATOM 2723 C CA . ALA B 1 50 ? 18.734 -6.715 -7.418 1 88.62 50 ALA B CA 1
ATOM 2724 C C . ALA B 1 50 ? 19.203 -8.156 -7.559 1 88.62 50 ALA B C 1
ATOM 2726 O O . ALA B 1 50 ? 18.422 -9.047 -7.875 1 88.62 50 ALA B O 1
ATOM 2727 N N . ASN B 1 51 ? 20.422 -8.367 -7.246 1 91.38 51 ASN B N 1
ATOM 2728 C CA . ASN B 1 51 ? 21.016 -9.695 -7.387 1 91.38 51 ASN B CA 1
ATOM 2729 C C . ASN B 1 51 ? 20.422 -10.68 -6.383 1 91.38 51 ASN B C 1
ATOM 2731 O O . ASN B 1 51 ? 20.531 -11.898 -6.559 1 91.38 51 ASN B O 1
ATOM 2735 N N . ILE B 1 52 ? 19.812 -10.125 -5.371 1 91.12 52 ILE B N 1
ATOM 2736 C CA . ILE B 1 52 ? 19.25 -11.039 -4.387 1 91.12 52 ILE B CA 1
ATOM 2737 C C . ILE B 1 52 ? 17.719 -10.883 -4.359 1 91.12 52 ILE B C 1
ATOM 2739 O O . ILE B 1 52 ? 17.078 -11.18 -3.35 1 91.12 52 ILE B O 1
ATOM 2743 N N . HIS B 1 53 ? 17.172 -10.297 -5.297 1 86.94 53 HIS B N 1
ATOM 2744 C CA . HIS B 1 53 ? 15.742 -10.188 -5.523 1 86.94 53 HIS B CA 1
ATOM 2745 C C . HIS B 1 53 ? 15.078 -9.336 -4.445 1 86.94 53 HIS B C 1
ATOM 2747 O O . HIS B 1 53 ? 14.016 -9.695 -3.932 1 86.94 53 HIS B O 1
ATOM 2753 N N . LEU B 1 54 ? 15.789 -8.344 -4.129 1 90 54 LEU B N 1
ATOM 2754 C CA . LEU B 1 54 ? 15.281 -7.371 -3.168 1 90 54 LEU B CA 1
ATOM 2755 C C . LEU B 1 54 ? 15.242 -5.973 -3.773 1 90 54 LEU B C 1
ATOM 2757 O O . LEU B 1 54 ? 16.156 -5.586 -4.508 1 90 54 LEU B O 1
ATOM 2761 N N . THR B 1 55 ? 14.203 -5.242 -3.482 1 85.56 55 THR B N 1
ATOM 2762 C CA . THR B 1 55 ? 14.141 -3.846 -3.898 1 85.56 55 THR B CA 1
ATOM 2763 C C . THR B 1 55 ? 14.695 -2.932 -2.807 1 85.56 55 THR B C 1
ATOM 2765 O O . THR B 1 55 ? 14.758 -3.32 -1.638 1 85.56 55 THR B O 1
ATOM 2768 N N . LEU B 1 56 ? 15.07 -1.773 -3.229 1 86.75 56 LEU B N 1
ATOM 2769 C CA . LEU B 1 56 ? 15.523 -0.781 -2.26 1 86.75 56 LEU B CA 1
ATOM 2770 C C . LEU B 1 56 ? 14.43 -0.473 -1.243 1 86.75 56 LEU B C 1
ATOM 2772 O O . LEU B 1 56 ? 14.719 -0.276 -0.059 1 86.75 56 LEU B O 1
ATOM 2776 N N . ARG B 1 57 ? 13.234 -0.498 -1.655 1 83 57 ARG B N 1
ATOM 2777 C CA . ARG B 1 57 ? 12.109 -0.238 -0.768 1 83 57 ARG B CA 1
ATOM 2778 C C . ARG B 1 57 ? 11.984 -1.324 0.297 1 83 57 ARG B C 1
AT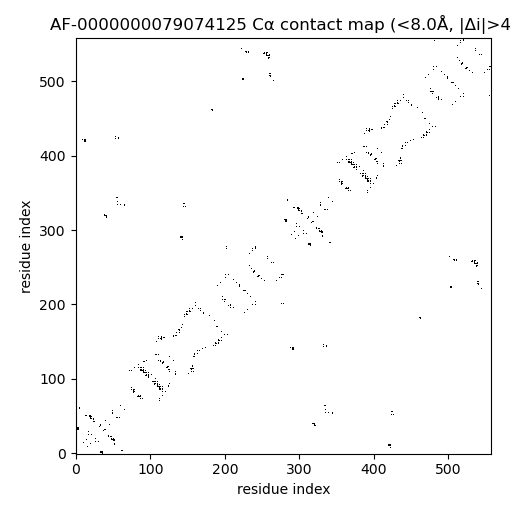OM 2780 O O . ARG B 1 57 ? 11.812 -1.024 1.479 1 83 57 ARG B O 1
ATOM 2787 N N . GLU B 1 58 ? 12.062 -2.477 -0.112 1 85.75 58 GLU B N 1
ATOM 2788 C CA . GLU B 1 58 ? 11.969 -3.615 0.797 1 85.75 58 GLU B CA 1
ATOM 2789 C C . GLU B 1 58 ? 13.141 -3.627 1.782 1 85.75 58 GLU B C 1
ATOM 2791 O O . GLU B 1 58 ? 12.953 -3.93 2.963 1 85.75 58 GLU B O 1
ATOM 2796 N N . PHE B 1 59 ? 14.258 -3.273 1.249 1 88.94 59 PHE B N 1
ATOM 2797 C CA . PHE B 1 59 ? 15.445 -3.26 2.098 1 88.94 59 PHE B CA 1
ATOM 2798 C C . PHE B 1 59 ? 15.344 -2.168 3.154 1 88.94 59 PHE B C 1
ATOM 2800 O O . PHE B 1 59 ? 15.695 -2.385 4.316 1 88.94 59 PHE B O 1
ATOM 2807 N N . ALA B 1 60 ? 14.875 -1.016 2.748 1 85.25 60 ALA B N 1
ATOM 2808 C CA . ALA B 1 60 ? 14.688 0.089 3.684 1 85.25 60 ALA B CA 1
ATOM 2809 C C . ALA B 1 60 ? 13.742 -0.302 4.812 1 85.25 60 ALA B C 1
ATOM 2811 O O . ALA B 1 60 ? 13.961 0.056 5.973 1 85.25 60 ALA B O 1
ATOM 2812 N N . ARG B 1 61 ? 12.773 -0.995 4.496 1 82.38 61 ARG B N 1
ATOM 2813 C CA . ARG B 1 61 ? 11.812 -1.461 5.492 1 82.38 61 ARG B CA 1
ATOM 2814 C C . ARG B 1 61 ? 12.461 -2.459 6.449 1 82.38 61 ARG B C 1
ATOM 2816 O O . ARG B 1 61 ? 12.266 -2.375 7.664 1 82.38 61 ARG B O 1
ATOM 2823 N N . TYR B 1 62 ? 13.133 -3.398 5.828 1 84.44 62 TYR B N 1
ATOM 2824 C CA . TYR B 1 62 ? 13.781 -4.426 6.633 1 84.44 62 TYR B CA 1
ATOM 2825 C C . TYR B 1 62 ? 14.766 -3.805 7.625 1 84.44 62 TYR B C 1
ATOM 2827 O O . TYR B 1 62 ? 14.906 -4.289 8.75 1 84.44 62 TYR B O 1
ATOM 2835 N N . CYS B 1 63 ? 15.352 -2.67 7.203 1 85.56 63 CYS B N 1
ATOM 2836 C CA . CYS B 1 63 ? 16.344 -1.987 8.031 1 85.56 63 CYS B CA 1
ATOM 2837 C C . CYS B 1 63 ? 15.664 -1.011 8.992 1 85.56 63 CYS B C 1
ATOM 2839 O O . CYS B 1 63 ? 16.344 -0.371 9.805 1 85.56 63 CYS B O 1
ATOM 2841 N N . GLU B 1 64 ? 14.375 -0.869 8.93 1 78.25 64 GLU B N 1
ATOM 2842 C CA . GLU B 1 64 ? 13.625 0.046 9.781 1 78.25 64 GLU B CA 1
ATOM 2843 C C . GLU B 1 64 ? 14.195 1.458 9.719 1 78.25 64 GLU B C 1
ATOM 2845 O O . GLU B 1 64 ? 14.406 2.096 10.758 1 78.25 64 GLU B O 1
ATOM 2850 N N . ILE B 1 65 ? 14.664 1.883 8.594 1 72.75 65 ILE B N 1
ATOM 2851 C CA . ILE B 1 65 ? 15.32 3.178 8.43 1 72.75 65 ILE B CA 1
ATOM 2852 C C . ILE B 1 65 ? 14.32 4.297 8.719 1 72.75 65 ILE B C 1
ATOM 2854 O O . ILE B 1 65 ? 14.68 5.324 9.305 1 72.75 65 ILE B O 1
ATOM 2858 N N . ASN B 1 66 ? 13.047 4.281 8.234 1 65.62 66 ASN B N 1
ATOM 2859 C CA . ASN B 1 66 ? 12.164 5.422 8.461 1 65.62 66 ASN B CA 1
ATOM 2860 C C . ASN B 1 66 ? 11.43 5.316 9.789 1 65.62 66 ASN B C 1
ATOM 2862 O O . ASN B 1 66 ? 10.781 4.305 10.07 1 65.62 66 ASN B O 1
ATOM 2866 N N . PRO B 1 67 ? 11.945 6.242 10.727 1 59.12 67 PRO B N 1
ATOM 2867 C CA . PRO B 1 67 ? 11.359 6.227 12.07 1 59.12 67 PRO B CA 1
ATOM 2868 C C . PRO B 1 67 ? 9.844 6.406 12.055 1 59.12 67 PRO B C 1
ATOM 2870 O O . PRO B 1 67 ? 9.297 7.008 11.125 1 59.12 67 PRO B O 1
ATOM 2873 N N . SER B 1 68 ? 9.297 5.609 12.914 1 59.81 68 SER B N 1
ATOM 2874 C CA . SER B 1 68 ? 7.871 5.75 13.195 1 59.81 68 SER B CA 1
ATOM 2875 C C . SER B 1 68 ? 7.531 7.168 13.648 1 59.81 68 SER B C 1
ATOM 2877 O O . SER B 1 68 ? 8.336 7.82 14.312 1 59.81 68 SER B O 1
ATOM 2879 N N . ASP B 1 69 ? 6.688 7.84 12.875 1 72.44 69 ASP B N 1
ATOM 2880 C CA . ASP B 1 69 ? 6.125 9.094 13.352 1 72.44 69 ASP B CA 1
ATOM 2881 C C . ASP B 1 69 ? 5.34 8.891 14.648 1 72.44 69 ASP B C 1
ATOM 2883 O O . ASP B 1 69 ? 4.105 8.852 14.633 1 72.44 69 ASP B O 1
ATOM 2887 N N . THR B 1 70 ? 6.133 8.82 15.836 1 76.69 70 THR B N 1
ATOM 2888 C CA . THR B 1 70 ? 5.559 8.453 17.125 1 76.69 70 THR B CA 1
ATOM 2889 C C . THR B 1 70 ? 4.531 9.492 17.578 1 76.69 70 THR B C 1
ATOM 2891 O O . THR B 1 70 ? 3.492 9.141 18.141 1 76.69 70 THR B O 1
ATOM 2894 N N . PHE B 1 71 ? 4.762 10.703 17.297 1 86.5 71 PHE B N 1
ATOM 2895 C CA . PHE B 1 71 ? 3.859 11.75 17.766 1 86.5 71 PHE B CA 1
ATOM 2896 C C . PHE B 1 71 ? 2.51 11.656 17.062 1 86.5 71 PHE B C 1
ATOM 2898 O O . PHE B 1 71 ? 1.463 11.664 17.719 1 86.5 71 PHE B O 1
ATOM 2905 N N . SER B 1 72 ? 2.559 11.539 15.75 1 86.75 72 SER B N 1
ATOM 2906 C CA . SER B 1 72 ? 1.31 11.492 14.992 1 86.75 72 SER B CA 1
ATOM 2907 C C . SER B 1 72 ? 0.479 10.266 15.383 1 86.75 72 SER B C 1
ATOM 2909 O O . SER B 1 72 ? -0.75 10.344 15.438 1 86.75 72 SER B O 1
ATOM 2911 N N . ILE B 1 73 ? 1.217 9.305 15.672 1 84.62 73 ILE B N 1
ATOM 2912 C CA . ILE B 1 73 ? 0.545 8.078 16.094 1 84.62 73 ILE B CA 1
ATOM 2913 C C . ILE B 1 73 ? -0.139 8.289 17.438 1 84.62 73 ILE B C 1
ATOM 2915 O O . ILE B 1 73 ? -1.297 7.906 17.625 1 84.62 73 ILE B O 1
ATOM 2919 N N . LYS B 1 74 ? 0.494 8.961 18.359 1 89.56 74 LYS B N 1
ATOM 2920 C CA . LYS B 1 74 ? -0.063 9.258 19.672 1 89.56 74 LYS B CA 1
ATOM 2921 C C . LYS B 1 74 ? -1.269 10.188 19.562 1 89.56 74 LYS B C 1
ATOM 2923 O O . LYS B 1 74 ? -2.285 9.977 20.234 1 89.56 74 LYS B O 1
ATOM 2928 N N . ALA B 1 75 ? -1.119 11.102 18.766 1 92.81 75 ALA B N 1
ATOM 2929 C CA . ALA B 1 75 ? -2.207 12.062 18.578 1 92.81 75 ALA B CA 1
ATOM 2930 C C . ALA B 1 75 ? -3.436 11.383 17.984 1 92.81 75 ALA B C 1
ATOM 2932 O O . ALA B 1 75 ? -4.559 11.602 18.438 1 92.81 75 ALA B O 1
ATOM 2933 N N . ALA B 1 76 ? -3.219 10.531 17.031 1 89.06 76 ALA B N 1
ATOM 2934 C CA . ALA B 1 76 ? -4.312 9.797 16.391 1 89.06 76 ALA B CA 1
ATOM 2935 C C . ALA B 1 76 ? -5.012 8.875 17.391 1 89.06 76 ALA B C 1
ATOM 2937 O O . ALA B 1 76 ? -6.238 8.773 17.391 1 89.06 76 ALA B O 1
ATOM 2938 N N . LYS B 1 77 ? -4.207 8.242 18.203 1 89.69 77 LYS B N 1
ATOM 2939 C CA . LYS B 1 77 ? -4.762 7.355 19.219 1 89.69 77 LYS B CA 1
ATOM 2940 C C . LYS B 1 77 ? -5.648 8.125 20.188 1 89.69 77 LYS B C 1
ATOM 2942 O O . LYS B 1 77 ? -6.742 7.668 20.547 1 89.69 77 LYS B O 1
ATOM 2947 N N . ALA B 1 78 ? -5.184 9.203 20.641 1 93.75 78 ALA B N 1
ATOM 2948 C CA . ALA B 1 78 ? -5.965 10.047 21.547 1 93.75 78 ALA B CA 1
ATOM 2949 C C . ALA B 1 78 ? -7.262 10.5 20.891 1 93.75 78 ALA B C 1
ATOM 2951 O O . ALA B 1 78 ? -8.32 10.516 21.531 1 93.75 78 ALA B O 1
ATOM 2952 N N . TYR B 1 79 ? -7.176 10.844 19.625 1 91.69 79 TYR B N 1
ATOM 2953 C CA . TYR B 1 79 ? -8.336 11.281 18.859 1 91.69 79 TYR B CA 1
ATOM 2954 C C . TYR B 1 79 ? -9.367 10.156 18.734 1 91.69 79 TYR B C 1
ATOM 2956 O O . TYR B 1 79 ? -10.555 10.367 19 1 91.69 79 TYR B O 1
ATOM 2964 N N . ASN B 1 80 ? -8.883 8.977 18.391 1 86.5 80 ASN B N 1
ATOM 2965 C CA . ASN B 1 80 ? -9.758 7.832 18.156 1 86.5 80 ASN B CA 1
ATOM 2966 C C . ASN B 1 80 ? -10.43 7.375 19.453 1 86.5 80 ASN B C 1
ATOM 2968 O O . ASN B 1 80 ? -11.5 6.77 19.422 1 86.5 80 ASN B O 1
ATOM 2972 N N . SER B 1 81 ? -9.836 7.727 20.578 1 91.38 81 SER B N 1
ATOM 2973 C CA . SER B 1 81 ? -10.398 7.34 21.859 1 91.38 81 SER B CA 1
ATOM 2974 C C . SER B 1 81 ? -11.188 8.484 22.484 1 91.38 81 SER B C 1
ATOM 2976 O O . SER B 1 81 ? -11.594 8.406 23.656 1 91.38 81 SER B O 1
ATOM 2978 N N . ASP B 1 82 ? -11.266 9.523 21.797 1 91.75 82 ASP B N 1
ATOM 2979 C CA . ASP B 1 82 ? -11.953 10.727 22.25 1 91.75 82 ASP B CA 1
ATOM 2980 C C . ASP B 1 82 ? -11.344 11.258 23.547 1 91.75 82 ASP B C 1
ATOM 2982 O O . ASP B 1 82 ? -12.055 11.695 24.453 1 91.75 82 ASP B O 1
ATOM 2986 N N . ASP B 1 83 ? -10.117 11.062 23.656 1 95.06 83 ASP B N 1
ATOM 2987 C CA . ASP B 1 83 ? -9.391 11.547 24.828 1 95.06 83 ASP B CA 1
ATOM 2988 C C . ASP B 1 83 ? -8.984 13.008 24.656 1 95.06 83 ASP B C 1
ATOM 2990 O O . ASP B 1 83 ? -7.809 13.305 24.422 1 95.06 83 ASP B O 1
ATOM 2994 N N . ILE B 1 84 ? -9.867 13.875 24.922 1 95.38 84 ILE B N 1
ATOM 2995 C CA . ILE B 1 84 ? -9.719 15.312 24.688 1 95.38 84 ILE B CA 1
ATOM 2996 C C . ILE B 1 84 ? -8.586 15.859 25.547 1 95.38 84 ILE B C 1
ATOM 2998 O O . ILE B 1 84 ? -7.805 16.703 25.094 1 95.38 84 ILE B O 1
ATOM 3002 N N . ASN B 1 85 ? -8.516 15.414 26.781 1 96 85 ASN B N 1
ATOM 3003 C CA . ASN B 1 85 ? -7.492 15.898 27.688 1 96 85 ASN B CA 1
ATOM 3004 C C . ASN B 1 85 ? -6.09 15.562 27.188 1 96 85 ASN B C 1
ATOM 3006 O O . ASN B 1 85 ? -5.207 16.422 27.172 1 96 85 ASN B O 1
ATOM 3010 N N . GLN B 1 86 ? -5.961 14.367 26.797 1 96.31 86 GLN B N 1
ATOM 3011 C CA . GLN B 1 86 ? -4.664 13.969 26.266 1 96.31 86 GLN B CA 1
ATOM 3012 C C . GLN B 1 86 ? -4.336 14.727 24.984 1 96.31 86 GLN B C 1
ATOM 3014 O O . GLN B 1 86 ? -3.188 15.125 24.766 1 96.31 86 GLN B O 1
ATOM 3019 N N . LEU B 1 87 ? -5.262 14.859 24.172 1 95.19 87 LEU B N 1
ATOM 3020 C CA . LEU B 1 87 ? -5.066 15.578 22.922 1 95.19 87 LEU B CA 1
ATOM 3021 C C . LEU B 1 87 ? -4.676 17.031 23.172 1 95.19 87 LEU B C 1
ATOM 3023 O O . LEU B 1 87 ? -3.779 17.562 22.516 1 95.19 87 LEU B O 1
ATOM 3027 N N . HIS B 1 88 ? -5.32 17.641 24.125 1 96.06 88 HIS B N 1
ATOM 3028 C CA . HIS B 1 88 ? -4.984 19.016 24.516 1 96.06 88 HIS B CA 1
ATOM 3029 C C . HIS B 1 88 ? -3.553 19.109 25.031 1 96.06 88 HIS B C 1
ATOM 3031 O O . HIS B 1 88 ? -2.816 20.031 24.656 1 96.06 88 HIS B O 1
ATOM 3037 N N . ALA B 1 89 ? -3.203 18.172 25.844 1 96.56 89 ALA B N 1
ATOM 3038 C CA . ALA B 1 89 ? -1.855 18.156 26.422 1 96.56 89 ALA B CA 1
ATOM 3039 C C . ALA B 1 89 ? -0.805 18 25.312 1 96.56 89 ALA B C 1
ATOM 3041 O O . ALA B 1 89 ? 0.212 18.703 25.328 1 96.56 89 ALA B O 1
ATOM 3042 N N . LEU B 1 90 ? -1.053 17.094 24.359 1 95.81 90 LEU B N 1
ATOM 3043 C CA . LEU B 1 90 ? -0.141 16.891 23.25 1 95.81 90 LEU B CA 1
ATOM 3044 C C . LEU B 1 90 ? -0.015 18.141 22.406 1 95.81 90 LEU B C 1
ATOM 3046 O O . LEU B 1 90 ? 1.092 18.547 22.031 1 95.81 90 LEU B O 1
ATOM 3050 N N . ALA B 1 91 ? -1.108 18.766 22.141 1 95.31 91 ALA B N 1
ATOM 3051 C CA . ALA B 1 91 ? -1.125 19.969 21.328 1 95.31 91 ALA B CA 1
ATOM 3052 C C . ALA B 1 91 ? -0.342 21.094 21.984 1 95.31 91 ALA B C 1
ATOM 3054 O O . ALA B 1 91 ? 0.463 21.781 21.344 1 95.31 91 ALA B O 1
ATOM 3055 N N . GLN B 1 92 ? -0.539 21.25 23.25 1 95.81 92 GLN B N 1
ATOM 3056 C CA . GLN B 1 92 ? 0.128 22.312 24 1 95.81 92 GLN B CA 1
ATOM 3057 C C . GLN B 1 92 ? 1.63 22.062 24.094 1 95.81 92 GLN B C 1
ATOM 3059 O O . GLN B 1 92 ? 2.432 22.984 23.922 1 95.81 92 GLN B O 1
ATOM 3064 N N . GLN B 1 93 ? 1.94 20.859 24.391 1 95.94 93 GLN B N 1
ATOM 3065 C CA . GLN B 1 93 ? 3.35 20.5 24.469 1 95.94 93 GLN B CA 1
ATOM 3066 C C . GLN B 1 93 ? 4.074 20.766 23.156 1 95.94 93 GLN B C 1
ATOM 3068 O O . GLN B 1 93 ? 5.164 21.344 23.156 1 95.94 93 GLN B O 1
ATOM 3073 N N . GLN B 1 94 ? 3.461 20.344 22.109 1 95.06 94 GLN B N 1
ATOM 3074 C CA . GLN B 1 94 ? 4.078 20.531 20.797 1 95.06 94 GLN B CA 1
ATOM 3075 C C . GLN B 1 94 ? 4.102 22.016 20.422 1 95.06 94 GLN B C 1
ATOM 3077 O O . GLN B 1 94 ? 5.039 22.469 19.75 1 95.06 94 GLN B O 1
ATOM 3082 N N . LEU B 1 95 ? 3.125 22.734 20.797 1 95.5 95 LEU B N 1
ATOM 3083 C CA . LEU B 1 95 ? 3.086 24.172 20.547 1 95.5 95 LEU B CA 1
ATOM 3084 C C . LEU B 1 95 ? 4.246 24.875 21.25 1 95.5 95 LEU B C 1
ATOM 3086 O O . LEU B 1 95 ? 4.906 25.719 20.656 1 95.5 95 LEU B O 1
ATOM 3090 N N . ASP B 1 96 ? 4.477 24.5 22.469 1 96.5 96 ASP B N 1
ATOM 3091 C CA . ASP B 1 96 ? 5.598 25.062 23.219 1 96.5 96 ASP B CA 1
ATOM 3092 C C . ASP B 1 96 ? 6.926 24.766 22.531 1 96.5 96 ASP B C 1
ATOM 3094 O O . ASP B 1 96 ? 7.801 25.625 22.438 1 96.5 96 ASP B O 1
ATOM 3098 N N . LYS B 1 97 ? 7.02 23.562 22.094 1 95.69 97 LYS B N 1
ATOM 3099 C CA . LYS B 1 97 ? 8.219 23.172 21.359 1 95.69 97 LYS B CA 1
ATOM 3100 C C . LYS B 1 97 ? 8.391 24 20.094 1 95.69 97 LYS B C 1
ATOM 3102 O O . LYS B 1 97 ? 9.492 24.453 19.797 1 95.69 97 LYS B O 1
ATOM 3107 N N . TYR B 1 98 ? 7.34 24.234 19.391 1 95.31 98 TYR B N 1
ATOM 3108 C CA . TYR B 1 98 ? 7.359 25.031 18.172 1 95.31 98 TYR B CA 1
ATOM 3109 C C . TYR B 1 98 ? 7.758 26.469 18.469 1 95.31 98 TYR B C 1
ATOM 3111 O O . TYR B 1 98 ? 8.578 27.047 17.75 1 95.31 98 TYR B O 1
ATOM 3119 N N . TYR B 1 99 ? 7.238 27.031 19.469 1 95.69 99 TYR B N 1
ATOM 3120 C CA . TYR B 1 99 ? 7.531 28.422 19.797 1 95.69 99 TYR B CA 1
ATOM 3121 C C . TYR B 1 99 ? 8.984 28.594 20.234 1 95.69 99 TYR B C 1
ATOM 3123 O O . TYR B 1 99 ? 9.578 29.656 20.031 1 95.69 99 TYR B O 1
ATOM 3131 N N . SER B 1 100 ? 9.5 27.547 20.781 1 95.88 100 SER B N 1
ATOM 3132 C CA . SER B 1 100 ? 10.906 27.594 21.172 1 95.88 100 SER B CA 1
ATOM 3133 C C . SER B 1 100 ? 11.82 27.375 19.984 1 95.88 100 SER B C 1
ATOM 3135 O O . SER B 1 100 ? 12.812 28.094 19.812 1 95.88 100 SER B O 1
ATOM 3137 N N . SER B 1 101 ? 11.453 26.469 19.062 1 92.81 101 SER B N 1
ATOM 3138 C CA . SER B 1 101 ? 12.344 26.078 17.984 1 92.81 101 SER B CA 1
ATOM 3139 C C . SER B 1 101 ? 12.117 26.953 16.75 1 92.81 101 SER B C 1
ATOM 3141 O O . SER B 1 101 ? 13.039 27.156 15.945 1 92.81 101 SER B O 1
ATOM 3143 N N . ARG B 1 102 ? 10.891 27.344 16.625 1 90.62 102 ARG B N 1
ATOM 3144 C CA . ARG B 1 102 ? 10.422 28.062 15.438 1 90.62 102 ARG B CA 1
ATOM 3145 C C . ARG B 1 102 ? 10.727 27.266 14.164 1 90.62 102 ARG B C 1
ATOM 3147 O O . ARG B 1 102 ? 10.992 27.859 13.109 1 90.62 102 ARG B O 1
ATOM 3154 N N . ASP B 1 103 ? 10.711 25.922 14.289 1 89.69 103 ASP B N 1
ATOM 3155 C CA . ASP B 1 103 ? 11 25 13.195 1 89.69 103 ASP B CA 1
ATOM 3156 C C . ASP B 1 103 ? 9.727 24.562 12.484 1 89.69 103 ASP B C 1
ATOM 3158 O O . ASP B 1 103 ? 8.68 24.375 13.117 1 89.69 103 ASP B O 1
ATOM 3162 N N . ARG B 1 104 ? 9.859 24.469 11.156 1 89.56 104 ARG B N 1
ATOM 3163 C CA . ARG B 1 104 ? 8.703 24.109 10.328 1 89.56 104 ARG B CA 1
ATOM 3164 C C . ARG B 1 104 ? 8.156 22.734 10.711 1 89.56 104 ARG B C 1
ATOM 3166 O O . ARG B 1 104 ? 6.941 22.516 10.672 1 89.56 104 ARG B O 1
ATOM 3173 N N . TYR B 1 105 ? 9.047 21.812 11.031 1 87.88 105 TYR B N 1
ATOM 3174 C CA . TYR B 1 105 ? 8.641 20.469 11.414 1 87.88 105 TYR B CA 1
ATOM 3175 C C . TYR B 1 105 ? 7.797 20.484 12.68 1 87.88 105 TYR B C 1
ATOM 3177 O O . TYR B 1 105 ? 6.75 19.844 12.75 1 87.88 105 TYR B O 1
ATOM 3185 N N . ASP B 1 106 ? 8.203 21.266 13.578 1 91.5 106 ASP B N 1
ATOM 3186 C CA . ASP B 1 106 ? 7.461 21.375 14.828 1 91.5 106 ASP B CA 1
ATOM 3187 C C . ASP B 1 106 ? 6.105 22.047 14.602 1 91.5 106 ASP B C 1
ATOM 3189 O O . ASP B 1 106 ? 5.125 21.734 15.273 1 91.5 106 ASP B O 1
ATOM 3193 N N . LEU B 1 107 ? 6.094 22.969 13.695 1 94.44 107 LEU B N 1
ATOM 3194 C CA . LEU B 1 107 ? 4.828 23.594 13.328 1 94.44 107 LEU B CA 1
ATOM 3195 C C . LEU B 1 107 ? 3.852 22.547 12.789 1 94.44 107 LEU B C 1
ATOM 3197 O O . LEU B 1 107 ? 2.684 22.531 13.188 1 94.44 107 LEU B O 1
ATOM 3201 N N . PHE B 1 108 ? 4.277 21.719 11.914 1 93.69 108 PHE B N 1
ATOM 3202 C CA . PHE B 1 108 ? 3.432 20.688 11.305 1 93.69 108 PHE B CA 1
ATOM 3203 C C . PHE B 1 108 ? 2.902 19.734 12.359 1 93.69 108 PHE B C 1
ATOM 3205 O O . PHE B 1 108 ? 1.718 19.391 12.359 1 93.69 108 PHE B O 1
ATOM 3212 N N . LEU B 1 109 ? 3.783 19.328 13.227 1 92.81 109 LEU B N 1
ATOM 3213 C CA . LEU B 1 109 ? 3.35 18.406 14.281 1 92.81 109 LEU B CA 1
ATOM 3214 C C . LEU B 1 109 ? 2.318 19.078 15.188 1 92.81 109 LEU B C 1
ATOM 3216 O O . LEU B 1 109 ? 1.349 18.438 15.602 1 92.81 109 LEU B O 1
ATOM 3220 N N . THR B 1 110 ? 2.531 20.297 15.453 1 94.5 110 THR B N 1
ATOM 3221 C CA . THR B 1 110 ? 1.577 21.062 16.25 1 94.5 110 THR B CA 1
ATOM 3222 C C . THR B 1 110 ? 0.223 21.125 15.547 1 94.5 110 THR B C 1
ATOM 3224 O O . THR B 1 110 ? -0.82 20.969 16.188 1 94.5 110 THR B O 1
ATOM 3227 N N . ALA B 1 111 ? 0.292 21.375 14.289 1 96.06 111 ALA B N 1
ATOM 3228 C CA . ALA B 1 111 ? -0.93 21.484 13.5 1 96.06 111 ALA B CA 1
ATOM 3229 C C . ALA B 1 111 ? -1.729 20.188 13.539 1 96.06 111 ALA B C 1
ATOM 3231 O O . ALA B 1 111 ? -2.961 20.219 13.602 1 96.06 111 ALA B O 1
ATOM 3232 N N . ILE B 1 112 ? -1.057 19.078 13.523 1 95.12 112 ILE B N 1
ATOM 3233 C CA . ILE B 1 112 ? -1.718 17.781 13.547 1 95.12 112 ILE B CA 1
ATOM 3234 C C . ILE B 1 112 ? -2.496 17.625 14.852 1 95.12 112 ILE B C 1
ATOM 3236 O O . ILE B 1 112 ? -3.699 17.344 14.836 1 95.12 112 ILE B O 1
ATOM 3240 N N . ALA B 1 113 ? -1.821 17.859 15.938 1 94.62 113 ALA B N 1
ATOM 3241 C CA . ALA B 1 113 ? -2.48 17.719 17.234 1 94.62 113 ALA B CA 1
ATOM 3242 C C . ALA B 1 113 ? -3.629 18.703 17.375 1 94.62 113 ALA B C 1
ATOM 3244 O O . ALA B 1 113 ? -4.695 18.359 17.891 1 94.62 113 ALA B O 1
ATOM 3245 N N . ASN B 1 114 ? -3.438 19.891 16.922 1 94.94 114 ASN B N 1
ATOM 3246 C CA . ASN B 1 114 ? -4.461 20.938 17.016 1 94.94 114 ASN B CA 1
ATOM 3247 C C . ASN B 1 114 ? -5.66 20.609 16.125 1 94.94 114 ASN B C 1
ATOM 3249 O O . ASN B 1 114 ? -6.801 20.922 16.484 1 94.94 114 ASN B O 1
ATOM 3253 N N . ASN B 1 115 ? -5.344 20.062 14.961 1 95.25 115 ASN B N 1
ATOM 3254 C CA . ASN B 1 115 ? -6.434 19.688 14.07 1 95.25 115 ASN B CA 1
ATOM 3255 C C . ASN B 1 115 ? -7.363 18.672 14.727 1 95.25 115 ASN B C 1
ATOM 3257 O O . ASN B 1 115 ? -8.586 18.812 14.68 1 95.25 115 ASN B O 1
ATOM 3261 N N . TYR B 1 116 ? -6.773 17.641 15.32 1 93.5 116 TYR B N 1
ATOM 3262 C CA . TYR B 1 116 ? -7.566 16.641 16.016 1 93.5 116 TYR B CA 1
ATOM 3263 C C . TYR B 1 116 ? -8.359 17.266 17.156 1 93.5 116 TYR B C 1
ATOM 3265 O O . TYR B 1 116 ? -9.555 16.984 17.312 1 93.5 116 TYR B O 1
ATOM 3273 N N . TYR B 1 117 ? -7.727 18.125 17.906 1 94.31 117 TYR B N 1
ATOM 3274 C CA . TYR B 1 117 ? -8.375 18.812 19.016 1 94.31 117 TYR B CA 1
ATOM 3275 C C . TYR B 1 117 ? -9.516 19.688 18.531 1 94.31 117 TYR B C 1
ATOM 3277 O O . TYR B 1 117 ? -10.609 19.672 19.094 1 94.31 117 TYR B O 1
ATOM 3285 N N . PHE B 1 118 ? -9.305 20.391 17.484 1 92.56 118 PHE B N 1
ATOM 3286 C CA . PHE B 1 118 ? -10.297 21.281 16.891 1 92.56 118 PHE B CA 1
ATOM 3287 C C . PHE B 1 118 ? -11.492 20.484 16.375 1 92.56 118 PHE B C 1
ATOM 3289 O O . PHE B 1 118 ? -12.641 20.891 16.547 1 92.56 118 PHE B O 1
ATOM 3296 N N . ASP B 1 119 ? -11.172 19.359 15.742 1 87.88 119 ASP B N 1
ATOM 3297 C CA . ASP B 1 119 ? -12.242 18.547 15.18 1 87.88 119 ASP B CA 1
ATOM 3298 C C . ASP B 1 119 ? -13.188 18.047 16.266 1 87.88 119 ASP B C 1
ATOM 3300 O O . ASP B 1 119 ? -14.406 18.016 16.078 1 87.88 119 ASP B O 1
ATOM 3304 N N . LEU B 1 120 ? -12.625 17.734 17.453 1 89.06 120 LEU B N 1
ATOM 3305 C CA . LEU B 1 120 ? -13.414 17.172 18.531 1 89.06 120 LEU B CA 1
ATOM 3306 C C . LEU B 1 120 ? -14.102 18.266 19.328 1 89.06 120 LEU B C 1
ATOM 3308 O O . LEU B 1 120 ? -15.211 18.078 19.844 1 89.06 120 LEU B O 1
ATOM 3312 N N . THR B 1 121 ? -13.469 19.516 19.453 1 93 121 THR B N 1
ATOM 3313 C CA . THR B 1 121 ? -13.93 20.469 20.453 1 93 121 THR B CA 1
ATOM 3314 C C . THR B 1 121 ? -14.422 21.75 19.797 1 93 121 THR B C 1
ATOM 3316 O O . THR B 1 121 ? -15.086 22.562 20.438 1 93 121 THR B O 1
ATOM 3319 N N . GLN B 1 122 ? -13.961 21.984 18.531 1 89.12 122 GLN B N 1
ATOM 3320 C CA . GLN B 1 122 ? -14.227 23.203 17.781 1 89.12 122 GLN B CA 1
ATOM 3321 C C . GLN B 1 122 ? -13.492 24.391 18.391 1 89.12 122 GLN B C 1
ATOM 3323 O O . GLN B 1 122 ? -13.867 25.547 18.172 1 89.12 122 GLN B O 1
ATOM 3328 N N . LYS B 1 123 ? -12.516 24.016 19.219 1 92.19 123 LYS B N 1
ATOM 3329 C CA . LYS B 1 123 ? -11.633 25.031 19.781 1 92.19 123 LYS B CA 1
ATOM 3330 C C . LYS B 1 123 ? -10.242 24.969 19.156 1 92.19 123 LYS B C 1
ATOM 3332 O O . LYS B 1 123 ? -9.688 23.891 18.984 1 92.19 123 LYS B O 1
ATOM 3337 N N . ASN B 1 124 ? -9.781 26.125 18.828 1 89.06 124 ASN B N 1
ATOM 3338 C CA . ASN B 1 124 ? -8.469 26.219 18.188 1 89.06 124 ASN B CA 1
ATOM 3339 C C . ASN B 1 124 ? -7.414 26.734 19.156 1 89.06 124 ASN B C 1
ATOM 3341 O O . ASN B 1 124 ? -7.566 27.828 19.719 1 89.06 124 ASN B O 1
ATOM 3345 N N . ILE B 1 125 ? -6.426 26.016 19.344 1 90.62 125 ILE B N 1
ATOM 3346 C CA . ILE B 1 125 ? -5.34 26.453 20.203 1 90.62 125 ILE B CA 1
ATOM 3347 C C . ILE B 1 125 ? -4.25 27.109 19.375 1 90.62 125 ILE B C 1
ATOM 3349 O O . ILE B 1 125 ? -3.385 27.812 19.906 1 90.62 125 ILE B O 1
ATOM 3353 N N . PHE B 1 126 ? -4.242 26.859 18.094 1 90 126 PHE B N 1
ATOM 3354 C CA . PHE B 1 126 ? -3.311 27.453 17.141 1 90 126 PHE B CA 1
ATOM 3355 C C . PHE B 1 126 ? -3.676 28.906 16.859 1 90 126 PHE B C 1
ATOM 3357 O O . PHE B 1 126 ? -4.848 29.219 16.641 1 90 126 PHE B O 1
ATOM 3364 N N . SER B 1 127 ? -2.711 29.891 16.953 1 91.31 127 SER B N 1
ATOM 3365 C CA . SER B 1 127 ? -2.992 31.281 16.625 1 91.31 127 SER B CA 1
ATOM 3366 C C . SER B 1 127 ? -3.324 31.453 15.148 1 91.31 127 SER B C 1
ATOM 3368 O O . SER B 1 127 ? -2.97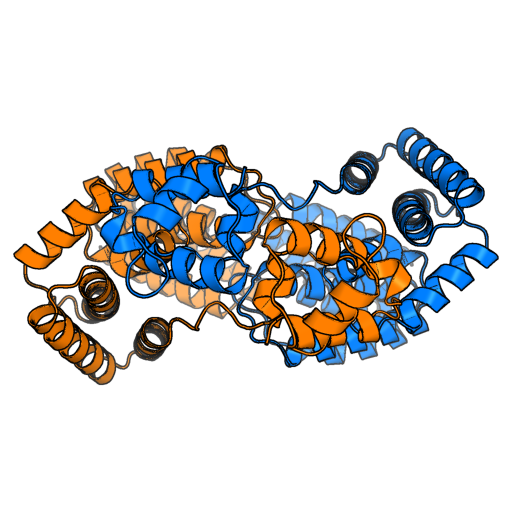3 30.609 14.328 1 91.31 127 SER B O 1
ATOM 3370 N N . GLN B 1 128 ? -3.996 32.531 14.844 1 93.94 128 GLN B N 1
ATOM 3371 C CA . GLN B 1 128 ? -4.316 32.812 13.453 1 93.94 128 GLN B CA 1
ATOM 3372 C C . GLN B 1 128 ? -3.051 33.031 12.625 1 93.94 128 GLN B C 1
ATOM 3374 O O . GLN B 1 128 ? -2.996 32.656 11.453 1 93.94 128 GLN B O 1
ATOM 3379 N N . GLU B 1 129 ? -2.129 33.562 13.242 1 94.81 129 GLU B N 1
ATOM 3380 C CA . GLU B 1 129 ? -0.845 33.781 12.578 1 94.81 129 GLU B CA 1
ATOM 3381 C C . GLU B 1 129 ? -0.193 32.438 12.211 1 94.81 129 GLU B C 1
ATOM 3383 O O . GLU B 1 129 ? 0.348 32.281 11.117 1 94.81 129 GLU B O 1
ATOM 3388 N N . ASP B 1 130 ? -0.279 31.531 13.102 1 94.5 130 ASP B N 1
ATOM 3389 C CA . ASP B 1 130 ? 0.302 30.219 12.859 1 94.5 130 ASP B CA 1
ATOM 3390 C C . ASP B 1 130 ? -0.472 29.469 11.773 1 94.5 130 ASP B C 1
ATOM 3392 O O . ASP B 1 130 ? 0.122 28.766 10.945 1 94.5 130 ASP B O 1
ATOM 3396 N N . ILE B 1 131 ? -1.755 29.625 11.773 1 94.75 131 ILE B N 1
ATOM 3397 C CA . ILE B 1 131 ? -2.596 29.016 10.75 1 94.75 131 ILE B CA 1
ATOM 3398 C C . ILE B 1 131 ? -2.256 29.609 9.383 1 94.75 131 ILE B C 1
ATOM 3400 O O . ILE B 1 131 ? -2.133 28.875 8.391 1 94.75 131 ILE B O 1
ATOM 3404 N N . ASN B 1 132 ? -2.131 30.906 9.367 1 95.81 132 ASN B N 1
ATOM 3405 C CA . ASN B 1 132 ? -1.742 31.562 8.117 1 95.81 132 ASN B CA 1
ATOM 3406 C C . ASN B 1 132 ? -0.387 31.062 7.625 1 95.81 132 ASN B C 1
ATOM 3408 O O . ASN B 1 132 ? -0.194 30.875 6.426 1 95.81 132 ASN B O 1
ATOM 3412 N N . ARG B 1 133 ? 0.445 30.875 8.547 1 95.5 133 ARG B N 1
ATOM 3413 C CA . ARG B 1 133 ? 1.769 30.359 8.211 1 95.5 133 ARG B CA 1
ATOM 3414 C C . ARG B 1 133 ? 1.679 28.938 7.645 1 95.5 133 ARG B C 1
ATOM 3416 O O . ARG B 1 133 ? 2.334 28.625 6.652 1 95.5 133 ARG B O 1
ATOM 3423 N N . LEU B 1 134 ? 0.919 28.141 8.273 1 95.38 134 LEU B N 1
ATOM 3424 C CA . LEU B 1 134 ? 0.684 26.781 7.793 1 95.38 134 LEU B CA 1
ATOM 3425 C C . LEU B 1 134 ? 0.154 26.797 6.363 1 95.38 134 LEU B C 1
ATOM 3427 O O . LEU B 1 134 ? 0.684 26.094 5.496 1 95.38 134 LEU B O 1
ATOM 3431 N N . ASN B 1 135 ? -0.834 27.625 6.105 1 96.31 135 ASN B N 1
ATOM 3432 C CA . ASN B 1 135 ? -1.426 27.75 4.777 1 96.31 135 ASN B CA 1
ATOM 3433 C C . ASN B 1 135 ? -0.402 28.219 3.748 1 96.31 135 ASN B C 1
ATOM 3435 O O . ASN B 1 135 ? -0.361 27.703 2.629 1 96.31 135 ASN B O 1
ATOM 3439 N N . TYR B 1 136 ? 0.35 29.125 4.188 1 95.12 136 TYR B N 1
ATOM 3440 C CA . TYR B 1 136 ? 1.4 29.641 3.32 1 95.12 136 TYR B CA 1
ATOM 3441 C C . TYR B 1 136 ? 2.393 28.547 2.947 1 95.12 136 TYR B C 1
ATOM 3443 O O . TYR B 1 136 ? 2.734 28.391 1.772 1 95.12 136 TYR B O 1
ATOM 3451 N N . LEU B 1 137 ? 2.836 27.812 3.959 1 92.62 137 LEU B N 1
ATOM 3452 C CA . LEU B 1 137 ? 3.814 26.75 3.734 1 92.62 137 LEU B CA 1
ATOM 3453 C C . LEU B 1 137 ? 3.266 25.703 2.781 1 92.62 137 LEU B C 1
ATOM 3455 O O . LEU B 1 137 ? 3.949 25.297 1.838 1 92.62 137 LEU B O 1
ATOM 3459 N N . PHE B 1 138 ? 2.07 25.281 2.977 1 94.06 138 PHE B N 1
ATOM 3460 C CA . PHE B 1 138 ? 1.453 24.281 2.119 1 94.06 138 PHE B CA 1
ATOM 3461 C C . PHE B 1 138 ? 1.337 24.781 0.687 1 94.06 138 PHE B C 1
ATOM 3463 O O . PHE B 1 138 ? 1.585 24.031 -0.263 1 94.06 138 PHE B O 1
ATOM 3470 N N . SER B 1 139 ? 0.983 26.047 0.501 1 93.25 139 SER B N 1
ATOM 3471 C CA . SER B 1 139 ? 0.774 26.625 -0.823 1 93.25 139 SER B CA 1
ATOM 3472 C C . SER B 1 139 ? 2.066 26.625 -1.634 1 93.25 139 SER B C 1
ATOM 3474 O O . SER B 1 139 ? 2.033 26.703 -2.863 1 93.25 139 SER B O 1
ATOM 3476 N N . HIS B 1 140 ? 3.182 26.453 -0.963 1 91.62 140 HIS B N 1
ATOM 3477 C CA . HIS B 1 140 ? 4.457 26.578 -1.66 1 91.62 140 HIS B CA 1
ATOM 3478 C C . HIS B 1 140 ? 5.145 25.219 -1.794 1 91.62 140 HIS B C 1
ATOM 3480 O O . HIS B 1 140 ? 6.281 25.141 -2.266 1 91.62 140 HIS B O 1
ATOM 3486 N N . VAL B 1 141 ? 4.461 24.234 -1.357 1 91.06 141 VAL B N 1
ATOM 3487 C CA . VAL B 1 141 ? 4.965 22.875 -1.604 1 91.06 141 VAL B CA 1
ATOM 3488 C C . VAL B 1 141 ? 4.695 22.484 -3.055 1 91.06 141 VAL B C 1
ATOM 3490 O O . VAL B 1 141 ? 3.559 22.562 -3.525 1 91.06 141 VAL B O 1
ATOM 3493 N N . GLU B 1 142 ? 5.734 22.047 -3.682 1 91.12 142 GLU B N 1
ATOM 3494 C CA . GLU B 1 142 ? 5.574 21.688 -5.09 1 91.12 142 GLU B CA 1
ATOM 3495 C C . GLU B 1 142 ? 5.695 20.188 -5.293 1 91.12 142 GLU B C 1
ATOM 3497 O O . GLU B 1 142 ? 5.262 19.656 -6.32 1 91.12 142 GLU B O 1
ATOM 3502 N N . TYR B 1 143 ? 6.363 19.594 -4.395 1 90.81 143 TYR B N 1
ATOM 3503 C CA . TYR B 1 143 ? 6.426 18.125 -4.383 1 90.81 143 TYR B CA 1
ATOM 3504 C C . TYR B 1 143 ? 5.812 17.562 -3.105 1 90.81 143 TYR B C 1
ATOM 3506 O O . TYR B 1 143 ? 6.34 17.781 -2.012 1 90.81 143 TYR B O 1
ATOM 3514 N N . TRP B 1 144 ? 4.793 16.891 -3.354 1 91.75 144 TRP B N 1
ATOM 3515 C CA . TRP B 1 144 ? 4.055 16.375 -2.205 1 91.75 144 TRP B CA 1
ATOM 3516 C C . TRP B 1 144 ? 4.543 14.969 -1.83 1 91.75 144 TRP B C 1
ATOM 3518 O O . TRP B 1 144 ? 3.982 13.969 -2.275 1 91.75 144 TRP B O 1
ATOM 3528 N N . SER B 1 145 ? 5.52 15.023 -0.978 1 89.31 145 SER B N 1
ATOM 3529 C CA . SER B 1 145 ? 6.098 13.797 -0.449 1 89.31 145 SER B CA 1
ATOM 3530 C C . SER B 1 145 ? 5.148 13.125 0.541 1 89.31 145 SER B C 1
ATOM 3532 O O . SER B 1 145 ? 4.121 13.688 0.907 1 89.31 145 SER B O 1
ATOM 3534 N N . GLU B 1 146 ? 5.516 11.945 0.957 1 88.62 146 GLU B N 1
ATOM 3535 C CA . GLU B 1 146 ? 4.73 11.234 1.958 1 88.62 146 GLU B CA 1
ATOM 3536 C C . GLU B 1 146 ? 4.559 12.062 3.225 1 88.62 146 GLU B C 1
ATOM 3538 O O . GLU B 1 146 ? 3.492 12.047 3.846 1 88.62 146 GLU B O 1
ATOM 3543 N N . PHE B 1 147 ? 5.539 12.781 3.566 1 89.38 147 PHE B N 1
ATOM 3544 C CA . PHE B 1 147 ? 5.48 13.633 4.746 1 89.38 147 PHE B CA 1
ATOM 3545 C C . PHE B 1 147 ? 4.398 14.695 4.594 1 89.38 147 PHE B C 1
ATOM 3547 O O . PHE B 1 147 ? 3.512 14.812 5.441 1 89.38 147 PHE B O 1
ATOM 3554 N N . TYR B 1 148 ? 4.445 15.414 3.57 1 92.5 148 TYR B N 1
ATOM 3555 C CA . TYR B 1 148 ? 3.51 16.516 3.375 1 92.5 148 TYR B CA 1
ATOM 3556 C C . TYR B 1 148 ? 2.088 15.992 3.193 1 92.5 148 TYR B C 1
ATOM 3558 O O . TYR B 1 148 ? 1.131 16.609 3.674 1 92.5 148 TYR B O 1
ATOM 3566 N N . ILE B 1 149 ? 1.979 14.898 2.525 1 93.5 149 ILE B N 1
ATOM 3567 C CA . ILE B 1 149 ? 0.664 14.297 2.322 1 93.5 149 ILE B CA 1
ATOM 3568 C C . ILE B 1 149 ? 0.062 13.906 3.67 1 93.5 149 ILE B C 1
ATOM 3570 O O . ILE B 1 149 ? -1.111 14.18 3.936 1 93.5 149 ILE B O 1
ATOM 3574 N N . THR B 1 150 ? 0.893 13.32 4.48 1 91.62 150 THR B N 1
ATOM 3575 C CA . THR B 1 150 ? 0.435 12.891 5.797 1 91.62 150 THR B CA 1
ATOM 3576 C C . THR B 1 150 ? 0.047 14.086 6.652 1 91.62 150 THR B C 1
ATOM 3578 O O . THR B 1 150 ? -0.999 14.086 7.305 1 91.62 150 THR B O 1
ATOM 3581 N N . VAL B 1 151 ? 0.883 15.047 6.66 1 93.75 151 VAL B N 1
ATOM 3582 C CA . VAL B 1 151 ? 0.571 16.25 7.43 1 93.75 151 VAL B CA 1
ATOM 3583 C C . VAL B 1 151 ? -0.73 16.859 6.926 1 93.75 151 VAL B C 1
ATOM 3585 O O . VAL B 1 151 ? -1.616 17.203 7.715 1 93.75 151 VAL B O 1
ATOM 3588 N N . PHE B 1 152 ? -0.831 17 5.66 1 96.44 152 PHE B N 1
ATOM 3589 C CA . PHE B 1 152 ? -2.027 17.578 5.059 1 96.44 152 PHE B CA 1
ATOM 3590 C C . PHE B 1 152 ? -3.268 16.781 5.449 1 96.44 152 PHE B C 1
ATOM 3592 O O . PHE B 1 152 ? -4.266 17.359 5.891 1 96.44 152 PHE B O 1
ATOM 3599 N N . ALA B 1 153 ? -3.162 15.508 5.328 1 94.56 153 ALA B N 1
ATOM 3600 C CA . ALA B 1 153 ? -4.285 14.625 5.637 1 94.56 153 ALA B CA 1
ATOM 3601 C C . ALA B 1 153 ? -4.777 14.844 7.066 1 94.56 153 ALA B C 1
ATOM 3603 O O . ALA B 1 153 ? -5.969 14.68 7.352 1 94.56 153 ALA B O 1
ATOM 3604 N N . ASN B 1 154 ? -3.848 15.266 7.863 1 93.62 154 ASN B N 1
ATOM 3605 C CA . ASN B 1 154 ? -4.164 15.32 9.289 1 93.62 154 ASN B CA 1
ATOM 3606 C C . ASN B 1 154 ? -4.328 16.766 9.766 1 93.62 154 ASN B C 1
ATOM 3608 O O . ASN B 1 154 ? -4.309 17.031 10.969 1 93.62 154 ASN B O 1
ATOM 3612 N N . THR B 1 155 ? -4.457 17.688 8.828 1 95.94 155 THR B N 1
ATOM 3613 C CA . THR B 1 155 ? -4.613 19.078 9.25 1 95.94 155 THR B CA 1
ATOM 3614 C C . THR B 1 155 ? -5.715 19.75 8.438 1 95.94 155 THR B C 1
ATOM 3616 O O . THR B 1 155 ? -5.812 20.984 8.43 1 95.94 155 THR B O 1
ATOM 3619 N N . VAL B 1 156 ? -6.496 19.062 7.758 1 95.62 156 VAL B N 1
ATOM 3620 C CA . VAL B 1 156 ? -7.414 19.578 6.746 1 95.62 156 VAL B CA 1
ATOM 3621 C C . VAL B 1 156 ? -8.367 20.578 7.375 1 95.62 156 VAL B C 1
ATOM 3623 O O . VAL B 1 156 ? -8.773 21.547 6.727 1 95.62 156 VAL B O 1
ATOM 3626 N N . PHE B 1 157 ? -8.734 20.484 8.625 1 92.75 157 PHE B N 1
ATOM 3627 C CA . PHE B 1 157 ? -9.742 21.344 9.242 1 92.75 157 PHE B CA 1
ATOM 3628 C C . PHE B 1 157 ? -9.141 22.688 9.617 1 92.75 157 PHE B C 1
ATOM 3630 O O . PHE B 1 157 ? -9.867 23.641 9.922 1 92.75 157 PHE B O 1
ATOM 3637 N N . LEU B 1 158 ? -7.855 22.797 9.562 1 94.06 158 LEU B N 1
ATOM 3638 C CA . LEU B 1 158 ? -7.176 24.047 9.891 1 94.06 158 LEU B CA 1
ATOM 3639 C C . LEU B 1 158 ? -6.844 24.828 8.617 1 94.06 158 LEU B C 1
ATOM 3641 O O . LEU B 1 158 ? -6.445 25.984 8.688 1 94.06 158 LEU B O 1
ATOM 3645 N N . ILE B 1 159 ? -6.965 24.203 7.543 1 96.06 159 ILE B N 1
ATOM 3646 C CA . ILE B 1 159 ? -6.551 24.781 6.273 1 96.06 159 ILE B CA 1
ATOM 3647 C C . ILE B 1 159 ? -7.746 25.469 5.605 1 96.06 159 ILE B C 1
ATOM 3649 O O . ILE B 1 159 ? -8.852 24.922 5.602 1 96.06 159 ILE B O 1
ATOM 3653 N N . LYS B 1 160 ? -7.523 26.672 4.992 1 95.56 160 LYS B N 1
ATOM 3654 C CA . LYS B 1 160 ? -8.578 27.406 4.297 1 95.56 160 LYS B CA 1
ATOM 3655 C C . LYS B 1 160 ? -9.117 26.594 3.119 1 95.56 160 LYS B C 1
ATOM 3657 O O . LYS B 1 160 ? -8.359 25.922 2.416 1 95.56 160 LYS B O 1
ATOM 3662 N N . PRO B 1 161 ? -10.43 26.656 2.873 1 96.94 161 PRO B N 1
ATOM 3663 C CA . PRO B 1 161 ? -11.055 25.859 1.817 1 96.94 161 PRO B CA 1
ATOM 3664 C C . PRO B 1 161 ? -10.375 26.031 0.463 1 96.94 161 PRO B C 1
ATOM 3666 O O . PRO B 1 161 ? -10.109 25.047 -0.233 1 96.94 161 PRO B O 1
ATOM 3669 N N . GLU B 1 162 ? -10.016 27.234 0.105 1 96.75 162 GLU B N 1
ATOM 3670 C CA . GLU B 1 162 ? -9.391 27.484 -1.19 1 96.75 162 GLU B CA 1
ATOM 3671 C C . GLU B 1 162 ? -8.008 26.844 -1.272 1 96.75 162 GLU B C 1
ATOM 3673 O O . GLU B 1 162 ? -7.613 26.359 -2.328 1 96.75 162 GLU B O 1
ATOM 3678 N N . VAL B 1 163 ? -7.367 26.938 -0.147 1 97.25 163 VAL B N 1
ATOM 3679 C CA . VAL B 1 163 ? -6.039 26.344 -0.086 1 97.25 163 VAL B CA 1
ATOM 3680 C C . VAL B 1 163 ? -6.156 24.812 -0.152 1 97.25 163 VAL B C 1
ATOM 3682 O O . VAL B 1 163 ? -5.371 24.156 -0.84 1 97.25 163 VAL B O 1
ATOM 3685 N N . GLN B 1 164 ? -7.145 24.219 0.526 1 97.56 164 GLN B N 1
ATOM 3686 C CA . GLN B 1 164 ? -7.402 22.781 0.443 1 97.56 164 GLN B CA 1
ATOM 3687 C C . GLN B 1 164 ? -7.582 22.344 -1.005 1 97.56 164 GLN B C 1
ATOM 3689 O O . GLN B 1 164 ? -6.957 21.375 -1.448 1 97.56 164 GLN B O 1
ATOM 3694 N N . TYR B 1 165 ? -8.43 23.109 -1.665 1 97.88 165 TYR B N 1
ATOM 3695 C CA . TYR B 1 165 ? -8.727 22.781 -3.055 1 97.88 165 TYR B CA 1
ATOM 3696 C C . TYR B 1 165 ? -7.469 22.812 -3.91 1 97.88 165 TYR B C 1
ATOM 3698 O O . TYR B 1 165 ? -7.23 21.922 -4.723 1 97.88 165 TYR B O 1
ATOM 3706 N N . GLN B 1 166 ? -6.664 23.797 -3.686 1 97.06 166 GLN B N 1
ATOM 3707 C CA . GLN B 1 166 ? -5.426 23.953 -4.441 1 97.06 166 GLN B CA 1
ATOM 3708 C C . GLN B 1 166 ? -4.469 22.797 -4.168 1 97.06 166 GLN B C 1
ATOM 3710 O O . GLN B 1 166 ? -3.869 22.25 -5.094 1 97.06 166 GLN B O 1
ATOM 3715 N N . ILE B 1 167 ? -4.355 22.484 -2.955 1 97.31 167 ILE B N 1
ATOM 3716 C CA . ILE B 1 167 ? -3.457 21.406 -2.547 1 97.31 167 ILE B CA 1
ATOM 3717 C C . ILE B 1 167 ? -3.92 20.078 -3.156 1 97.31 167 ILE B C 1
ATOM 3719 O O . ILE B 1 167 ? -3.117 19.344 -3.721 1 97.31 167 ILE B O 1
ATOM 3723 N N . CYS B 1 168 ? -5.211 19.812 -3.084 1 97.94 168 CYS B N 1
ATOM 3724 C CA . CYS B 1 168 ? -5.762 18.594 -3.652 1 97.94 168 CYS B CA 1
ATOM 3725 C C . CYS B 1 168 ? -5.461 18.5 -5.145 1 97.94 168 CYS B C 1
ATOM 3727 O O . CYS B 1 168 ? -5.113 17.438 -5.648 1 97.94 168 CYS B O 1
ATOM 3729 N N . ASN B 1 169 ? -5.527 19.625 -5.812 1 96.75 169 ASN B N 1
ATOM 3730 C CA . ASN B 1 169 ? -5.223 19.641 -7.238 1 96.75 169 ASN B CA 1
ATOM 3731 C C . ASN B 1 169 ? -3.762 19.297 -7.508 1 96.75 169 ASN B C 1
ATOM 3733 O O . ASN B 1 169 ? -3.451 18.578 -8.461 1 96.75 169 ASN B O 1
ATOM 3737 N N . LYS B 1 170 ? -2.92 19.812 -6.672 1 95.38 170 LYS B N 1
ATOM 3738 C CA . LYS B 1 170 ? -1.497 19.516 -6.816 1 95.38 170 LYS B CA 1
ATOM 3739 C C . LYS B 1 170 ? -1.214 18.031 -6.574 1 95.38 170 LYS B C 1
ATOM 3741 O O . LYS B 1 170 ? -0.478 17.406 -7.34 1 95.38 170 LYS B O 1
ATOM 3746 N N . ILE B 1 171 ? -1.816 17.5 -5.566 1 95.25 171 ILE B N 1
ATOM 3747 C CA . ILE B 1 171 ? -1.625 16.094 -5.234 1 95.25 171 ILE B CA 1
ATOM 3748 C C . ILE B 1 171 ? -2.184 15.211 -6.352 1 95.25 171 ILE B C 1
ATOM 3750 O O . ILE B 1 171 ? -1.546 14.242 -6.766 1 95.25 171 ILE B O 1
ATOM 3754 N N . LEU B 1 172 ? -3.385 15.578 -6.844 1 94.88 172 LEU B N 1
ATOM 3755 C CA . LEU B 1 172 ? -4.008 14.828 -7.93 1 94.88 172 LEU B CA 1
ATOM 3756 C C . LEU B 1 172 ? -3.123 14.836 -9.172 1 94.88 172 LEU B C 1
ATOM 3758 O O . LEU B 1 172 ? -2.943 13.797 -9.812 1 94.88 172 LEU B O 1
ATOM 3762 N N . SER B 1 173 ? -2.549 15.953 -9.484 1 92.88 173 SER B N 1
ATOM 3763 C CA . SER B 1 173 ? -1.67 16.078 -10.641 1 92.88 173 SER B CA 1
ATOM 3764 C C . SER B 1 173 ? -0.438 15.188 -10.5 1 92.88 173 SER B C 1
ATOM 3766 O O . SER B 1 173 ? -0.007 14.555 -11.461 1 92.88 173 SER B O 1
ATOM 3768 N N . GLN B 1 174 ? 0.057 15.195 -9.32 1 89.69 174 GLN B N 1
ATOM 3769 C CA . GLN B 1 174 ? 1.217 14.352 -9.047 1 89.69 174 GLN B CA 1
ATOM 3770 C C . GLN B 1 174 ? 0.864 12.875 -9.172 1 89.69 174 GLN B C 1
ATOM 3772 O O . GLN B 1 174 ? 1.667 12.078 -9.664 1 89.69 174 GLN B O 1
ATOM 3777 N N . LEU B 1 175 ? -0.308 12.516 -8.742 1 87.62 175 LEU B N 1
ATOM 3778 C CA . LEU B 1 175 ? -0.782 11.133 -8.797 1 87.62 175 LEU B CA 1
ATOM 3779 C C . LEU B 1 175 ? -0.952 10.672 -10.234 1 87.62 175 LEU B C 1
ATOM 3781 O O . LEU B 1 175 ? -0.651 9.523 -10.562 1 87.62 175 LEU B O 1
ATOM 3785 N N . TYR B 1 176 ? -1.406 11.492 -11.102 1 83.5 176 TYR B N 1
ATOM 3786 C CA . TYR B 1 176 ? -1.638 11.156 -12.5 1 83.5 176 TYR B CA 1
ATOM 3787 C C . TYR B 1 176 ? -0.32 10.914 -13.227 1 83.5 176 TYR B C 1
ATOM 3789 O O . TYR B 1 176 ? -0.276 10.18 -14.211 1 83.5 176 TYR B O 1
ATOM 3797 N N . LEU B 1 177 ? 0.766 11.492 -12.688 1 75.5 177 LEU B N 1
ATOM 3798 C CA . LEU B 1 177 ? 2.064 11.398 -13.344 1 75.5 177 LEU B CA 1
ATOM 3799 C C . LEU B 1 177 ? 2.809 10.148 -12.898 1 75.5 177 LEU B C 1
ATOM 3801 O O . LEU B 1 177 ? 3.797 9.75 -13.516 1 75.5 177 LEU B O 1
ATOM 3805 N N . GLN B 1 178 ? 2.309 9.656 -11.898 1 70.62 178 GLN B N 1
ATOM 3806 C CA . GLN B 1 178 ? 3.033 8.523 -11.328 1 70.62 178 GLN B CA 1
ATOM 3807 C C . GLN B 1 178 ? 2.379 7.199 -11.719 1 70.62 178 GLN B C 1
ATOM 3809 O O . GLN B 1 178 ? 1.182 7.152 -12.008 1 70.62 178 GLN B O 1
ATOM 3814 N N . ASP B 1 179 ? 3.242 6.27 -11.906 1 62.34 179 ASP B N 1
ATOM 3815 C CA . ASP B 1 179 ? 2.711 4.922 -12.078 1 62.34 179 ASP B CA 1
ATOM 3816 C C . ASP B 1 179 ? 2.201 4.355 -10.758 1 62.34 179 ASP B C 1
ATOM 3818 O O . ASP B 1 179 ? 2.742 4.668 -9.695 1 62.34 179 ASP B O 1
ATOM 3822 N N . PHE B 1 180 ? 1.046 3.957 -10.703 1 61.19 180 PHE B N 1
ATOM 3823 C CA . PHE B 1 180 ? 0.393 3.389 -9.531 1 61.19 180 PHE B CA 1
ATOM 3824 C C . PHE B 1 180 ? 1.118 2.133 -9.062 1 61.19 180 PHE B C 1
ATOM 3826 O O . PHE B 1 180 ? 0.482 1.138 -8.711 1 61.19 180 PHE B O 1
ATOM 3833 N N . SER B 1 181 ? 2.41 2.297 -9.031 1 61 181 SER B N 1
ATOM 3834 C CA . SER B 1 181 ? 3.141 1.071 -8.719 1 61 181 SER B CA 1
ATOM 3835 C C . SER B 1 181 ? 3.242 0.853 -7.215 1 61 181 SER B C 1
ATOM 3837 O O . SER B 1 181 ? 3.682 -0.207 -6.766 1 61 181 SER B O 1
ATOM 3839 N N . SER B 1 182 ? 2.84 1.851 -6.441 1 73.06 182 SER B N 1
ATOM 3840 C CA . SER B 1 182 ? 2.869 1.673 -4.992 1 73.06 182 SER B CA 1
ATOM 3841 C C . SER B 1 182 ? 1.515 1.989 -4.371 1 73.06 182 SER B C 1
ATOM 3843 O O . SER B 1 182 ? 0.999 3.098 -4.523 1 73.06 182 SER B O 1
ATOM 3845 N N . TRP B 1 183 ? 1.039 1.075 -3.654 1 80.06 183 TRP B N 1
ATOM 3846 C CA . TRP B 1 183 ? -0.254 1.252 -3.002 1 80.06 183 TRP B CA 1
ATOM 3847 C C . TRP B 1 183 ? -0.16 2.279 -1.879 1 80.06 183 TRP B C 1
ATOM 3849 O O . TRP B 1 183 ? -1.118 3.012 -1.617 1 80.06 183 TRP B O 1
ATOM 3859 N N . ASP B 1 184 ? 0.985 2.439 -1.35 1 82.56 184 ASP B N 1
ATOM 3860 C CA . ASP B 1 184 ? 1.141 3.328 -0.201 1 82.56 184 ASP B CA 1
ATOM 3861 C C . ASP B 1 184 ? 0.856 4.777 -0.584 1 82.56 184 ASP B C 1
ATOM 3863 O O . ASP B 1 184 ? 0.019 5.438 0.037 1 82.56 184 ASP B O 1
ATOM 3867 N N . ILE B 1 185 ? 1.55 5.18 -1.572 1 83.25 185 ILE B N 1
ATOM 3868 C CA . ILE B 1 185 ? 1.418 6.582 -1.954 1 83.25 185 ILE B CA 1
ATOM 3869 C C . ILE B 1 185 ? 0.018 6.836 -2.508 1 83.25 185 ILE B C 1
ATOM 3871 O O . ILE B 1 185 ? -0.561 7.902 -2.285 1 83.25 185 ILE B O 1
ATOM 3875 N N . PHE B 1 186 ? -0.449 5.891 -3.189 1 89.31 186 PHE B N 1
ATOM 3876 C CA . PHE B 1 186 ? -1.781 6.047 -3.762 1 89.31 186 PHE B CA 1
ATOM 3877 C C . PHE B 1 186 ? -2.83 6.184 -2.664 1 89.31 186 PHE B C 1
ATOM 3879 O O . PHE B 1 186 ? -3.613 7.133 -2.66 1 89.31 186 PHE B O 1
ATOM 3886 N N . ILE B 1 187 ? -2.783 5.293 -1.729 1 91.25 187 ILE B N 1
ATOM 3887 C CA . ILE B 1 187 ? -3.762 5.246 -0.647 1 91.25 187 ILE B CA 1
ATOM 3888 C C . ILE B 1 187 ? -3.646 6.504 0.208 1 91.25 187 ILE B C 1
ATOM 3890 O O . ILE B 1 187 ? -4.656 7.129 0.543 1 91.25 187 ILE B O 1
ATOM 3894 N N . ASP B 1 188 ? -2.479 6.918 0.473 1 90.5 188 ASP B N 1
ATOM 3895 C CA . ASP B 1 188 ? -2.281 8.102 1.304 1 90.5 188 ASP B CA 1
ATOM 3896 C C . ASP B 1 188 ? -2.727 9.367 0.574 1 90.5 188 ASP B C 1
ATOM 3898 O O . ASP B 1 188 ? -3.344 10.25 1.173 1 90.5 188 ASP B O 1
ATOM 3902 N N . SER B 1 189 ? -2.383 9.43 -0.717 1 93.69 189 SER B N 1
ATOM 3903 C CA . SER B 1 189 ? -2.746 10.602 -1.507 1 93.69 189 SER B CA 1
ATOM 3904 C C . SER B 1 189 ? -4.262 10.727 -1.651 1 93.69 189 SER B C 1
ATOM 3906 O O . SER B 1 189 ? -4.84 11.758 -1.315 1 93.69 189 SER B O 1
ATOM 3908 N N . ILE B 1 190 ? -4.863 9.68 -2.086 1 95.25 190 ILE B N 1
ATOM 3909 C CA . ILE B 1 190 ? -6.309 9.727 -2.279 1 95.25 190 ILE B CA 1
ATOM 3910 C C . ILE B 1 190 ? -7.004 9.875 -0.93 1 95.25 190 ILE B C 1
ATOM 3912 O O . ILE B 1 190 ? -8.016 10.57 -0.818 1 95.25 190 ILE B O 1
ATOM 3916 N N . GLY B 1 191 ? -6.445 9.18 0.091 1 95.38 191 GLY B N 1
ATOM 3917 C CA . GLY B 1 191 ? -6.977 9.352 1.434 1 95.38 191 GLY B CA 1
ATOM 3918 C C . GLY B 1 191 ? -6.973 10.797 1.9 1 95.38 191 GLY B C 1
ATOM 3919 O O . GLY B 1 191 ? -7.957 11.273 2.467 1 95.38 191 GLY B O 1
ATOM 3920 N N . SER B 1 192 ? -5.902 11.5 1.66 1 96.5 192 SER B N 1
ATOM 3921 C CA . SER B 1 192 ? -5.801 12.898 2.068 1 96.5 192 SER B CA 1
ATOM 3922 C C . SER B 1 192 ? -6.781 13.766 1.292 1 96.5 192 SER B C 1
ATOM 3924 O O . SER B 1 192 ? -7.383 14.688 1.854 1 96.5 192 SER B O 1
ATOM 3926 N N . ILE B 1 193 ? -6.953 13.477 0.046 1 97.94 193 ILE B N 1
ATOM 3927 C CA . ILE B 1 193 ? -7.887 14.227 -0.796 1 97.94 193 ILE B CA 1
ATOM 3928 C C . ILE B 1 193 ? -9.312 14 -0.306 1 97.94 193 ILE B C 1
ATOM 3930 O O . ILE B 1 193 ? -10.102 14.953 -0.214 1 97.94 193 ILE B O 1
ATOM 3934 N N . LEU B 1 194 ? -9.594 12.805 0.026 1 97.88 194 LEU B N 1
ATOM 3935 C CA . LEU B 1 194 ? -10.945 12.492 0.494 1 97.88 194 LEU B CA 1
ATOM 3936 C C . LEU B 1 194 ? -11.195 13.109 1.866 1 97.88 194 LEU B C 1
ATOM 3938 O O . LEU B 1 194 ? -12.328 13.508 2.174 1 97.88 194 LEU B O 1
ATOM 3942 N N . ASN B 1 195 ? -10.164 13.18 2.707 1 96.31 195 ASN B N 1
ATOM 3943 C CA . ASN B 1 195 ? -10.297 13.922 3.953 1 96.31 195 ASN B CA 1
ATOM 3944 C C . ASN B 1 195 ? -10.641 15.391 3.697 1 96.31 195 ASN B C 1
ATOM 3946 O O . ASN B 1 195 ? -11.516 15.945 4.359 1 96.31 195 ASN B O 1
ATOM 3950 N N . SER B 1 196 ? -9.93 15.922 2.76 1 97.88 196 SER B N 1
ATOM 3951 C CA . SER B 1 196 ? -10.211 17.312 2.4 1 97.88 196 SER B CA 1
ATOM 3952 C C . SER B 1 196 ? -11.625 17.469 1.855 1 97.88 196 SER B C 1
ATOM 3954 O O . SER B 1 196 ? -12.32 18.422 2.199 1 97.88 196 SER B O 1
ATOM 3956 N N . LEU B 1 197 ? -12.031 16.562 1.011 1 98.44 197 LEU B N 1
ATOM 3957 C CA . LEU B 1 197 ? -13.383 16.594 0.472 1 98.44 197 LEU B CA 1
ATOM 3958 C C . LEU B 1 197 ? -14.414 16.578 1.596 1 98.44 197 LEU B C 1
ATOM 3960 O O . LEU B 1 197 ? -15.398 17.312 1.551 1 98.44 197 LEU B O 1
ATOM 3964 N N . THR B 1 198 ? -14.164 15.766 2.58 1 97.31 198 THR B N 1
ATOM 3965 C CA . THR B 1 198 ? -15.055 15.695 3.736 1 97.31 198 THR B CA 1
ATOM 3966 C C . THR B 1 198 ? -15.141 17.062 4.422 1 97.31 198 THR B C 1
ATOM 3968 O O . THR B 1 198 ? -16.234 17.531 4.719 1 97.31 198 THR B O 1
ATOM 3971 N N . SER B 1 199 ? -14.016 17.625 4.656 1 96.12 199 SER B N 1
ATOM 3972 C CA . SER B 1 199 ? -13.961 18.953 5.258 1 96.12 199 SER B CA 1
ATOM 3973 C C . SER B 1 199 ? -14.711 19.969 4.406 1 96.12 199 SER B C 1
ATOM 3975 O O . SER B 1 199 ? -15.469 20.781 4.926 1 96.12 199 SER B O 1
ATOM 3977 N N . LEU B 1 200 ? -14.562 19.891 3.096 1 97.88 200 LEU B N 1
ATOM 3978 C CA . LEU B 1 200 ? -15.156 20.859 2.178 1 97.88 200 LEU B CA 1
ATOM 3979 C C . LEU B 1 200 ? -16.656 20.672 2.09 1 97.88 200 LEU B C 1
ATOM 3981 O O . LEU B 1 200 ? -17.406 21.641 1.924 1 97.88 200 LEU B O 1
ATOM 3985 N N . ILE B 1 201 ? -17.109 19.406 2.15 1 97.88 201 ILE B N 1
ATOM 3986 C CA . ILE B 1 201 ? -18.547 19.141 2.146 1 97.88 201 ILE B CA 1
ATOM 3987 C C . ILE B 1 201 ? -19.203 19.891 3.305 1 97.88 201 ILE B C 1
ATOM 3989 O O . ILE B 1 201 ? -20.312 20.422 3.16 1 97.88 201 ILE B O 1
ATOM 3993 N N . ILE B 1 202 ? -18.5 19.984 4.406 1 94.44 202 ILE B N 1
ATOM 3994 C CA . ILE B 1 202 ? -19.016 20.625 5.605 1 94.44 202 ILE B CA 1
ATOM 3995 C C . ILE B 1 202 ? -18.906 22.141 5.473 1 94.44 202 ILE B C 1
ATOM 3997 O O . ILE B 1 202 ? -19.875 22.859 5.695 1 94.44 202 ILE B O 1
ATOM 4001 N N . SER B 1 203 ? -17.781 22.688 4.969 1 94.31 203 SER B N 1
ATOM 4002 C CA . SER B 1 203 ? -17.469 24.109 5.102 1 94.31 203 SER B CA 1
ATOM 4003 C C . SER B 1 203 ? -17.766 24.859 3.811 1 94.31 203 SER B C 1
ATOM 4005 O O . SER B 1 203 ? -18.062 26.047 3.838 1 94.31 203 SER B O 1
ATOM 4007 N N . ASN B 1 204 ? -17.641 24.203 2.672 1 96.94 204 ASN B N 1
ATOM 4008 C CA . ASN B 1 204 ? -17.781 24.844 1.366 1 96.94 204 ASN B CA 1
ATOM 4009 C C . ASN B 1 204 ? -18.25 23.844 0.307 1 96.94 204 ASN B C 1
ATOM 4011 O O . ASN B 1 204 ? -17.469 23.453 -0.565 1 96.94 204 ASN B O 1
ATOM 4015 N N . PRO B 1 205 ? -19.547 23.516 0.247 1 96.94 205 PRO B N 1
ATOM 4016 C CA . PRO B 1 205 ? -20.062 22.469 -0.629 1 96.94 205 PRO B CA 1
ATOM 4017 C C . PRO B 1 205 ? -19.828 22.766 -2.109 1 96.94 205 PRO B C 1
ATOM 4019 O O . PRO B 1 205 ? -19.688 21.844 -2.914 1 96.94 205 PRO B O 1
ATOM 4022 N N . SER B 1 206 ? -19.75 24 -2.486 1 96.88 206 SER B N 1
ATOM 4023 C CA . SER B 1 206 ? -19.484 24.359 -3.877 1 96.88 206 SER B CA 1
ATOM 4024 C C . SER B 1 206 ? -18.094 23.922 -4.305 1 96.88 206 SER B C 1
ATOM 4026 O O . SER B 1 206 ? -17.922 23.328 -5.371 1 96.88 206 SER B O 1
ATOM 4028 N N . LEU B 1 207 ? -17.109 24.219 -3.482 1 97.75 207 LEU B N 1
ATOM 4029 C CA . LEU B 1 207 ? -15.75 23.781 -3.756 1 97.75 207 LEU B CA 1
ATOM 4030 C C . LEU B 1 207 ? -15.641 22.25 -3.691 1 97.75 207 LEU B C 1
ATOM 4032 O O . LEU B 1 207 ? -14.891 21.656 -4.457 1 97.75 207 LEU B O 1
ATOM 4036 N N . ALA B 1 208 ? -16.438 21.703 -2.785 1 98.5 208 ALA B N 1
ATOM 4037 C CA . ALA B 1 208 ? -16.484 20.234 -2.693 1 98.5 208 ALA B CA 1
ATOM 4038 C C . ALA B 1 208 ? -16.953 19.625 -4.008 1 98.5 208 ALA B C 1
ATOM 4040 O O . ALA B 1 208 ? -16.406 18.609 -4.457 1 98.5 208 ALA B O 1
ATOM 4041 N N . GLN B 1 209 ? -17.938 20.234 -4.586 1 98.38 209 GLN B N 1
ATOM 4042 C CA . GLN B 1 209 ? -18.484 19.734 -5.844 1 98.38 209 GLN B CA 1
ATOM 4043 C C . GLN B 1 209 ? -17.438 19.766 -6.949 1 98.38 209 GLN B C 1
ATOM 4045 O O . GLN B 1 209 ? -17.297 18.812 -7.711 1 98.38 209 GLN B O 1
ATOM 4050 N N . LYS B 1 210 ? -16.703 20.859 -7.004 1 98.31 210 LYS B N 1
ATOM 4051 C CA . LYS B 1 210 ? -15.641 20.984 -7.996 1 98.31 210 LYS B CA 1
ATOM 4052 C C . LYS B 1 210 ? -14.57 19.922 -7.797 1 98.31 210 LYS B C 1
ATOM 4054 O O . LYS B 1 210 ? -14.102 19.312 -8.758 1 98.31 210 LYS B O 1
ATOM 4059 N N . LEU B 1 211 ? -14.18 19.734 -6.551 1 98.38 211 LEU B N 1
ATOM 4060 C CA . LEU B 1 211 ? -13.156 18.734 -6.234 1 98.38 211 LEU B CA 1
ATOM 4061 C C . LEU B 1 211 ? -13.648 17.328 -6.57 1 98.38 211 LEU B C 1
ATOM 4063 O O . LEU B 1 211 ? -12.898 16.531 -7.145 1 98.38 211 LEU B O 1
ATOM 4067 N N . LEU B 1 212 ? -14.883 17.047 -6.215 1 98.19 212 LEU B N 1
ATOM 4068 C CA . LEU B 1 212 ? -15.469 15.727 -6.453 1 98.19 212 LEU B CA 1
ATOM 4069 C C . LEU B 1 212 ? -15.484 15.406 -7.945 1 98.19 212 LEU B C 1
ATOM 4071 O O . LEU B 1 212 ? -15.227 14.266 -8.336 1 98.19 212 LEU B O 1
ATOM 4075 N N . GLU B 1 213 ? -15.758 16.344 -8.773 1 97.69 213 GLU B N 1
ATOM 4076 C CA . GLU B 1 213 ? -15.758 16.156 -10.219 1 97.69 213 GLU B CA 1
ATOM 4077 C C . GLU B 1 213 ? -14.391 15.703 -10.719 1 97.69 213 GLU B C 1
ATOM 4079 O O . GLU B 1 213 ? -14.297 14.852 -11.609 1 97.69 213 GLU B O 1
ATOM 4084 N N . LYS B 1 214 ? -13.391 16.219 -10.141 1 97 214 LYS B N 1
ATOM 4085 C CA . LYS B 1 214 ? -12.031 15.852 -10.531 1 97 214 LYS B CA 1
ATOM 4086 C C . LYS B 1 214 ? -11.656 14.461 -10.031 1 97 214 LYS B C 1
ATOM 4088 O O . LYS B 1 214 ? -11.102 13.656 -10.773 1 97 214 LYS B O 1
ATOM 4093 N N . ILE B 1 215 ? -12.047 14.219 -8.812 1 96.5 215 ILE B N 1
ATOM 4094 C CA . ILE B 1 215 ? -11.633 12.953 -8.211 1 96.5 215 ILE B CA 1
ATOM 4095 C C . ILE B 1 215 ? -12.422 11.805 -8.836 1 96.5 215 ILE B C 1
ATOM 4097 O O . ILE B 1 215 ? -11.938 10.672 -8.898 1 96.5 215 ILE B O 1
ATOM 4101 N N . ASN B 1 216 ? -13.586 12.031 -9.344 1 95.69 216 ASN B N 1
ATOM 4102 C CA . ASN B 1 216 ? -14.414 11.008 -9.969 1 95.69 216 ASN B CA 1
ATOM 4103 C C . ASN B 1 216 ? -13.805 10.508 -11.273 1 95.69 216 ASN B C 1
ATOM 4105 O O . ASN B 1 216 ? -14.133 9.414 -11.734 1 95.69 216 ASN B O 1
ATOM 4109 N N . LYS B 1 217 ? -12.867 11.211 -11.828 1 93.56 217 LYS B N 1
ATOM 4110 C CA . LYS B 1 217 ? -12.203 10.82 -13.07 1 93.56 217 LYS B CA 1
ATOM 4111 C C . LYS B 1 217 ? -11.016 9.906 -12.797 1 93.56 217 LYS B C 1
ATOM 4113 O O . LYS B 1 217 ? -10.477 9.281 -13.711 1 93.56 217 LYS B O 1
ATOM 4118 N N . LEU B 1 218 ? -10.664 9.883 -11.578 1 92.25 218 LEU B N 1
ATOM 4119 C CA . LEU B 1 218 ? -9.5 9.078 -11.219 1 92.25 218 LEU B CA 1
ATOM 4120 C C . LEU B 1 218 ? -9.875 7.609 -11.086 1 92.25 218 LEU B C 1
ATOM 4122 O O . LEU B 1 218 ? -10.727 7.25 -10.266 1 92.25 218 LEU B O 1
ATOM 4126 N N . PRO B 1 219 ? -9.258 6.723 -11.867 1 89.62 219 PRO B N 1
ATOM 4127 C CA . PRO B 1 219 ? -9.477 5.293 -11.656 1 89.62 219 PRO B CA 1
ATOM 4128 C C . PRO B 1 219 ? -8.875 4.793 -10.344 1 89.62 219 PRO B C 1
ATOM 4130 O O . PRO B 1 219 ? -7.75 5.156 -10 1 89.62 219 PRO B O 1
ATOM 4133 N N . ILE B 1 220 ? -9.641 4.031 -9.578 1 90.69 220 ILE B N 1
ATOM 4134 C CA . ILE B 1 220 ? -9.172 3.467 -8.32 1 90.69 220 ILE B CA 1
ATOM 4135 C C . ILE B 1 220 ? -9.039 1.951 -8.453 1 90.69 220 ILE B C 1
ATOM 4137 O O . ILE B 1 220 ? -10.016 1.26 -8.742 1 90.69 220 ILE B O 1
ATOM 4141 N N . PRO B 1 221 ? -7.848 1.431 -8.203 1 87.06 221 PRO B N 1
ATOM 4142 C CA . PRO B 1 221 ? -7.641 -0.014 -8.32 1 87.06 221 PRO B CA 1
ATOM 4143 C C . PRO B 1 221 ? -8.438 -0.812 -7.297 1 87.06 221 PRO B C 1
ATOM 4145 O O . PRO B 1 221 ? -8.805 -0.282 -6.242 1 87.06 221 PRO B O 1
ATOM 4148 N N . ILE B 1 222 ? -8.625 -2.066 -7.555 1 89.75 222 ILE B N 1
ATOM 4149 C CA . ILE B 1 222 ? -9.438 -2.957 -6.734 1 89.75 222 ILE B CA 1
ATOM 4150 C C . ILE B 1 222 ? -8.828 -3.086 -5.344 1 89.75 222 ILE B C 1
ATOM 4152 O O . ILE B 1 222 ? -9.547 -3.18 -4.348 1 89.75 222 ILE B O 1
ATOM 4156 N N . GLN B 1 223 ? -7.535 -3.055 -5.266 1 87.88 223 GLN B N 1
ATOM 4157 C CA . GLN B 1 223 ? -6.82 -3.195 -4 1 87.88 223 GLN B CA 1
ATOM 4158 C C . GLN B 1 223 ? -7.109 -2.016 -3.076 1 87.88 223 GLN B C 1
ATOM 4160 O O . GLN B 1 223 ? -6.926 -2.117 -1.86 1 87.88 223 GLN B O 1
ATOM 4165 N N . CYS B 1 224 ? -7.648 -0.925 -3.705 1 91.25 224 CYS B N 1
ATOM 4166 C CA . CYS B 1 224 ? -7.945 0.289 -2.953 1 91.25 224 CYS B CA 1
ATOM 4167 C C . CYS B 1 224 ? -9.453 0.524 -2.875 1 91.25 224 CYS B C 1
ATOM 4169 O O . CYS B 1 224 ? -9.906 1.668 -2.916 1 91.25 224 CYS B O 1
ATOM 4171 N N . SER B 1 225 ? -10.203 -0.487 -2.764 1 93.44 225 SER B N 1
ATOM 4172 C CA . SER B 1 225 ? -11.656 -0.424 -2.842 1 93.44 225 SER B CA 1
ATOM 4173 C C . SER B 1 225 ? -12.234 0.454 -1.736 1 93.44 225 SER B C 1
ATOM 4175 O O . SER B 1 225 ? -13.281 1.08 -1.916 1 93.44 225 SER B O 1
ATOM 4177 N N . TYR B 1 226 ? -11.578 0.53 -0.578 1 95.5 226 TYR B N 1
ATOM 4178 C CA . TYR B 1 226 ? -12.062 1.409 0.479 1 95.5 226 TYR B CA 1
ATOM 4179 C C . TYR B 1 226 ? -12.156 2.85 -0.01 1 95.5 226 TYR B C 1
ATOM 4181 O O . TYR B 1 226 ? -13.117 3.557 0.3 1 95.5 226 TYR B O 1
ATOM 4189 N N . MET B 1 227 ? -11.148 3.219 -0.7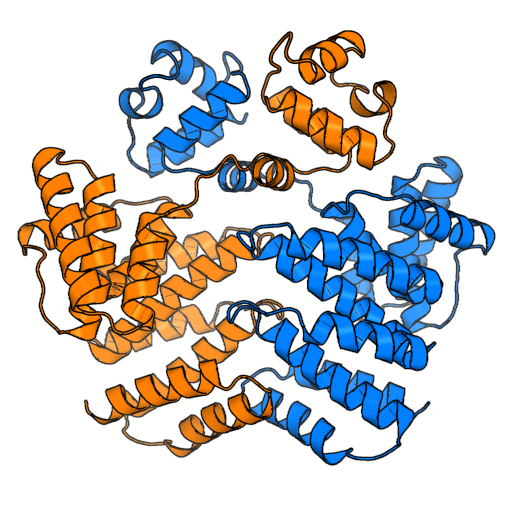33 1 95.25 227 MET B N 1
ATOM 4190 C CA . MET B 1 227 ? -11.141 4.586 -1.245 1 95.25 227 MET B CA 1
ATOM 4191 C C . MET B 1 227 ? -12.289 4.809 -2.225 1 95.25 227 MET B C 1
ATOM 4193 O O . MET B 1 227 ? -12.891 5.883 -2.248 1 95.25 227 MET B O 1
ATOM 4197 N N . LYS B 1 228 ? -12.547 3.811 -3.021 1 95.88 228 LYS B N 1
ATOM 4198 C CA . LYS B 1 228 ? -13.664 3.904 -3.955 1 95.88 228 LYS B CA 1
ATOM 4199 C C . LYS B 1 228 ? -14.992 3.996 -3.211 1 95.88 228 LYS B C 1
ATOM 4201 O O . LYS B 1 228 ? -15.844 4.82 -3.551 1 95.88 228 LYS B O 1
ATOM 4206 N N . ILE B 1 229 ? -15.156 3.17 -2.203 1 97.44 229 ILE B N 1
ATOM 4207 C CA . ILE B 1 229 ? -16.359 3.174 -1.382 1 97.44 229 ILE B CA 1
ATOM 4208 C C . ILE B 1 229 ? -16.547 4.543 -0.732 1 97.44 229 ILE B C 1
ATOM 4210 O O . ILE B 1 229 ? -17.641 5.113 -0.758 1 97.44 229 ILE B O 1
ATOM 4214 N N . ARG B 1 230 ? -15.469 5.078 -0.181 1 97.75 230 ARG B N 1
ATOM 4215 C CA . ARG B 1 230 ? -15.508 6.375 0.482 1 97.75 230 ARG B CA 1
ATOM 4216 C C . ARG B 1 230 ? -15.867 7.48 -0.503 1 97.75 230 ARG B C 1
ATOM 4218 O O . ARG B 1 230 ? -16.688 8.352 -0.195 1 97.75 230 ARG B O 1
ATOM 4225 N N . ARG B 1 231 ? -15.227 7.402 -1.673 1 97.81 231 ARG B N 1
ATOM 4226 C CA . ARG B 1 231 ? -15.539 8.383 -2.709 1 97.81 231 ARG B CA 1
ATOM 4227 C C . ARG B 1 231 ? -17.016 8.359 -3.061 1 97.81 231 ARG B C 1
ATOM 4229 O O . ARG B 1 231 ? -17.656 9.414 -3.145 1 97.81 231 ARG B O 1
ATOM 4236 N N . ASN B 1 232 ? -17.562 7.176 -3.246 1 97.06 232 ASN B N 1
ATOM 4237 C CA . ASN B 1 232 ? -18.984 7.016 -3.58 1 97.06 232 ASN B CA 1
ATOM 4238 C C . ASN B 1 232 ? -19.891 7.523 -2.461 1 97.06 232 ASN B C 1
ATOM 4240 O O . ASN B 1 232 ? -20.906 8.172 -2.721 1 97.06 232 ASN B O 1
ATOM 4244 N N . PHE B 1 233 ? -19.547 7.211 -1.238 1 98.12 233 PHE B N 1
ATOM 4245 C CA . PHE B 1 233 ? -20.312 7.664 -0.08 1 98.12 233 PHE B CA 1
ATOM 4246 C C . PHE B 1 233 ? -20.312 9.188 0.002 1 98.12 233 PHE B C 1
ATOM 4248 O O . PHE B 1 233 ? -21.375 9.797 0.194 1 98.12 233 PHE B O 1
ATOM 4255 N N . LEU B 1 234 ? -19.125 9.766 -0.19 1 98.38 234 LEU B N 1
ATOM 4256 C CA . LEU B 1 234 ? -19 11.211 -0.089 1 98.38 234 LEU B CA 1
ATOM 4257 C C . LEU B 1 234 ? -19.781 11.906 -1.209 1 98.38 234 LEU B C 1
ATOM 4259 O O . LEU B 1 234 ? -20.328 12.992 -1.013 1 98.38 234 LEU B O 1
ATOM 4263 N N . ASP B 1 235 ? -19.797 11.227 -2.35 1 98.06 235 ASP B N 1
ATOM 4264 C CA . ASP B 1 235 ? -20.609 11.727 -3.451 1 98.06 235 ASP B CA 1
ATOM 4265 C C . ASP B 1 235 ? -22.078 11.82 -3.043 1 98.06 235 ASP B C 1
ATOM 4267 O O . ASP B 1 235 ? -22.719 12.859 -3.24 1 98.06 235 ASP B O 1
ATOM 4271 N N . LYS B 1 236 ? -22.625 10.789 -2.436 1 97.94 236 LYS B N 1
ATOM 4272 C CA . LYS B 1 236 ? -24.016 10.781 -1.968 1 97.94 236 LYS B CA 1
ATOM 4273 C C . LYS B 1 236 ? -24.219 11.789 -0.842 1 97.94 236 LYS B C 1
ATOM 4275 O O . LYS B 1 236 ? -25.266 12.445 -0.772 1 97.94 236 LYS B O 1
ATOM 4280 N N . LEU B 1 237 ? -23.234 11.93 -0.013 1 98.06 237 LEU B N 1
ATOM 4281 C CA . LEU B 1 237 ? -23.328 12.859 1.107 1 98.06 237 LEU B CA 1
ATOM 4282 C C . LEU B 1 237 ? -23.406 14.297 0.613 1 98.06 237 LEU B C 1
ATOM 4284 O O . LEU B 1 237 ? -24.188 15.102 1.13 1 98.06 237 LEU B O 1
ATOM 4288 N N . LEU B 1 238 ? -22.516 14.625 -0.336 1 98.31 238 LEU B N 1
ATOM 4289 C CA . LEU B 1 238 ? -22.531 15.969 -0.902 1 98.31 238 LEU B CA 1
ATOM 4290 C C . LEU B 1 238 ? -23.875 16.266 -1.558 1 98.31 238 LEU B C 1
ATOM 4292 O O . LEU B 1 238 ? -24.422 17.359 -1.394 1 98.31 238 LEU B O 1
ATOM 4296 N N . HIS B 1 239 ? -24.391 15.312 -2.324 1 97.69 239 HIS B N 1
ATOM 4297 C CA . HIS B 1 239 ? -25.719 15.477 -2.93 1 97.69 239 HIS B CA 1
ATOM 4298 C C . HIS B 1 239 ? -26.766 15.766 -1.871 1 97.69 239 HIS B C 1
ATOM 4300 O O . HIS B 1 239 ? -27.609 16.656 -2.043 1 97.69 239 HIS B O 1
ATOM 4306 N N . TYR B 1 240 ? -26.734 15.023 -0.825 1 97.81 240 TYR B N 1
ATOM 4307 C CA . TYR B 1 240 ? -27.688 15.234 0.26 1 97.81 240 TYR B CA 1
ATOM 4308 C C . TYR B 1 240 ? -27.516 16.625 0.867 1 97.81 240 TYR B C 1
ATOM 4310 O O . TYR B 1 240 ? -28.5 17.297 1.154 1 97.81 240 TYR B O 1
ATOM 4318 N N . ARG B 1 241 ? -26.281 17 1.103 1 97.25 241 ARG B N 1
ATOM 4319 C CA . ARG B 1 241 ? -25.984 18.312 1.679 1 97.25 241 ARG B CA 1
ATOM 4320 C C . ARG B 1 241 ? -26.578 19.422 0.823 1 97.25 241 ARG B C 1
ATOM 4322 O O . ARG B 1 241 ? -27.094 20.406 1.352 1 97.25 241 ARG B O 1
ATOM 4329 N N . LEU B 1 242 ? -26.516 19.234 -0.435 1 96.38 242 LEU B N 1
ATOM 4330 C CA . LEU B 1 242 ? -26.938 20.281 -1.371 1 96.38 242 LEU B CA 1
ATOM 4331 C C . LEU B 1 242 ? -28.438 20.234 -1.602 1 96.38 242 LEU B C 1
ATOM 4333 O O . LEU B 1 242 ? -29.078 21.281 -1.776 1 96.38 242 LEU B O 1
ATOM 4337 N N . ASN B 1 243 ? -29.094 19.031 -1.577 1 95.94 243 ASN B N 1
ATOM 4338 C CA . ASN B 1 243 ? -30.469 18.891 -2.039 1 95.94 243 ASN B CA 1
ATOM 4339 C C . ASN B 1 243 ? -31.391 18.391 -0.925 1 95.94 243 ASN B C 1
ATOM 4341 O O . ASN B 1 243 ? -32.625 18.469 -1.04 1 95.94 243 ASN B O 1
ATOM 4345 N N . LYS B 1 244 ? -30.906 17.844 0.135 1 95.56 244 LYS B N 1
ATOM 4346 C CA . LYS B 1 244 ? -31.625 17.281 1.276 1 95.56 244 LYS B CA 1
ATOM 4347 C C . LYS B 1 244 ? -32.562 16.156 0.841 1 95.56 244 LYS B C 1
ATOM 4349 O O . LYS B 1 244 ? -33.719 16.109 1.27 1 95.56 244 LYS B O 1
ATOM 4354 N N . ASP B 1 245 ? -32.031 15.281 -0.023 1 94.06 245 ASP B N 1
ATOM 4355 C CA . ASP B 1 245 ? -32.812 14.141 -0.495 1 94.06 245 ASP B CA 1
ATOM 4356 C C . ASP B 1 245 ? -31.922 12.914 -0.678 1 94.06 245 ASP B C 1
ATOM 4358 O O . ASP B 1 245 ? -30.75 12.938 -0.308 1 94.06 245 ASP B O 1
ATOM 4362 N N . ASN B 1 246 ? -32.531 11.773 -0.982 1 93.38 246 ASN B N 1
ATOM 4363 C CA . ASN B 1 246 ? -31.844 10.523 -1.288 1 93.38 246 ASN B CA 1
ATOM 4364 C C . ASN B 1 246 ? -31.156 9.953 -0.056 1 93.38 246 ASN B C 1
ATOM 4366 O O . ASN B 1 246 ? -30.062 9.398 -0.158 1 93.38 246 ASN B O 1
ATOM 4370 N N . GLU B 1 247 ? -31.766 10.188 1.024 1 96.38 247 GLU B N 1
ATOM 4371 C CA . GLU B 1 247 ? -31.25 9.648 2.279 1 96.38 247 GLU B CA 1
ATOM 4372 C C . GLU B 1 247 ? -31.125 8.133 2.219 1 96.38 247 GLU B C 1
ATOM 4374 O O . GLU B 1 247 ? -30.203 7.551 2.795 1 96.38 247 GLU B O 1
ATOM 4379 N N . ASN B 1 248 ? -32.062 7.5 1.486 1 96.62 248 ASN B N 1
ATOM 4380 C CA . ASN B 1 248 ? -32.094 6.047 1.397 1 96.62 248 ASN B CA 1
ATOM 4381 C C . ASN B 1 248 ? -30.844 5.484 0.759 1 96.62 248 ASN B C 1
ATOM 4383 O O . ASN B 1 248 ? -30.391 4.391 1.115 1 96.62 248 ASN B O 1
ATOM 4387 N N . GLU B 1 249 ? -30.344 6.164 -0.174 1 96.5 249 GLU B N 1
ATOM 4388 C CA . GLU B 1 249 ? -29.109 5.719 -0.821 1 96.5 249 GLU B CA 1
ATOM 4389 C C . GLU B 1 249 ? -27.953 5.664 0.171 1 96.5 249 GLU B C 1
ATOM 4391 O O . GLU B 1 249 ? -27.156 4.727 0.152 1 96.5 249 GLU B O 1
ATOM 4396 N N . ILE B 1 250 ? -27.891 6.672 0.997 1 97.81 250 ILE B N 1
ATOM 4397 C CA . ILE B 1 250 ? -26.844 6.758 2.01 1 97.81 250 ILE B CA 1
ATOM 4398 C C . ILE B 1 250 ? -27.016 5.621 3.014 1 97.81 250 ILE B C 1
ATOM 4400 O O . ILE B 1 250 ? -26.047 4.926 3.338 1 97.81 250 ILE B O 1
ATOM 4404 N N . LEU B 1 251 ? -28.219 5.391 3.424 1 97.75 251 LEU B N 1
ATOM 4405 C CA . LEU B 1 251 ? -28.5 4.344 4.402 1 97.75 251 LEU B CA 1
ATOM 4406 C C . LEU B 1 251 ? -28.234 2.963 3.812 1 97.75 251 LEU B C 1
ATOM 4408 O O . LEU B 1 251 ? -27.781 2.057 4.516 1 97.75 251 LEU B O 1
ATOM 4412 N N . ASN B 1 252 ? -28.5 2.807 2.545 1 97.5 252 ASN B N 1
ATOM 4413 C CA . ASN B 1 252 ? -28.234 1.544 1.865 1 97.5 252 ASN B CA 1
ATOM 4414 C C . ASN B 1 252 ? -26.734 1.242 1.816 1 97.5 252 ASN B C 1
ATOM 4416 O O . ASN B 1 252 ? -26.328 0.091 1.971 1 97.5 252 ASN B O 1
ATOM 4420 N N . ILE B 1 253 ? -25.953 2.287 1.573 1 98.06 253 ILE B N 1
ATOM 4421 C CA . ILE B 1 253 ? -24.5 2.123 1.575 1 98.06 253 ILE B CA 1
ATOM 4422 C C . ILE B 1 253 ? -24.031 1.663 2.955 1 98.06 253 ILE B C 1
ATOM 4424 O O . ILE B 1 253 ? -23.281 0.692 3.072 1 98.06 253 ILE B O 1
ATOM 4428 N N . ILE B 1 254 ? -24.5 2.307 3.973 1 98.19 254 ILE B N 1
ATOM 4429 C CA . ILE B 1 254 ? -24.109 2.014 5.348 1 98.19 254 ILE B CA 1
ATOM 4430 C C . ILE B 1 254 ? -24.516 0.588 5.707 1 98.19 254 ILE B C 1
ATOM 4432 O O . ILE B 1 254 ? -23.734 -0.163 6.285 1 98.19 254 ILE B O 1
ATOM 4436 N N . SER B 1 255 ? -25.719 0.168 5.301 1 97.5 255 SER B N 1
ATOM 4437 C CA . SER B 1 255 ? -26.203 -1.181 5.566 1 97.5 255 SER B CA 1
ATOM 4438 C C . SER B 1 255 ? -25.391 -2.227 4.82 1 97.5 255 SER B C 1
ATOM 4440 O O . SER B 1 255 ? -25.094 -3.295 5.359 1 97.5 255 SER B O 1
ATOM 4442 N N . SER B 1 256 ? -25.062 -1.908 3.617 1 97.81 256 SER B N 1
ATOM 4443 C CA . SER B 1 256 ? -24.266 -2.824 2.797 1 97.81 256 SER B CA 1
ATOM 4444 C C . SER B 1 256 ? -22.891 -3.055 3.398 1 97.81 256 SER B C 1
ATOM 4446 O O . SER B 1 256 ? -22.344 -4.156 3.307 1 97.81 256 SER B O 1
ATOM 4448 N N . LEU B 1 257 ? -22.297 -2 3.961 1 98 257 LEU B N 1
ATOM 4449 C CA . LEU B 1 257 ? -21 -2.135 4.629 1 98 257 LEU B CA 1
ATOM 4450 C C . LEU B 1 257 ? -21.094 -3.145 5.77 1 98 257 LEU B C 1
ATOM 4452 O O . LEU B 1 257 ? -20.188 -3.965 5.941 1 98 257 LEU B O 1
ATOM 4456 N N . LYS B 1 258 ? -22.172 -3.115 6.504 1 96.31 258 LYS B N 1
ATOM 4457 C CA . LYS B 1 258 ? -22.375 -4.07 7.59 1 96.31 258 LYS B CA 1
ATOM 4458 C C . LYS B 1 258 ? -22.469 -5.496 7.055 1 96.31 258 LYS B C 1
ATOM 4460 O O . LYS B 1 258 ? -21.859 -6.414 7.609 1 96.31 258 LYS B O 1
ATOM 4465 N N . THR B 1 259 ? -23.172 -5.617 5.973 1 95.19 259 THR B N 1
ATOM 4466 C CA . THR B 1 259 ? -23.344 -6.922 5.348 1 95.19 259 THR B CA 1
ATOM 4467 C C . THR B 1 259 ? -22 -7.492 4.914 1 95.19 259 THR B C 1
ATOM 4469 O O . THR B 1 259 ? -21.766 -8.703 4.98 1 95.19 259 THR B O 1
ATOM 4472 N N . LEU B 1 260 ? -21.078 -6.664 4.52 1 96.06 260 LEU B N 1
ATOM 4473 C CA . LEU B 1 260 ? -19.781 -7.086 3.994 1 96.06 260 LEU B CA 1
ATOM 4474 C C . LEU B 1 260 ? -18.781 -7.309 5.125 1 96.06 260 LEU B C 1
ATOM 4476 O O . LEU B 1 260 ? -17.609 -7.617 4.875 1 96.06 260 LEU B O 1
ATOM 4480 N N . GLY B 1 261 ? -19.234 -7.105 6.359 1 94.06 261 GLY B N 1
ATOM 4481 C CA . GLY B 1 261 ? -18.359 -7.32 7.504 1 94.06 261 GLY B CA 1
ATOM 4482 C C . GLY B 1 261 ? -17.453 -6.145 7.797 1 94.06 261 GLY B C 1
ATOM 4483 O O . GLY B 1 261 ? -16.312 -6.328 8.195 1 94.06 261 GLY B O 1
ATOM 4484 N N . LEU B 1 262 ? -17.922 -4.965 7.496 1 96 262 LEU B N 1
ATOM 4485 C CA . LEU B 1 262 ? -17.156 -3.75 7.734 1 96 262 LEU B CA 1
ATOM 4486 C C . LEU B 1 262 ? -17.875 -2.822 8.703 1 96 262 LEU B C 1
ATOM 4488 O O . LEU B 1 262 ? -18.156 -1.669 8.367 1 96 262 LEU B O 1
ATOM 4492 N N . PRO B 1 263 ? -18.141 -3.201 9.938 1 94.5 263 PRO B N 1
ATOM 4493 C CA . PRO B 1 263 ? -18.969 -2.426 10.867 1 94.5 263 PRO B CA 1
ATOM 4494 C C . PRO B 1 263 ? -18.312 -1.118 11.297 1 94.5 263 PRO B C 1
ATOM 4496 O O . PRO B 1 263 ? -19 -0.124 11.539 1 94.5 263 PRO B O 1
ATOM 4499 N N . GLN B 1 264 ? -17.031 -1.098 11.375 1 93 264 GLN B N 1
ATOM 4500 C CA . GLN B 1 264 ? -16.344 0.119 11.789 1 93 264 GLN B CA 1
ATOM 4501 C C . GLN B 1 264 ? -16.5 1.225 10.75 1 93 264 GLN B C 1
ATOM 4503 O O . GLN B 1 264 ? -16.75 2.381 11.102 1 93 264 GLN B O 1
ATOM 4508 N N . ILE B 1 265 ? -16.359 0.866 9.539 1 96.25 265 ILE B N 1
ATOM 4509 C CA . ILE B 1 265 ? -16.547 1.83 8.461 1 96.25 265 ILE B CA 1
ATOM 4510 C C . ILE B 1 265 ? -18 2.32 8.453 1 96.25 265 ILE B C 1
ATOM 4512 O O . ILE B 1 265 ? -18.25 3.518 8.305 1 96.25 265 ILE B O 1
ATOM 4516 N N . ALA B 1 266 ? -18.922 1.363 8.625 1 97.31 266 ALA B N 1
ATOM 4517 C CA . ALA B 1 266 ? -20.344 1.715 8.688 1 97.31 266 ALA B CA 1
ATOM 4518 C C . ALA B 1 266 ? -20.609 2.73 9.797 1 97.31 266 ALA B C 1
ATOM 4520 O O . ALA B 1 266 ? -21.344 3.699 9.594 1 97.31 266 ALA B O 1
ATOM 4521 N N . HIS B 1 267 ? -20.016 2.502 10.891 1 95.62 267 HIS B N 1
ATOM 4522 C CA . HIS B 1 267 ? -20.172 3.412 12.016 1 95.62 267 HIS B CA 1
ATOM 4523 C C . HIS B 1 267 ? -19.625 4.797 11.688 1 95.62 267 HIS B C 1
ATOM 4525 O O . HIS B 1 267 ? -20.281 5.809 11.945 1 95.62 267 HIS B O 1
ATOM 4531 N N . ASN B 1 268 ? -18.422 4.855 11.102 1 93.12 268 ASN B N 1
ATOM 4532 C CA . ASN B 1 268 ? -17.812 6.129 10.719 1 93.12 268 ASN B CA 1
ATOM 4533 C C . ASN B 1 268 ? -18.688 6.891 9.734 1 93.12 268 ASN B C 1
ATOM 4535 O O . ASN B 1 268 ? -18.875 8.102 9.867 1 93.12 268 ASN B O 1
ATOM 4539 N N . PHE B 1 269 ? -19.203 6.152 8.75 1 97.5 269 PHE B N 1
ATOM 4540 C CA . PHE B 1 269 ? -20.062 6.77 7.746 1 97.5 269 PHE B CA 1
ATOM 4541 C C . PHE B 1 269 ? -21.344 7.297 8.375 1 97.5 269 PHE B C 1
ATOM 4543 O O . PHE B 1 269 ? -21.781 8.406 8.062 1 97.5 269 PHE B O 1
ATOM 4550 N N . SER B 1 270 ? -21.922 6.52 9.289 1 97.5 270 SER B N 1
ATOM 4551 C CA . SER B 1 270 ? -23.141 6.93 9.977 1 97.5 270 SER B CA 1
ATOM 4552 C C . SER B 1 270 ? -22.922 8.195 10.797 1 97.5 270 SER B C 1
ATOM 4554 O O . SER B 1 270 ? -23.75 9.102 10.789 1 97.5 270 SER B O 1
ATOM 4556 N N . THR B 1 271 ? -21.828 8.25 11.445 1 94.25 271 THR B N 1
ATOM 4557 C CA . THR B 1 271 ? -21.5 9.414 12.25 1 94.25 271 THR B CA 1
ATOM 4558 C C . THR B 1 271 ? -21.344 10.656 11.383 1 94.25 271 THR B C 1
ATOM 4560 O O . THR B 1 271 ? -21.875 11.719 11.711 1 94.25 271 THR B O 1
ATOM 4563 N N . LEU B 1 272 ? -20.641 10.523 10.32 1 95 272 LEU B N 1
ATOM 4564 C CA . LEU B 1 272 ? -20.453 11.648 9.406 1 95 272 LEU B CA 1
ATOM 4565 C C . LEU B 1 272 ? -21.797 12.094 8.812 1 95 272 LEU B C 1
ATOM 4567 O O . LEU B 1 272 ? -22.047 13.289 8.688 1 95 272 LEU B O 1
ATOM 4571 N N . PHE B 1 273 ? -22.641 11.156 8.43 1 97.75 273 PHE B N 1
ATOM 4572 C CA . PHE B 1 273 ? -23.953 11.477 7.879 1 97.75 273 PHE B CA 1
ATOM 4573 C C . PHE B 1 273 ? -24.781 12.266 8.883 1 97.75 273 PHE B C 1
ATOM 4575 O O . PHE B 1 273 ? -25.422 13.25 8.523 1 97.75 273 PHE B O 1
ATOM 4582 N N . THR B 1 274 ? -24.719 11.852 10.133 1 96.31 274 THR B N 1
ATOM 4583 C CA . THR B 1 274 ? -25.438 12.555 11.195 1 96.31 274 THR B CA 1
ATOM 4584 C C . THR B 1 274 ? -24.953 13.992 11.305 1 96.31 274 THR B C 1
ATOM 4586 O O . THR B 1 274 ? -25.75 14.914 11.453 1 96.31 274 THR B O 1
ATOM 4589 N N . ARG B 1 275 ? -23.719 14.156 11.156 1 93.5 275 ARG B N 1
ATOM 4590 C CA . ARG B 1 275 ? -23.125 15.492 11.211 1 93.5 275 ARG B CA 1
ATOM 4591 C C . ARG B 1 275 ? -23.641 16.359 10.07 1 93.5 275 ARG B C 1
ATOM 4593 O O . ARG B 1 275 ? -23.953 17.531 10.273 1 93.5 275 ARG B O 1
ATOM 4600 N N . ILE B 1 276 ? -23.719 15.797 8.938 1 95.69 276 ILE B N 1
ATOM 4601 C CA . ILE B 1 276 ? -24.156 16.547 7.758 1 95.69 276 ILE B CA 1
ATOM 4602 C C . ILE B 1 276 ? -25.656 16.844 7.871 1 95.69 276 ILE B C 1
ATOM 4604 O O . ILE B 1 276 ? -26.109 17.922 7.473 1 95.69 276 ILE B O 1
ATOM 4608 N N . LYS B 1 277 ? -26.422 15.922 8.438 1 95.19 277 LYS B N 1
ATOM 4609 C CA . LYS B 1 277 ? -27.859 16.125 8.648 1 95.19 277 LYS B CA 1
ATOM 4610 C C . LYS B 1 277 ? -28.109 17.328 9.555 1 95.19 277 LYS B C 1
ATOM 4612 O O . LYS B 1 277 ? -29.094 18.031 9.391 1 95.19 277 LYS B O 1
ATOM 4617 N N . ASP B 1 278 ? -27.172 17.531 10.461 1 91.69 278 ASP B N 1
ATOM 4618 C CA . ASP B 1 278 ? -27.344 18.594 11.453 1 91.69 278 ASP B CA 1
ATOM 4619 C C . ASP B 1 278 ? -26.938 19.953 10.883 1 91.69 278 ASP B C 1
ATOM 4621 O O . ASP B 1 278 ? -27.078 20.969 11.547 1 91.69 278 ASP B O 1
ATOM 4625 N N . LEU B 1 279 ? -26.438 19.938 9.719 1 89.44 279 LEU B N 1
ATOM 4626 C CA . LEU B 1 279 ? -26.047 21.188 9.07 1 89.44 279 LEU B CA 1
ATOM 4627 C C . LEU B 1 279 ? -27.219 21.781 8.281 1 89.44 279 LEU B C 1
ATOM 4629 O O . LEU B 1 279 ? -28.016 21.047 7.695 1 89.44 279 LEU B O 1
#

Secondary structure (DSSP, 8-state):
-HHHHHHHHHHHTT--HHHHHTTTS-HHHHHHHHTTS---BHHHHHHHHHHTT--HHHHHHHTT-S---HHHHHHHHHHHTT-HHHHHHHHHHHHHHHHHH--HHHHHHHHHHHHHHHHHHS---S-HHHHHHHHHHHHT--S--HHHHHHHHTTGGGS-HHHHHHHHHHHHHHHHHS----HHHHHHHHHHHHHHHHHHHHH-HHHHHHHHHHHTTS---GGGHHHHHHHHHHHHHHHHHHHS--HHHHHHHHHHHHHTT-HHHHHHHHHHHHHHHT-/-HHHHHHHHHHHTT--HHHHHTTTS-HHHHHHHHTTSS--BHHHHHHHHHHTT--HHHHHHHTT-S---HHHHHHHHHHHTT-HHHHHHHHHHHHHHHHHH--HHHHHHHHHHHHHHHHHHS---S-HHHHHHHHHHHHT--S--HHHHHHHHTTGGGS-HHHHHHHHHHHHHHHHHS-TT-HHHHHHHHHHHHHHHHHHHHH-HHHHHHHHHHHTTS---GGGHHHHHHHHHHHHHHHHHHHS--HHHHHHHHHHHHHTT-HHHHHHHHHHHHHHHT-

Organism: NCBI:txid47770

Foldseek 3Di:
DLLLLLVVLCVVLPHDLCQLPPPQHDSVVSVCSNVVNDDDDPVSVQSSCVSSVHHPVRSCVSVVVDDDPVLLVQLVVCLVVVVLVSLVVSLVVLVVVCVVVVDPVSLLSNLLSQQSNCVSPVDGPDDPVSLVVVLVVLLPDQDCDPVNLQSLLRRLLSYDLVSLLVSLVSLLVVVVPDDPPDPVSVLSSLSSNLSNLLNCLQVPLVSSVVSLVSVVPDDDDPVNVVSVLSSVLSVVLSVCLVPVDDVVVNVVSLVVCVVVVNPVVSVVSVVSSVVSVVD/DLLLLLVVLCVVLVHDLCQLPPPQHDSVVSVCSNVVNDDDDPVSVQSSCVSSPHHPVRSCVSVVVDDDPVLLVQLVVCLVVVVLVSLVVSLVVLVVVCVVVVDPVSLLSNLLSQQSNCVSPVDGPADPVSLVVVLVVLLPDQDCDPVNLQSLLRRLLSYDLVSLLVSLVSLLVVVVPDDPPDPVSVLSSLSSNLSNLLNCLQVPLVSSVVSLVSVVPDDDDPVNVVSVLSSVLSVVLSVCLVPVDPVVVNVVSLVVCVVVVNPVVSVVSVVSSVVSVVD